Protein AF-0000000076556093 (afdb_homodimer)

Nearest PDB structures (foldseek):
  3fcx-assembly2_B  TM=9.874E-01  e=8.161E-41  Homo sapiens
  8ilj-assembly1_B  TM=9.728E-01  e=3.872E-40  Burkholderiaceae
  7yvt-assembly3_C  TM=9.718E-01  e=2.026E-36  Variovorax sp.
  3e4d-assembly3_F  TM=9.536E-01  e=3.587E-35  Agrobacterium fabrum str. C58
  4flm-assembly1_A  TM=9.214E-01  e=2.372E-33  Saccharomyces cerevisiae

pLDDT: mean 96.72, std 4.9, range [59.94, 99.0]

Secondary structure (DSSP, 8-state):
--EEEEEEEEETTEEEEEEEEEETTTTEEEEEEEEE-GGGTS-SS--EEEEEEE--TT--HHHHHHHT--HHHHHHHT-EEEEE-SS-SS---TTTTSBTTBBTTB-TT-B--STTGGGT-BHHHIIIIIHHHHHHHH-TTEEEEEEEEEEBTHHHHHHHHHHHHSTTT-S-EEEES----GGGSHHHHHHHHHHH-SS-HHHHHTT-HHHHHHH--S---EEEEEETT-HHHHTTSS-HHHHHHHHHHHT--STTEEEEEETT--SSHHHHHHTHHHHHHHHHHHH-/--EEEEEEEEETTEEEEEEEEEETTTTEEEEEEEEE-GGGTS-SS--EEEEEEE--TT--HHHHHHHT--HHHHHHHT-EEEEE-SS-SS---TTTTSBTTBBTTB-TT-B--STTGGGT-BHHHIIIIIHHHHHHHH-TTEEEEEEEEEEBTHHHHHHHHHHHHSTTT-S-EEEES----GGGSHHHHHHHHHHH-SS-HHHHHTT-HHHHHHH--S---EEEEEETT-HHHHTTSS-HHHHHHHHHHHT--STTEEEEEETT--SSHHHHHHHHHHHHHHHHHHH-

Foldseek 3Di:
DQKDFPDWDDDLLWTKTWIWGADQQQRGIWIKIKTFANCLVVCPPAAAAEEEEEEAFLD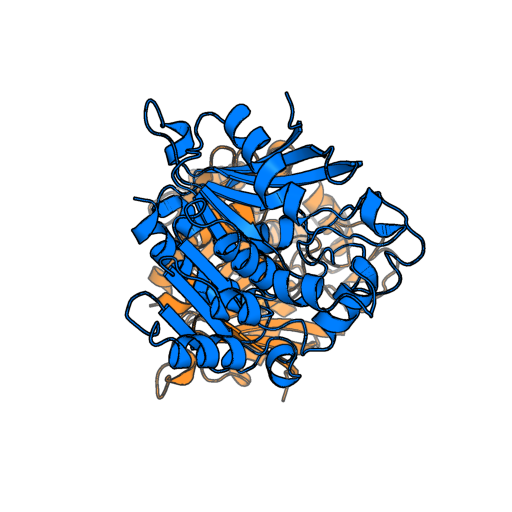ALVACVPQLQLRNLCNVLRYMYMRIGHFDDPPPPVPLVVDRLHHHSNLLQDQFDDPPCNRRSHNVCVVLPVVLVVCCVVRVSHDQQQYAYEYAASRNLNRLLSCLVDPNRHLAYEYELYQQALVPAPSSQVHCCVRYNDPCVVVSLSSHNLSSLLVRDHDHQYYYEYEPLEPCVVRVRRPVVSSVVSCVVVVNPDPRDHYYYHYNDYRGSVNSNVCSNVVSVSSSVRRD/DQKDFPDWDDDLLWTKTWIWGADQQQRGIWIKIKTFANCLVVCPPAAAAEEEEEEAFLDALVACVPQLPLRNLCNVLRYMYMRIGHFDDPPPPVPLVVDRLHHHSNLLQDQFDDPPCNRRSHNVCVRLPVVLVVCCVVRVSHDQQQYAYEYAASRNLNRLLSCLVDPNRHLAYEYELYQQALVPAPSSQVHCCVRYNDPCVVVSLSSHNLSSLLVRDHQHQYYYEYEPLEPCVVRVRRPVVSSVVSCVVVVNPDPRDHYYYHYNDYRGSVNSNVCSNVVSVSSSVRRD

Structure (mmCIF, N/CA/C/O backbone):
data_AF-0000000076556093-model_v1
#
loop_
_entity.id
_entity.type
_entity.pdbx_description
1 polymer 'S-formylglutathione hydrolase'
#
loop_
_atom_site.group_PDB
_atom_site.id
_atom_site.type_symbol
_atom_site.label_atom_id
_atom_site.label_alt_id
_atom_site.label_comp_id
_atom_site.label_asym_id
_atom_site.label_entity_id
_atom_site.label_seq_id
_atom_site.pdbx_PDB_ins_code
_atom_site.Cartn_x
_atom_site.Cartn_y
_atom_site.Cartn_z
_atom_site.occupancy
_atom_site.B_iso_or_equiv
_atom_site.auth_seq_id
_atom_site.auth_comp_id
_atom_site.auth_asym_id
_atom_site.auth_atom_id
_atom_site.pdbx_PDB_model_num
ATOM 1 N N . MET A 1 1 ? 27.781 -10.055 -11.312 1 60.34 1 MET A N 1
ATOM 2 C CA . MET A 1 1 ? 26.672 -10.391 -10.422 1 60.34 1 MET A CA 1
ATOM 3 C C . MET A 1 1 ? 25.359 -10.438 -11.195 1 60.34 1 MET A C 1
ATOM 5 O O . MET A 1 1 ? 25.047 -9.5 -11.938 1 60.34 1 MET A O 1
ATOM 9 N N . PRO A 1 2 ? 24.562 -11.656 -11.164 1 84.69 2 PRO A N 1
ATOM 10 C CA . PRO A 1 2 ? 23.469 -11.828 -12.125 1 84.69 2 PRO A CA 1
ATOM 11 C C . PRO A 1 2 ? 22.344 -10.805 -11.938 1 84.69 2 PRO A C 1
ATOM 13 O O . PRO A 1 2 ? 21.609 -10.508 -12.883 1 84.69 2 PRO A O 1
ATOM 16 N N . PHE A 1 3 ? 22.359 -10.102 -10.68 1 97.19 3 PHE A N 1
ATOM 17 C CA . PHE A 1 3 ? 21.297 -9.117 -10.477 1 97.19 3 PHE A CA 1
ATOM 18 C C . PHE A 1 3 ? 21.875 -7.723 -10.305 1 97.19 3 PHE A C 1
ATOM 20 O O . PHE A 1 3 ? 22.922 -7.547 -9.656 1 97.19 3 PHE A O 1
ATOM 27 N N . LYS A 1 4 ? 21.328 -6.766 -10.891 1 97.88 4 LYS A N 1
ATOM 28 C CA . LYS A 1 4 ? 21.609 -5.355 -10.641 1 97.88 4 LYS A CA 1
ATOM 29 C C . LYS A 1 4 ? 20.656 -4.777 -9.594 1 97.88 4 LYS A C 1
ATOM 31 O O . LYS A 1 4 ? 19.438 -4.902 -9.727 1 97.88 4 LYS A O 1
ATOM 36 N N . THR A 1 5 ? 21.188 -4.195 -8.492 1 98 5 THR A N 1
ATOM 37 C CA . THR A 1 5 ? 20.359 -3.518 -7.496 1 98 5 THR A CA 1
ATOM 38 C C . THR A 1 5 ? 20.016 -2.1 -7.949 1 98 5 THR A C 1
ATOM 40 O O . THR A 1 5 ? 20.891 -1.221 -7.949 1 98 5 THR A O 1
ATOM 43 N N . GLU A 1 6 ? 18.781 -1.919 -8.281 1 97.88 6 GLU A N 1
ATOM 44 C CA . GLU A 1 6 ? 18.328 -0.604 -8.734 1 97.88 6 GLU A CA 1
ATOM 45 C C . GLU A 1 6 ? 18.047 0.319 -7.555 1 97.88 6 GLU A C 1
ATOM 47 O O . GLU A 1 6 ? 18.297 1.525 -7.629 1 97.88 6 GLU A O 1
ATOM 52 N N . GLN A 1 7 ? 17.5 -0.225 -6.5 1 98.25 7 GLN A N 1
ATOM 53 C CA . GLN A 1 7 ? 17.203 0.483 -5.262 1 98.25 7 GLN A CA 1
ATOM 54 C C . GLN A 1 7 ? 17.312 -0.446 -4.059 1 98.25 7 GLN A C 1
ATOM 56 O O . GLN A 1 7 ? 17.031 -1.642 -4.16 1 98.25 7 GLN A O 1
ATOM 61 N N . LYS A 1 8 ? 17.844 0.061 -3.012 1 98.44 8 LYS A N 1
ATOM 62 C CA . LYS A 1 8 ? 17.812 -0.555 -1.688 1 98.44 8 LYS A CA 1
ATOM 63 C C . LYS A 1 8 ? 17.031 0.304 -0.702 1 98.44 8 LYS A C 1
ATOM 65 O O . LYS A 1 8 ? 17.453 1.409 -0.357 1 98.44 8 LYS A O 1
ATOM 70 N N . ILE A 1 9 ? 15.867 -0.214 -0.226 1 98.81 9 ILE A N 1
ATOM 71 C CA . ILE A 1 9 ? 14.922 0.581 0.557 1 98.81 9 ILE A CA 1
ATOM 72 C C . ILE A 1 9 ? 14.734 -0.055 1.933 1 98.81 9 ILE A C 1
ATOM 74 O O . ILE A 1 9 ? 14.352 -1.223 2.035 1 98.81 9 ILE A O 1
ATOM 78 N N . ARG A 1 10 ? 14.992 0.696 2.988 1 98.75 10 ARG A N 1
ATOM 79 C CA . ARG A 1 10 ? 14.68 0.217 4.332 1 98.75 10 ARG A CA 1
ATOM 80 C C . ARG A 1 10 ? 13.172 0.088 4.531 1 98.75 10 ARG A C 1
ATOM 82 O O . ARG A 1 10 ? 12.414 1.002 4.191 1 98.75 10 ARG A O 1
ATOM 89 N N . ASN A 1 11 ? 12.75 -1.021 4.988 1 98.81 11 ASN A N 1
ATOM 90 C CA . ASN A 1 11 ? 11.328 -1.336 5.117 1 98.81 11 ASN A CA 1
ATOM 91 C C . ASN A 1 11 ? 11.078 -2.369 6.211 1 98.81 11 ASN A C 1
ATOM 93 O O . ASN A 1 11 ? 11.602 -3.484 6.148 1 98.81 11 ASN A O 1
ATOM 97 N N . PHE A 1 12 ? 10.352 -2.01 7.254 1 98.69 12 PHE A N 1
ATOM 98 C CA . PHE A 1 12 ? 10 -2.855 8.383 1 98.69 12 PHE A CA 1
ATOM 99 C C . PHE A 1 12 ? 11.234 -3.531 8.969 1 98.69 12 PHE A C 1
ATOM 101 O O . PHE A 1 12 ? 11.234 -4.742 9.188 1 98.69 12 PHE A O 1
ATOM 108 N N . GLY A 1 13 ? 12.227 -2.811 9.172 1 98.31 13 GLY A N 1
ATOM 109 C CA . GLY A 1 13 ? 13.43 -3.289 9.82 1 98.31 13 GLY A CA 1
ATOM 110 C C . GLY A 1 13 ? 14.344 -4.066 8.891 1 98.31 13 GLY A C 1
ATOM 111 O O . GLY A 1 13 ? 15.5 -4.348 9.234 1 98.31 13 GLY A O 1
ATOM 112 N N . GLY A 1 14 ? 13.852 -4.441 7.707 1 98.44 14 GLY A N 1
ATOM 113 C CA . GLY A 1 14 ? 14.617 -5.109 6.668 1 98.44 14 GLY A CA 1
ATOM 114 C C . GLY A 1 14 ? 14.867 -4.234 5.453 1 98.44 14 GLY A C 1
ATOM 115 O O . GLY A 1 14 ? 14.984 -3.014 5.578 1 98.44 14 GLY A O 1
ATOM 116 N N . TYR A 1 15 ? 15.008 -4.902 4.305 1 98.69 15 TYR A N 1
ATOM 117 C CA . TYR A 1 15 ? 15.258 -4.164 3.072 1 98.69 15 TYR A CA 1
ATOM 118 C C . TYR A 1 15 ? 14.414 -4.707 1.926 1 98.69 15 TYR A C 1
ATOM 120 O O . TYR A 1 15 ? 14.242 -5.922 1.795 1 98.69 15 TYR A O 1
ATOM 128 N N . LEU A 1 16 ? 13.82 -3.789 1.207 1 98.88 16 LEU A N 1
ATOM 129 C CA . LEU A 1 16 ? 13.273 -4.102 -0.107 1 98.88 16 LEU A CA 1
ATOM 130 C C . LEU A 1 16 ? 14.266 -3.744 -1.21 1 98.88 16 LEU A C 1
ATOM 132 O O . LEU A 1 16 ? 14.594 -2.572 -1.398 1 98.88 16 LEU A O 1
ATOM 136 N N . LEU A 1 17 ? 14.727 -4.742 -1.922 1 98.81 17 LEU A N 1
ATOM 137 C CA . LEU A 1 17 ? 15.648 -4.551 -3.035 1 98.81 17 LEU A CA 1
ATOM 138 C C . LEU A 1 17 ? 14.906 -4.574 -4.367 1 98.81 17 LEU A C 1
ATOM 140 O O . LEU A 1 17 ? 14.219 -5.547 -4.684 1 98.81 17 LEU A O 1
ATOM 144 N N . LYS A 1 18 ? 15.008 -3.492 -5.066 1 98.75 18 LYS A N 1
ATOM 145 C CA . LYS A 1 18 ? 14.586 -3.492 -6.465 1 98.75 18 LYS A CA 1
ATOM 146 C C . LYS A 1 18 ? 15.719 -3.945 -7.383 1 98.75 18 LYS A C 1
ATOM 148 O O . LYS A 1 18 ? 16.734 -3.26 -7.508 1 98.75 18 LYS A O 1
ATOM 153 N N . LEU A 1 19 ? 15.445 -5.074 -8.016 1 98.75 19 LEU A N 1
ATOM 154 C CA . LEU A 1 19 ? 16.5 -5.727 -8.781 1 98.75 19 LEU A CA 1
ATOM 155 C C . LEU A 1 19 ? 16.109 -5.875 -10.25 1 98.75 19 LEU A C 1
ATOM 157 O O . LEU A 1 19 ? 14.922 -5.816 -10.578 1 98.75 19 LEU A O 1
ATOM 161 N N . SER A 1 20 ? 17.109 -6.016 -11.086 1 98.38 20 SER A N 1
ATOM 162 C CA . SER A 1 20 ? 16.922 -6.438 -12.469 1 98.38 20 SER A CA 1
ATOM 163 C C . SER A 1 20 ? 18 -7.445 -12.875 1 98.38 20 SER A C 1
ATOM 165 O O . SER A 1 20 ? 19.062 -7.52 -12.258 1 98.38 20 SER A O 1
ATOM 167 N N . HIS A 1 21 ? 17.703 -8.266 -13.789 1 98 21 HIS A N 1
ATOM 168 C CA . HIS A 1 21 ? 18.656 -9.219 -14.344 1 98 21 HIS A CA 1
ATOM 169 C C . HIS A 1 21 ? 18.25 -9.664 -15.742 1 98 21 HIS A C 1
ATOM 171 O O . HIS A 1 21 ? 17.125 -9.406 -16.172 1 98 21 HIS A O 1
ATOM 177 N N . ASP A 1 22 ? 19.141 -10.297 -16.438 1 96.81 22 ASP A N 1
ATOM 178 C CA . ASP A 1 22 ? 18.859 -10.859 -17.75 1 96.81 22 ASP A CA 1
ATOM 179 C C . ASP A 1 22 ? 18.359 -12.297 -17.641 1 96.81 22 ASP A C 1
ATOM 181 O O . ASP A 1 22 ? 18.938 -13.102 -16.906 1 96.81 22 ASP A O 1
ATOM 185 N N . SER A 1 23 ? 17.328 -12.555 -18.344 1 97.5 23 SER A N 1
ATOM 186 C CA . SER A 1 23 ? 16.734 -13.891 -18.328 1 97.5 23 SER A CA 1
ATOM 187 C C . SER A 1 23 ? 16.906 -14.586 -19.672 1 97.5 23 SER A C 1
ATOM 189 O O . SER A 1 23 ? 16.641 -14 -20.719 1 97.5 23 SER A O 1
ATOM 191 N N . ASP A 1 24 ? 17.297 -15.781 -19.656 1 97.38 24 ASP A N 1
ATOM 192 C CA . ASP A 1 24 ? 17.344 -16.625 -20.859 1 97.38 24 ASP A CA 1
ATOM 193 C C . ASP A 1 24 ? 15.961 -17.141 -21.219 1 97.38 24 ASP A C 1
ATOM 195 O O . ASP A 1 24 ? 15.633 -17.297 -22.391 1 97.38 24 ASP A O 1
ATOM 199 N N . ALA A 1 25 ? 15.172 -17.406 -20.219 1 97.44 25 ALA A N 1
ATOM 200 C CA . ALA A 1 25 ? 13.836 -17.969 -20.422 1 97.44 25 ALA A CA 1
ATOM 201 C C . ALA A 1 25 ? 12.953 -17.016 -21.219 1 97.44 25 ALA A C 1
ATOM 203 O O . ALA A 1 25 ? 12.203 -17.438 -22.109 1 97.44 25 ALA A O 1
ATOM 204 N N . VAL A 1 26 ? 13.047 -15.695 -20.859 1 97.25 26 VAL A N 1
ATOM 205 C CA . VAL A 1 26 ? 12.156 -14.75 -21.531 1 97.25 26 VAL A CA 1
ATOM 206 C C . VAL A 1 26 ? 12.953 -13.898 -22.516 1 97.25 26 VAL A C 1
ATOM 208 O O . VAL A 1 26 ? 12.414 -12.961 -23.109 1 97.25 26 VAL A O 1
ATOM 211 N N . LYS A 1 27 ? 14.266 -14.156 -22.625 1 96.31 27 LYS A N 1
ATOM 212 C CA . LYS A 1 27 ? 15.164 -13.523 -23.578 1 96.31 27 LYS A CA 1
ATOM 213 C C . LYS A 1 27 ? 15.156 -12 -23.406 1 96.31 27 LYS A C 1
ATOM 215 O O . LYS A 1 27 ? 15.008 -11.266 -24.391 1 96.31 27 LYS A O 1
ATOM 220 N N . GLY A 1 28 ? 15.32 -11.609 -22.188 1 96 28 GLY A N 1
ATOM 221 C CA . GLY A 1 28 ? 15.336 -10.18 -21.938 1 96 28 GLY A CA 1
ATOM 222 C C . GLY A 1 28 ? 15.5 -9.836 -20.469 1 96 28 GLY A C 1
ATOM 223 O O . GLY A 1 28 ? 15.695 -10.727 -19.641 1 96 28 GLY A O 1
ATOM 224 N N . ARG A 1 29 ? 15.445 -8.523 -20.234 1 96.44 29 ARG A N 1
ATOM 225 C CA . ARG A 1 29 ? 15.609 -8.008 -18.875 1 96.44 29 ARG A CA 1
ATOM 226 C C . ARG A 1 29 ? 14.336 -8.195 -18.062 1 96.44 29 ARG A C 1
ATOM 228 O O . ARG A 1 29 ? 13.234 -7.949 -18.562 1 96.44 29 ARG A O 1
ATOM 235 N N . MET A 1 30 ? 14.445 -8.656 -16.828 1 98.31 30 MET A N 1
ATOM 236 C CA . MET A 1 30 ? 13.328 -8.844 -15.906 1 98.31 30 MET A CA 1
ATOM 237 C C . MET A 1 30 ? 13.555 -8.07 -14.609 1 98.31 30 MET A C 1
ATOM 239 O O . MET A 1 30 ? 14.68 -8.031 -14.094 1 98.31 30 MET A O 1
ATOM 243 N N . ASN A 1 31 ? 12.5 -7.422 -14.141 1 98.5 31 ASN A N 1
ATOM 244 C CA . ASN A 1 31 ? 12.523 -6.766 -12.836 1 98.5 31 ASN A CA 1
ATOM 245 C C . ASN A 1 31 ? 12.016 -7.684 -11.727 1 98.5 31 ASN A C 1
ATOM 247 O O . ASN A 1 31 ? 11.125 -8.508 -11.961 1 98.5 31 ASN A O 1
ATOM 251 N N . ILE A 1 32 ? 12.594 -7.531 -10.586 1 98.5 32 ILE A N 1
ATOM 252 C CA . ILE A 1 32 ? 12.219 -8.305 -9.406 1 98.5 32 ILE A CA 1
ATOM 253 C C . ILE A 1 32 ? 12.344 -7.438 -8.156 1 98.5 32 ILE A C 1
ATOM 255 O O . ILE A 1 32 ? 13.266 -6.625 -8.047 1 98.5 32 ILE A O 1
ATOM 259 N N . ASN A 1 33 ? 11.391 -7.555 -7.258 1 98.88 33 ASN A N 1
ATOM 260 C CA . ASN A 1 33 ? 11.602 -7.062 -5.902 1 98.88 33 ASN A CA 1
ATOM 261 C C . ASN A 1 33 ? 11.906 -8.203 -4.934 1 98.88 33 ASN A C 1
ATOM 263 O O . ASN A 1 33 ? 11.305 -9.273 -5.02 1 98.88 33 ASN A O 1
ATOM 267 N N . LEU A 1 34 ? 12.852 -8.023 -4.082 1 98.94 34 LEU A N 1
ATOM 268 C CA . LEU A 1 34 ? 13.211 -8.953 -3.016 1 98.94 34 LEU A CA 1
ATOM 269 C C . LEU A 1 34 ? 13.164 -8.266 -1.655 1 98.94 34 LEU A C 1
ATOM 271 O O . LEU A 1 34 ? 13.93 -7.336 -1.402 1 98.94 34 LEU A O 1
ATOM 275 N N . TYR A 1 35 ? 12.234 -8.719 -0.835 1 98.94 35 TYR A N 1
ATOM 276 C CA . TYR A 1 35 ? 12.227 -8.242 0.544 1 98.94 35 TYR A CA 1
ATOM 277 C C . TYR A 1 35 ? 13.047 -9.164 1.439 1 98.94 35 TYR A C 1
ATOM 279 O O . TYR A 1 35 ? 12.797 -10.375 1.491 1 98.94 35 TYR A O 1
ATOM 287 N N . LEU A 1 36 ? 14.016 -8.602 2.074 1 98.69 36 LEU A N 1
ATOM 288 C CA . LEU A 1 36 ? 14.805 -9.281 3.094 1 98.69 36 LEU A CA 1
ATOM 289 C C . LEU A 1 36 ? 14.414 -8.805 4.488 1 98.69 36 LEU A C 1
ATOM 291 O O . LEU A 1 36 ? 14.578 -7.621 4.812 1 98.69 36 LEU A O 1
ATOM 295 N N . PRO A 1 37 ? 13.906 -9.758 5.332 1 98.31 37 PRO A N 1
ATOM 296 C CA . PRO A 1 37 ? 13.539 -9.375 6.699 1 98.31 37 PRO A CA 1
ATOM 297 C C . PRO A 1 37 ? 14.758 -9.031 7.559 1 98.31 37 PRO A C 1
ATOM 299 O O . PRO A 1 37 ? 15.891 -9.266 7.148 1 98.31 37 PRO A O 1
ATOM 302 N N . PRO A 1 38 ? 14.508 -8.414 8.742 1 97.38 38 PRO A N 1
ATOM 303 C CA . PRO A 1 38 ? 15.641 -7.992 9.578 1 97.38 38 PRO A CA 1
ATOM 304 C C . PRO A 1 38 ? 16.562 -9.148 9.945 1 97.38 38 PRO A C 1
ATOM 306 O O . PRO A 1 38 ? 17.766 -8.945 10.117 1 97.38 38 PRO A O 1
ATOM 309 N N . GLN A 1 39 ? 16.078 -10.359 9.969 1 96.44 39 GLN A N 1
ATOM 310 C CA . GLN A 1 39 ? 16.844 -11.547 10.32 1 96.44 39 GLN A CA 1
ATOM 311 C C . GLN A 1 39 ? 17.922 -11.828 9.281 1 96.44 39 GLN A C 1
ATOM 313 O O . GLN A 1 39 ? 18.906 -12.516 9.578 1 96.44 39 GLN A O 1
ATOM 318 N N . ALA A 1 40 ? 17.75 -11.281 8.117 1 95.56 40 ALA A N 1
ATOM 319 C CA . ALA A 1 40 ? 18.703 -11.516 7.047 1 95.56 40 ALA A CA 1
ATOM 320 C C . ALA A 1 40 ? 20.016 -10.789 7.32 1 95.56 40 ALA A C 1
ATOM 322 O O . ALA A 1 40 ? 21.078 -11.203 6.844 1 95.56 40 ALA A O 1
ATOM 323 N N . GLU A 1 41 ? 19.969 -9.695 8.039 1 91.25 41 GLU A N 1
ATOM 324 C CA . GLU A 1 41 ? 21.172 -8.938 8.359 1 91.25 41 GLU A CA 1
ATOM 325 C C . GLU A 1 41 ? 22 -9.641 9.438 1 91.25 41 GLU A C 1
ATOM 327 O O . GLU A 1 41 ? 23.219 -9.508 9.484 1 91.25 41 GLU A O 1
ATOM 332 N N . ASN A 1 42 ? 21.406 -10.328 10.305 1 80.88 42 ASN A N 1
ATOM 333 C CA . ASN A 1 42 ? 22.109 -10.945 11.422 1 80.88 42 ASN A CA 1
ATOM 334 C C . ASN A 1 42 ? 22.312 -12.445 11.203 1 80.88 42 ASN A C 1
ATOM 336 O O . ASN A 1 42 ? 22.719 -13.164 12.117 1 80.88 42 ASN A O 1
ATOM 340 N N . ALA A 1 43 ? 22.031 -12.93 10.016 1 69 43 ALA A N 1
ATOM 341 C CA . ALA A 1 43 ? 22 -14.375 9.797 1 69 43 ALA A CA 1
ATOM 342 C C . ALA A 1 43 ? 23.422 -14.945 9.742 1 69 43 ALA A C 1
ATOM 344 O O . ALA A 1 43 ? 24.141 -14.734 8.766 1 69 43 ALA A O 1
ATOM 345 N N . GLN A 1 44 ? 24.094 -14.906 10.828 1 62.53 44 GLN A N 1
ATOM 346 C CA . GLN A 1 44 ? 25.438 -15.492 10.82 1 62.53 44 GLN A CA 1
ATOM 347 C C . GLN A 1 44 ? 25.406 -16.922 10.266 1 62.53 44 GLN A C 1
ATOM 349 O O . GLN A 1 44 ? 26.234 -17.281 9.438 1 62.53 44 GLN A O 1
ATOM 354 N N . HIS A 1 45 ? 24.391 -17.656 10.68 1 67.62 45 HIS A N 1
ATOM 355 C CA . HIS A 1 45 ? 24.484 -19.047 10.297 1 67.62 45 HIS A CA 1
ATOM 356 C C . HIS A 1 45 ? 23.125 -19.609 9.867 1 67.62 45 HIS A C 1
ATOM 358 O O . HIS A 1 45 ? 23.031 -20.734 9.406 1 67.62 45 HIS A O 1
ATOM 364 N N . GLU A 1 46 ? 22.172 -18.781 9.852 1 85.88 46 GLU A N 1
ATOM 365 C CA . GLU A 1 46 ? 20.859 -19.312 9.523 1 85.88 46 GLU A CA 1
ATOM 366 C C . GLU A 1 46 ? 20.297 -18.672 8.25 1 85.88 46 GLU A C 1
ATOM 368 O O . GLU A 1 46 ? 20.422 -17.469 8.055 1 85.88 46 GLU A O 1
ATOM 373 N N . THR A 1 47 ? 19.891 -19.578 7.348 1 93.5 47 THR A N 1
ATOM 374 C CA . THR A 1 47 ? 19.297 -19.094 6.113 1 93.5 47 THR A CA 1
ATOM 375 C C . THR A 1 47 ? 17.812 -18.797 6.312 1 93.5 47 THR A C 1
ATOM 377 O O . THR A 1 47 ? 17.219 -19.234 7.297 1 93.5 47 THR A O 1
ATOM 380 N N . ILE A 1 48 ? 17.297 -17.969 5.496 1 96.69 48 ILE A N 1
ATOM 381 C CA . ILE A 1 48 ? 15.953 -17.391 5.625 1 96.69 48 ILE A CA 1
ATOM 382 C C . ILE A 1 48 ? 15.008 -18.062 4.625 1 96.69 48 ILE A C 1
ATOM 384 O O . ILE A 1 48 ? 15.336 -18.188 3.439 1 96.69 48 ILE A O 1
ATOM 388 N N . PRO A 1 49 ? 13.852 -18.578 5.102 1 98.44 49 PRO A N 1
ATOM 389 C CA . PRO A 1 49 ? 12.875 -19.109 4.156 1 98.44 49 PRO A CA 1
ATOM 390 C C . PRO A 1 49 ? 12.359 -18.062 3.18 1 98.44 49 PRO A C 1
ATOM 392 O O . PRO A 1 49 ? 12.477 -16.859 3.441 1 98.44 49 PRO A O 1
ATOM 395 N N . VAL A 1 50 ? 11.781 -18.547 2.113 1 98.88 50 VAL A N 1
ATOM 396 C CA . VAL A 1 50 ? 11.414 -17.641 1.027 1 98.88 50 VAL A CA 1
ATOM 397 C C . VAL A 1 50 ? 9.961 -17.891 0.613 1 98.88 50 VAL A C 1
ATOM 399 O O . VAL A 1 50 ? 9.531 -19.031 0.521 1 98.88 50 VAL A O 1
ATOM 402 N N . LEU A 1 51 ? 9.227 -16.844 0.489 1 98.94 51 LEU A N 1
ATOM 403 C CA . LEU A 1 51 ? 7.906 -16.875 -0.123 1 98.94 51 LEU A CA 1
ATOM 404 C C . LEU A 1 51 ? 7.914 -16.172 -1.476 1 98.94 51 LEU A C 1
ATOM 406 O O . LEU A 1 51 ? 8.258 -14.992 -1.562 1 98.94 51 LEU A O 1
ATOM 410 N N . PHE A 1 52 ? 7.594 -16.875 -2.559 1 98.94 52 PHE A N 1
ATOM 411 C CA . PHE A 1 52 ? 7.363 -16.25 -3.859 1 98.94 52 PHE A CA 1
ATOM 412 C C . PHE A 1 52 ? 5.934 -15.734 -3.969 1 98.94 52 PHE A C 1
ATOM 414 O O . PHE A 1 52 ? 4.98 -16.469 -3.701 1 98.94 52 PHE A O 1
ATOM 421 N N . TRP A 1 53 ? 5.789 -14.5 -4.32 1 99 53 TRP A N 1
ATOM 422 C CA . TRP A 1 53 ? 4.496 -13.883 -4.59 1 99 53 TRP A CA 1
ATOM 423 C C . TRP A 1 53 ? 4.324 -13.594 -6.078 1 99 53 TRP A C 1
ATOM 425 O O . TRP A 1 53 ? 5.055 -12.781 -6.648 1 99 53 TRP A O 1
ATOM 435 N N . LEU A 1 54 ? 3.312 -14.172 -6.625 1 98.94 54 LEU A N 1
ATOM 436 C CA . LEU A 1 54 ? 3.014 -13.938 -8.031 1 98.94 54 LEU A CA 1
ATOM 437 C C . LEU A 1 54 ? 1.851 -12.961 -8.188 1 98.94 54 LEU A C 1
ATOM 439 O O . LEU A 1 54 ? 0.758 -13.211 -7.668 1 98.94 54 LEU A O 1
ATOM 443 N N . SER A 1 55 ? 2.035 -11.891 -8.977 1 98.94 55 SER A N 1
ATOM 444 C CA . SER A 1 55 ? 1.048 -10.82 -9.125 1 98.94 55 SER A CA 1
ATOM 445 C C . SER A 1 55 ? 0.076 -11.117 -10.258 1 98.94 55 SER A C 1
ATOM 447 O O . SER A 1 55 ? 0.32 -12.008 -11.078 1 98.94 55 SER A O 1
ATOM 449 N N . GLY A 1 56 ? -0.963 -10.406 -10.289 1 98.81 56 GLY A N 1
ATOM 450 C CA . GLY A 1 56 ? -2.025 -10.625 -11.258 1 98.81 56 GLY A CA 1
ATOM 451 C C . GLY A 1 56 ? -1.842 -9.82 -12.531 1 98.81 56 GLY A C 1
ATOM 452 O O . GLY A 1 56 ? -0.807 -9.18 -12.727 1 98.81 56 GLY A O 1
ATOM 453 N N . LEU A 1 57 ? -2.887 -9.867 -13.375 1 98.75 57 LEU A N 1
ATOM 454 C CA . LEU A 1 57 ? -2.904 -9.156 -14.648 1 98.75 57 LEU A CA 1
ATOM 455 C C . LEU A 1 57 ? -2.523 -7.695 -14.469 1 98.75 57 LEU A C 1
ATOM 457 O O . LEU A 1 57 ? -2.928 -7.059 -13.492 1 98.75 57 LEU A O 1
ATOM 461 N N . THR A 1 58 ? -1.739 -7.145 -15.375 1 98 58 THR A N 1
ATOM 462 C CA . THR A 1 58 ? -1.371 -5.742 -15.531 1 98 58 THR A CA 1
ATOM 463 C C . THR A 1 58 ? -0.305 -5.348 -14.516 1 98 58 THR A C 1
ATOM 465 O O . THR A 1 58 ? 0.3 -4.277 -14.625 1 98 58 THR A O 1
ATOM 468 N N . CYS A 1 59 ? -0.041 -6.184 -13.516 1 98.69 59 CYS A N 1
ATOM 469 C CA . CYS A 1 59 ? 0.816 -5.805 -12.398 1 98.69 59 CYS A CA 1
ATOM 470 C C . CYS A 1 59 ? 2.287 -5.867 -12.789 1 98.69 59 CYS A C 1
ATOM 472 O O . CYS A 1 59 ? 2.635 -6.461 -13.812 1 98.69 59 CYS A O 1
ATOM 474 N N . THR A 1 60 ? 3.094 -5.234 -12.023 1 98.56 60 THR A N 1
ATOM 475 C CA . THR A 1 60 ? 4.547 -5.312 -11.953 1 98.56 60 THR A CA 1
ATOM 476 C C . THR A 1 60 ? 4.996 -5.812 -10.586 1 98.56 60 THR A C 1
ATOM 478 O O . THR A 1 60 ? 4.168 -6.047 -9.703 1 98.56 60 THR A O 1
ATOM 481 N N . PRO A 1 61 ? 6.328 -5.953 -10.383 1 98.75 61 PRO A N 1
ATOM 482 C CA . PRO A 1 61 ? 6.809 -6.363 -9.062 1 98.75 61 PRO A CA 1
ATOM 483 C C . PRO A 1 61 ? 6.395 -5.391 -7.957 1 98.75 61 PRO A C 1
ATOM 485 O O . PRO A 1 61 ? 6.391 -5.758 -6.777 1 98.75 61 PRO A O 1
ATOM 488 N N . ASP A 1 62 ? 5.961 -4.234 -8.312 1 98.69 62 ASP A N 1
ATOM 489 C CA . ASP A 1 62 ? 5.773 -3.162 -7.34 1 98.69 62 ASP A CA 1
ATOM 490 C C . ASP A 1 62 ? 4.391 -3.24 -6.699 1 98.69 62 ASP A C 1
ATOM 492 O O . ASP A 1 62 ? 4.195 -2.785 -5.57 1 98.69 62 ASP A O 1
ATOM 496 N N . ASN A 1 63 ? 3.434 -3.826 -7.438 1 98.62 63 ASN A N 1
ATOM 497 C CA . ASN A 1 63 ? 2.047 -3.729 -6.992 1 98.62 63 ASN A CA 1
ATOM 498 C C . ASN A 1 63 ? 1.867 -4.316 -5.594 1 98.62 63 ASN A C 1
ATOM 500 O O . ASN A 1 63 ? 1.42 -3.623 -4.68 1 98.62 63 ASN A O 1
ATOM 504 N N . CYS A 1 64 ? 2.303 -5.531 -5.406 1 98.88 64 CYS A N 1
ATOM 505 C CA . CYS A 1 64 ? 2.09 -6.133 -4.094 1 98.88 64 CYS A CA 1
ATOM 506 C C . CYS A 1 64 ? 3.078 -5.582 -3.074 1 98.88 64 CYS A C 1
ATOM 508 O O . CYS A 1 64 ? 2.74 -5.426 -1.899 1 98.88 64 CYS A O 1
ATOM 510 N N . ALA A 1 65 ? 4.285 -5.297 -3.492 1 98.81 65 ALA A N 1
ATOM 511 C CA . ALA A 1 65 ? 5.262 -4.723 -2.568 1 98.81 65 ALA A CA 1
ATOM 512 C C . ALA A 1 65 ? 4.75 -3.412 -1.978 1 98.81 65 ALA A C 1
ATOM 514 O O . ALA A 1 65 ? 4.992 -3.117 -0.806 1 98.81 65 ALA A O 1
ATOM 515 N N . ASP A 1 66 ? 4.012 -2.67 -2.771 1 98.44 66 ASP A N 1
ATOM 516 C CA . ASP A 1 66 ? 3.514 -1.359 -2.363 1 98.44 66 ASP A CA 1
ATOM 517 C C . ASP A 1 66 ? 2.209 -1.485 -1.582 1 98.44 66 ASP A C 1
ATOM 519 O O . ASP A 1 66 ? 1.983 -0.754 -0.616 1 98.44 66 ASP A O 1
ATOM 523 N N . LYS A 1 67 ? 1.372 -2.467 -2.02 1 98.62 67 LYS A N 1
ATOM 524 C CA . LYS A 1 67 ? -0.019 -2.373 -1.589 1 98.62 67 LYS A CA 1
ATOM 525 C C . LYS A 1 67 ? -0.448 -3.627 -0.834 1 98.62 67 LYS A C 1
ATOM 527 O O . LYS A 1 67 ? -1.486 -3.635 -0.17 1 98.62 67 LYS A O 1
ATOM 532 N N . GLY A 1 68 ? 0.329 -4.656 -0.902 1 98.62 68 GLY A N 1
ATOM 533 C CA . GLY A 1 68 ? -0.116 -5.953 -0.417 1 98.62 68 GLY A CA 1
ATOM 534 C C . GLY A 1 68 ? 0.063 -6.125 1.079 1 98.62 68 GLY A C 1
ATOM 535 O O . GLY A 1 68 ? -0.6 -6.961 1.697 1 98.62 68 GLY A O 1
ATOM 536 N N . PHE A 1 69 ? 1.007 -5.352 1.645 1 98.38 69 PHE A N 1
ATOM 537 C CA . PHE A 1 69 ? 1.233 -5.324 3.084 1 98.38 69 PHE A CA 1
ATOM 538 C C . PHE A 1 69 ? 1.621 -6.707 3.596 1 98.38 69 PHE A C 1
ATOM 540 O O . PHE A 1 69 ? 1.206 -7.109 4.684 1 98.38 69 PHE A O 1
ATOM 547 N N . LEU A 1 70 ? 2.396 -7.508 2.85 1 98.94 70 LEU A N 1
ATOM 548 C CA . LEU A 1 70 ? 2.941 -8.781 3.309 1 98.94 70 LEU A CA 1
ATOM 549 C C . LEU A 1 70 ? 4.16 -8.562 4.203 1 98.94 70 LEU A C 1
ATOM 551 O O . LEU A 1 70 ? 4.398 -9.336 5.133 1 98.94 70 LEU A O 1
ATOM 555 N N . GLN A 1 71 ? 4.898 -7.508 3.986 1 98.88 71 GLN A N 1
ATOM 556 C CA . GLN A 1 71 ? 6.25 -7.277 4.488 1 98.88 71 GLN A CA 1
ATOM 557 C C . GLN A 1 71 ? 6.258 -7.145 6.008 1 98.88 71 GLN A C 1
ATOM 559 O O . GLN A 1 71 ? 7.16 -7.652 6.676 1 98.88 71 GLN A O 1
ATOM 564 N N . PRO A 1 72 ? 5.227 -6.484 6.645 1 98.75 72 PRO A N 1
ATOM 565 C CA . PRO A 1 72 ? 5.312 -6.398 8.102 1 98.75 72 PRO A CA 1
ATOM 566 C C . PRO A 1 72 ? 5.199 -7.762 8.781 1 98.75 72 PRO A C 1
ATOM 568 O O . PRO A 1 72 ? 5.867 -8.008 9.789 1 98.75 72 PRO A O 1
ATOM 571 N N . TRP A 1 73 ? 4.379 -8.602 8.203 1 98.81 73 TRP A N 1
ATOM 572 C CA . TRP A 1 73 ? 4.195 -9.93 8.789 1 98.81 73 TRP A CA 1
ATOM 573 C C . TRP A 1 73 ? 5.391 -10.828 8.484 1 98.81 73 TRP A C 1
ATOM 575 O O . TRP A 1 73 ? 5.805 -11.625 9.328 1 98.81 73 TRP A O 1
ATOM 585 N N . ALA A 1 74 ? 5.93 -10.656 7.262 1 98.88 74 ALA A N 1
ATOM 586 C CA . ALA A 1 74 ? 7.148 -11.383 6.898 1 98.88 74 ALA A CA 1
ATOM 587 C C . ALA A 1 74 ? 8.32 -10.969 7.789 1 98.88 74 ALA A C 1
ATOM 589 O O . ALA A 1 74 ? 9.148 -11.805 8.164 1 98.88 74 ALA A O 1
ATOM 590 N N . ALA A 1 75 ? 8.406 -9.703 8.094 1 98.69 75 ALA A N 1
ATOM 591 C CA . ALA A 1 75 ? 9.445 -9.188 8.977 1 98.69 75 ALA A CA 1
ATOM 592 C C . ALA A 1 75 ? 9.375 -9.852 10.352 1 98.69 75 ALA A C 1
ATOM 594 O O . ALA A 1 75 ? 10.406 -10.234 10.922 1 98.69 75 ALA A O 1
ATOM 595 N N . LYS A 1 76 ? 8.133 -10.008 10.859 1 98.12 76 LYS A N 1
ATOM 596 C CA . LYS A 1 76 ? 7.926 -10.609 12.18 1 98.12 76 LYS A CA 1
ATOM 597 C C . LYS A 1 76 ? 8.32 -12.078 12.188 1 98.12 76 LYS A C 1
ATOM 599 O O . LYS A 1 76 ? 8.844 -12.586 13.18 1 98.12 76 LYS A O 1
ATOM 604 N N . LYS A 1 77 ? 8.125 -12.742 11.055 1 98.31 77 LYS A N 1
ATOM 605 C CA . LYS A 1 77 ? 8.312 -14.188 11.023 1 98.31 77 LYS A CA 1
ATOM 606 C C . LYS A 1 77 ? 9.688 -14.555 10.484 1 98.31 77 LYS A C 1
ATOM 608 O O . LYS A 1 77 ? 10.125 -15.703 10.602 1 98.31 77 LYS A O 1
ATOM 613 N N . GLY A 1 78 ? 10.398 -13.586 9.891 1 97.69 78 GLY A N 1
ATOM 614 C CA . GLY A 1 78 ? 11.688 -13.867 9.289 1 97.69 78 GLY A CA 1
ATOM 615 C C . GLY A 1 78 ? 11.586 -14.586 7.957 1 97.69 78 GLY A C 1
ATOM 616 O O . GLY A 1 78 ? 12.289 -15.57 7.719 1 97.69 78 GLY A O 1
ATOM 617 N N . ILE A 1 79 ? 10.719 -14.109 7.074 1 98.75 79 ILE A N 1
ATOM 618 C CA . ILE A 1 79 ? 10.508 -14.703 5.758 1 98.75 79 ILE A CA 1
ATOM 619 C C . ILE A 1 79 ? 10.883 -13.695 4.676 1 98.75 79 ILE A C 1
ATOM 621 O O . ILE A 1 79 ? 10.453 -12.539 4.719 1 98.75 79 ILE A O 1
ATOM 625 N N . ALA A 1 80 ? 11.703 -14.055 3.754 1 98.88 80 ALA A N 1
ATOM 626 C CA . ALA A 1 80 ? 11.961 -13.242 2.57 1 98.88 80 ALA A CA 1
ATOM 627 C C . ALA A 1 80 ? 10.828 -13.383 1.554 1 98.88 80 ALA A C 1
ATOM 629 O O . ALA A 1 80 ? 10.18 -14.422 1.484 1 98.88 80 ALA A O 1
ATOM 630 N N . ILE A 1 81 ? 10.578 -12.359 0.823 1 98.94 81 ILE A N 1
ATOM 631 C CA . ILE A 1 81 ? 9.539 -12.422 -0.202 1 98.94 81 ILE A CA 1
ATOM 632 C C . ILE A 1 81 ? 10.133 -12.023 -1.554 1 98.94 81 ILE A C 1
ATOM 634 O O . ILE A 1 81 ? 10.844 -11.023 -1.658 1 98.94 81 ILE A O 1
ATOM 638 N N . VAL A 1 82 ? 9.859 -12.742 -2.58 1 98.94 82 VAL A N 1
ATOM 639 C CA . VAL A 1 82 ? 10.266 -12.461 -3.953 1 98.94 82 VAL A CA 1
ATOM 640 C C . VAL A 1 82 ? 9.047 -12.055 -4.781 1 98.94 82 VAL A C 1
ATOM 642 O O . VAL A 1 82 ? 8.047 -12.773 -4.82 1 98.94 82 VAL A O 1
ATOM 645 N N . TYR A 1 83 ? 9.133 -10.883 -5.402 1 98.94 83 TYR A N 1
ATOM 646 C CA . TYR A 1 83 ? 8.094 -10.367 -6.285 1 98.94 83 TYR A CA 1
ATOM 647 C C . TYR A 1 83 ? 8.578 -10.305 -7.73 1 98.94 83 TYR A C 1
ATOM 649 O O . TYR A 1 83 ? 9.062 -9.266 -8.188 1 98.94 83 TYR A O 1
ATOM 657 N N . PRO A 1 84 ? 8.438 -11.352 -8.477 1 98.88 84 PRO A N 1
ATOM 658 C CA . PRO A 1 84 ? 8.852 -11.297 -9.883 1 98.88 84 PRO A CA 1
ATOM 659 C C . PRO A 1 84 ? 7.879 -10.5 -10.758 1 98.88 84 PRO A C 1
ATOM 661 O O . PRO A 1 84 ? 6.746 -10.242 -10.344 1 98.88 84 PRO A O 1
ATOM 664 N N . ASP A 1 85 ? 8.312 -10.094 -11.922 1 98.69 85 ASP A N 1
ATOM 665 C CA . ASP A 1 85 ? 7.422 -9.484 -12.906 1 98.69 85 ASP A CA 1
ATOM 666 C C . ASP A 1 85 ? 6.441 -10.508 -13.477 1 98.69 85 ASP A C 1
ATOM 668 O O . ASP A 1 85 ? 6.543 -11.695 -13.18 1 98.69 85 ASP A O 1
ATOM 672 N N . THR A 1 86 ? 5.477 -10.016 -14.258 1 98.69 86 THR A N 1
ATOM 673 C CA . THR A 1 86 ? 4.352 -10.859 -14.648 1 98.69 86 THR A CA 1
ATOM 674 C C . THR A 1 86 ? 4.461 -11.258 -16.109 1 98.69 86 THR A C 1
ATOM 676 O O . THR A 1 86 ? 3.627 -12.008 -16.625 1 98.69 86 THR A O 1
ATOM 679 N N . SER A 1 87 ? 5.438 -10.656 -16.859 1 98.44 87 SER A N 1
ATOM 680 C CA . SER A 1 87 ? 5.664 -10.922 -18.281 1 98.44 87 SER A CA 1
ATOM 681 C C . SER A 1 87 ? 6.961 -10.273 -18.766 1 98.44 87 SER A C 1
ATOM 683 O O . SER A 1 87 ? 7.543 -9.445 -18.062 1 98.44 87 SER A O 1
ATOM 685 N N . PRO A 1 88 ? 7.457 -10.75 -19.922 1 97.12 88 PRO A N 1
ATOM 686 C CA . PRO A 1 88 ? 8.438 -9.875 -20.578 1 97.12 88 PRO A CA 1
ATOM 687 C C . PRO A 1 88 ? 7.887 -8.484 -20.859 1 97.12 88 PRO A C 1
ATOM 689 O O . PRO A 1 88 ? 6.684 -8.328 -21.109 1 97.12 88 PRO A O 1
ATOM 692 N N . ARG A 1 89 ? 8.734 -7.527 -20.797 1 96.5 89 ARG A N 1
ATOM 693 C CA . ARG A 1 89 ? 8.312 -6.16 -21.094 1 96.5 89 ARG A CA 1
ATOM 694 C C . ARG A 1 89 ? 8.93 -5.664 -22.391 1 96.5 89 ARG A C 1
ATOM 696 O O . ARG A 1 89 ? 8.461 -4.684 -22.984 1 96.5 89 ARG A O 1
ATOM 703 N N . GLN A 1 90 ? 9.891 -6.355 -22.891 1 91.44 90 GLN A N 1
ATOM 704 C CA . GLN A 1 90 ? 10.664 -5.871 -24.031 1 91.44 90 GLN A CA 1
ATOM 705 C C . GLN A 1 90 ? 10.344 -6.668 -25.297 1 91.44 90 GLN A C 1
ATOM 707 O O . GLN A 1 90 ? 10.938 -6.434 -26.344 1 91.44 90 GLN A O 1
ATOM 712 N N . ALA A 1 91 ? 9.461 -7.609 -25.266 1 89.31 91 ALA A N 1
ATOM 713 C CA . ALA A 1 91 ? 9.242 -8.539 -26.375 1 89.31 91 ALA A CA 1
ATOM 714 C C . ALA A 1 91 ? 8.719 -7.809 -27.594 1 89.31 91 ALA A C 1
ATOM 716 O O . ALA A 1 91 ? 9.062 -8.164 -28.734 1 89.31 91 ALA A O 1
ATOM 717 N N . LYS A 1 92 ? 7.891 -6.797 -27.609 1 88.81 92 LYS A N 1
ATOM 718 C CA . LYS A 1 92 ? 7.332 -5.977 -28.672 1 88.81 92 LYS A CA 1
ATOM 719 C C . LYS A 1 92 ? 6.746 -6.848 -29.781 1 88.81 92 LYS A C 1
ATOM 721 O O . LYS A 1 92 ? 7.02 -6.629 -30.969 1 88.81 92 LYS A O 1
ATOM 726 N N . ILE A 1 93 ? 6.148 -7.965 -29.406 1 93.75 93 ILE A N 1
ATOM 727 C CA . ILE A 1 93 ? 5.398 -8.812 -30.328 1 93.75 93 ILE A CA 1
ATOM 728 C C . ILE A 1 93 ? 4.117 -8.102 -30.766 1 93.75 93 ILE A C 1
ATOM 730 O O . ILE A 1 93 ? 3.463 -7.441 -29.953 1 93.75 93 ILE A O 1
ATOM 734 N N . GLU A 1 94 ? 3.84 -8.273 -32.062 1 94.44 94 GLU A N 1
ATOM 735 C CA . GLU A 1 94 ? 2.607 -7.656 -32.531 1 94.44 94 GLU A CA 1
ATOM 736 C C . GLU A 1 94 ? 1.4 -8.133 -31.734 1 94.44 94 GLU A C 1
ATOM 738 O O . GLU A 1 94 ? 1.163 -9.336 -31.609 1 94.44 94 GLU A O 1
ATOM 743 N N . GLY A 1 95 ? 0.75 -7.254 -31.078 1 93.94 95 GLY A N 1
ATOM 744 C CA . GLY A 1 95 ? -0.46 -7.586 -30.344 1 93.94 95 GLY A CA 1
ATOM 745 C C . GLY A 1 95 ? -0.224 -7.758 -28.859 1 93.94 95 GLY A C 1
ATOM 746 O O . GLY A 1 95 ? -1.169 -7.973 -28.094 1 93.94 95 GLY A O 1
ATOM 747 N N . ASP A 1 96 ? 0.966 -7.609 -28.438 1 94.38 96 ASP A N 1
ATOM 748 C CA . ASP A 1 96 ? 1.27 -7.918 -27.047 1 94.38 96 ASP A CA 1
ATOM 749 C C . ASP A 1 96 ? 0.808 -6.797 -26.125 1 94.38 96 ASP A C 1
ATOM 751 O O . ASP A 1 96 ? 0.715 -6.98 -24.906 1 94.38 96 ASP A O 1
ATOM 755 N N . ASP A 1 97 ? 0.386 -5.59 -26.703 1 95.31 97 ASP A N 1
ATOM 756 C CA . ASP A 1 97 ? -0.115 -4.473 -25.906 1 95.31 97 ASP A CA 1
ATOM 757 C C . ASP A 1 97 ? -1.524 -4.078 -26.344 1 95.31 97 ASP A C 1
ATOM 759 O O . ASP A 1 97 ? -1.977 -2.967 -26.062 1 95.31 97 ASP A O 1
ATOM 763 N N . ASP A 1 98 ? -2.186 -4.957 -27.062 1 95.94 98 ASP A N 1
ATOM 764 C CA . ASP A 1 98 ? -3.49 -4.637 -27.625 1 95.94 98 ASP A CA 1
ATOM 765 C C . ASP A 1 98 ? -4.578 -4.652 -26.547 1 95.94 98 ASP A C 1
ATOM 767 O O . ASP A 1 98 ? -5.609 -3.994 -26.688 1 95.94 98 ASP A O 1
ATOM 771 N N . SER A 1 99 ? -4.379 -5.523 -25.609 1 96.5 99 SER A N 1
ATOM 772 C CA . SER A 1 99 ? -5.344 -5.656 -24.516 1 96.5 99 SER A CA 1
ATOM 773 C C . SER A 1 99 ? -4.645 -5.863 -23.172 1 96.5 99 SER A C 1
ATOM 775 O O . SER A 1 99 ? -3.51 -6.344 -23.125 1 96.5 99 SER A O 1
ATOM 777 N N . TRP A 1 100 ? -5.344 -5.504 -22.109 1 96.88 100 TRP A N 1
ATOM 778 C CA . TRP A 1 100 ? -4.742 -5.535 -20.781 1 96.88 100 TRP A CA 1
ATOM 779 C C . TRP A 1 100 ? -4.66 -6.961 -20.25 1 96.88 100 TRP A C 1
ATOM 781 O O . TRP A 1 100 ? -3.902 -7.242 -19.328 1 96.88 100 TRP A O 1
ATOM 791 N N . ASP A 1 101 ? -5.418 -7.898 -20.844 1 97.94 101 ASP A N 1
ATOM 792 C CA . ASP A 1 101 ? -5.531 -9.242 -20.281 1 97.94 101 ASP A CA 1
ATOM 793 C C . ASP A 1 101 ? -4.824 -10.266 -21.172 1 97.94 101 ASP A C 1
ATOM 795 O O . ASP A 1 101 ? -5.145 -11.453 -21.141 1 97.94 101 ASP A O 1
ATOM 799 N N . PHE A 1 102 ? -3.824 -9.797 -22.094 1 98.12 102 PHE A N 1
ATOM 800 C CA . PHE A 1 102 ? -3.004 -10.672 -22.922 1 98.12 102 PHE A CA 1
ATOM 801 C C . PHE A 1 102 ? -1.698 -9.984 -23.297 1 98.12 102 PHE A C 1
ATOM 803 O O . PHE A 1 102 ? -1.684 -8.789 -23.594 1 98.12 102 PHE A O 1
ATOM 810 N N . GLY A 1 103 ? -0.623 -10.758 -23.281 1 97.75 103 GLY A N 1
ATOM 811 C CA . GLY A 1 103 ? 0.669 -10.18 -23.609 1 97.75 103 GLY A CA 1
ATOM 812 C C . GLY A 1 103 ? 1.318 -9.477 -22.422 1 97.75 103 GLY A C 1
ATOM 813 O O . GLY A 1 103 ? 1.455 -10.055 -21.344 1 97.75 103 GLY A O 1
ATOM 814 N N . THR A 1 104 ? 1.69 -8.258 -22.609 1 98 104 THR A N 1
ATOM 815 C CA . THR A 1 104 ? 2.387 -7.488 -21.578 1 98 104 THR A CA 1
ATOM 816 C C . THR A 1 104 ? 1.545 -7.391 -20.312 1 98 104 THR A C 1
ATOM 818 O O . THR A 1 104 ? 0.401 -6.934 -20.359 1 98 104 THR A O 1
ATOM 821 N N . GLY A 1 105 ? 2.182 -7.836 -19.172 1 98.12 105 GLY A N 1
ATOM 822 C CA . GLY A 1 105 ? 1.472 -7.824 -17.906 1 98.12 105 GLY A CA 1
ATOM 823 C C . GLY A 1 105 ? 0.501 -8.977 -17.75 1 98.12 105 GLY A C 1
ATOM 824 O O . GLY A 1 105 ? -0.227 -9.062 -16.766 1 98.12 105 GLY A O 1
ATOM 825 N N . ALA A 1 106 ? 0.479 -9.859 -18.75 1 98.56 106 ALA A N 1
ATOM 826 C CA . ALA A 1 106 ? -0.48 -10.961 -18.781 1 98.56 106 ALA A CA 1
ATOM 827 C C . ALA A 1 106 ? 0.169 -12.242 -19.297 1 98.56 106 ALA A C 1
ATOM 829 O O . ALA A 1 106 ? -0.349 -12.891 -20.203 1 98.56 106 ALA A O 1
ATOM 830 N N . GLY A 1 107 ? 1.234 -12.664 -18.609 1 98.12 107 GLY A N 1
ATOM 831 C CA . GLY A 1 107 ? 1.993 -13.82 -19.047 1 98.12 107 GLY A CA 1
ATOM 832 C C . GLY A 1 107 ? 1.398 -15.141 -18.562 1 98.12 107 GLY A C 1
ATOM 833 O O . GLY A 1 107 ? 1.834 -16.203 -19 1 98.12 107 GLY A O 1
ATOM 834 N N . PHE A 1 108 ? 0.46 -15.109 -17.625 1 98.62 108 PHE A N 1
ATOM 835 C CA . PHE A 1 108 ? -0.347 -16.219 -17.125 1 98.62 108 PHE A CA 1
ATOM 836 C C . PHE A 1 108 ? 0.533 -17.281 -16.5 1 98.62 108 PHE A C 1
ATOM 838 O O . PHE A 1 108 ? 0.059 -18.375 -16.172 1 98.62 108 PHE A O 1
ATOM 845 N N . TYR A 1 109 ? 1.849 -17 -16.344 1 98.81 109 TYR A N 1
ATOM 846 C CA . TYR A 1 109 ? 2.83 -17.859 -15.703 1 98.81 109 TYR A CA 1
ATOM 847 C C . TYR A 1 109 ? 2.871 -19.234 -16.375 1 98.81 109 TYR A C 1
ATOM 849 O O . TYR A 1 109 ? 2.908 -20.266 -15.695 1 98.81 109 TYR A O 1
ATOM 857 N N . VAL A 1 110 ? 2.809 -19.25 -17.75 1 98.69 110 VAL A N 1
ATOM 858 C CA . VAL A 1 110 ? 2.938 -20.438 -18.578 1 98.69 110 VAL A CA 1
ATOM 859 C C . VAL A 1 110 ? 4.125 -20.281 -19.531 1 98.69 110 VAL A C 1
ATOM 861 O O . VAL A 1 110 ? 4.711 -19.203 -19.625 1 98.69 110 VAL A O 1
ATOM 864 N N . ASP A 1 111 ? 4.5 -21.422 -20.141 1 98.56 111 ASP A N 1
ATOM 865 C CA . ASP A 1 111 ? 5.402 -21.391 -21.297 1 98.56 111 ASP A CA 1
ATOM 866 C C . ASP A 1 111 ? 4.633 -21.5 -22.609 1 98.56 111 ASP A C 1
ATOM 868 O O . ASP A 1 111 ? 4.117 -22.562 -22.938 1 98.56 111 ASP A O 1
ATOM 872 N N . ALA A 1 112 ? 4.605 -20.391 -23.297 1 98.12 112 ALA A N 1
ATOM 873 C CA . ALA A 1 112 ? 3.91 -20.375 -24.594 1 98.12 112 ALA A CA 1
ATOM 874 C C . ALA A 1 112 ? 4.543 -21.375 -25.547 1 98.12 112 ALA A C 1
ATOM 876 O O . ALA A 1 112 ? 5.762 -21.562 -25.547 1 98.12 112 ALA A O 1
ATOM 877 N N . THR A 1 113 ? 3.723 -21.984 -26.422 1 97.31 113 THR A N 1
ATOM 878 C CA . THR A 1 113 ? 4.23 -22.953 -27.391 1 97.31 113 THR A CA 1
ATOM 879 C C . THR A 1 113 ? 4.004 -22.453 -28.812 1 97.31 113 THR A C 1
ATOM 881 O O . THR A 1 113 ? 4.566 -23 -29.766 1 97.31 113 THR A O 1
ATOM 884 N N . LYS A 1 114 ? 3.213 -21.391 -28.953 1 96.19 114 LYS A N 1
ATOM 885 C CA . LYS A 1 114 ? 2.871 -20.906 -30.297 1 96.19 114 LYS A CA 1
ATOM 886 C C . LYS A 1 114 ? 3.729 -19.703 -30.672 1 96.19 114 LYS A C 1
ATOM 888 O O . LYS A 1 114 ? 4.008 -18.844 -29.828 1 96.19 114 LYS A O 1
ATOM 893 N N . ASP A 1 115 ? 4.039 -19.703 -31.938 1 95.44 115 ASP A N 1
ATOM 894 C CA . ASP A 1 115 ? 4.691 -18.516 -32.469 1 95.44 115 ASP A CA 1
ATOM 895 C C . ASP A 1 115 ? 3.719 -17.344 -32.562 1 95.44 115 ASP A C 1
ATOM 897 O O . ASP A 1 115 ? 2.533 -17.531 -32.844 1 95.44 115 ASP A O 1
ATOM 901 N N . PRO A 1 116 ? 4.191 -16.203 -32.281 1 96.69 116 PRO A N 1
ATOM 902 C CA . PRO A 1 116 ? 5.562 -15.812 -31.953 1 96.69 116 PRO A CA 1
ATOM 903 C C . PRO A 1 116 ? 5.84 -15.812 -30.453 1 96.69 116 PRO A C 1
ATOM 905 O O . PRO A 1 116 ? 6.961 -15.531 -30.031 1 96.69 116 PRO A O 1
ATOM 908 N N . TRP A 1 117 ? 4.914 -16.234 -29.656 1 97.62 117 TRP A N 1
ATOM 909 C CA . TRP A 1 117 ? 4.949 -16.047 -28.219 1 97.62 117 TRP A CA 1
ATOM 910 C C . TRP A 1 117 ? 5.938 -17.016 -27.562 1 97.62 117 TRP A C 1
ATOM 912 O O . TRP A 1 117 ? 6.527 -16.719 -26.531 1 97.62 117 TRP A O 1
ATOM 922 N N . LYS A 1 118 ? 6.156 -18.109 -28.172 1 97.25 118 LYS A N 1
ATOM 923 C CA . LYS A 1 118 ? 6.953 -19.188 -27.594 1 97.25 118 LYS A CA 1
ATOM 924 C C . LYS A 1 118 ? 8.398 -18.75 -27.359 1 97.25 118 LYS A C 1
ATOM 926 O O . LYS A 1 118 ? 9.117 -19.344 -26.562 1 97.25 118 LYS A O 1
ATOM 931 N N . LYS A 1 119 ? 8.773 -17.734 -28.031 1 96.44 119 LYS A N 1
ATOM 932 C CA . LYS A 1 119 ? 10.164 -17.281 -27.938 1 96.44 119 LYS A CA 1
ATOM 933 C C . LYS A 1 119 ? 10.438 -16.594 -26.594 1 96.44 119 LYS A C 1
ATOM 935 O O . LYS A 1 119 ? 11.492 -16.797 -26 1 96.44 119 LYS A O 1
ATOM 940 N N . GLU A 1 120 ? 9.484 -15.805 -26.125 1 97.56 120 GLU A N 1
ATOM 941 C CA . GLU A 1 120 ? 9.812 -14.953 -24.969 1 97.56 120 GLU A CA 1
ATOM 942 C C . GLU A 1 120 ? 8.836 -15.188 -23.812 1 97.56 120 GLU A C 1
ATOM 944 O O . GLU A 1 120 ? 9.164 -14.922 -22.656 1 97.56 120 GLU A O 1
ATOM 949 N N . TYR A 1 121 ? 7.66 -15.594 -24.078 1 98.25 121 TYR A N 1
ATOM 950 C CA . TYR A 1 121 ? 6.652 -15.758 -23.031 1 98.25 121 TYR A CA 1
ATOM 951 C C . TYR A 1 121 ? 6.758 -17.125 -22.375 1 98.25 121 TYR A C 1
ATOM 953 O O . TYR A 1 121 ? 5.852 -17.953 -22.5 1 98.25 121 TYR A O 1
ATOM 961 N N . CYS A 1 122 ? 7.824 -17.281 -21.594 1 98.5 122 CYS A N 1
ATOM 962 C CA . CYS A 1 122 ? 8.133 -18.516 -20.875 1 98.5 122 CYS A CA 1
ATOM 963 C C . CYS A 1 122 ? 8.234 -18.25 -19.375 1 98.5 122 CYS A C 1
ATOM 965 O O . CYS A 1 122 ? 9.258 -18.547 -18.75 1 98.5 122 CYS A O 1
ATOM 967 N N . MET A 1 123 ? 7.094 -17.828 -18.828 1 98.75 123 MET A N 1
ATOM 968 C CA . MET A 1 123 ? 7.082 -17.359 -17.453 1 98.75 123 MET A CA 1
ATOM 969 C C . MET A 1 123 ? 7.102 -18.531 -16.469 1 98.75 123 MET A C 1
ATOM 971 O O . MET A 1 123 ? 7.586 -18.391 -15.352 1 98.75 123 MET A O 1
ATOM 975 N N . GLN A 1 124 ? 6.551 -19.672 -16.844 1 98.81 124 GLN A N 1
ATOM 976 C CA . GLN A 1 124 ? 6.629 -20.828 -15.961 1 98.81 124 GLN A CA 1
ATOM 977 C C . GLN A 1 124 ? 8.078 -21.219 -15.695 1 98.81 124 GLN A C 1
ATOM 979 O O . GLN A 1 124 ? 8.477 -21.391 -14.539 1 98.81 124 GLN A O 1
ATOM 984 N N . THR A 1 125 ? 8.875 -21.328 -16.781 1 98.75 125 THR A N 1
ATOM 985 C CA . THR A 1 125 ? 10.297 -21.641 -16.672 1 98.75 125 THR A CA 1
ATOM 986 C C . THR A 1 125 ? 11.031 -20.562 -15.891 1 98.75 125 THR A C 1
ATOM 988 O O . THR A 1 125 ? 11.844 -20.859 -15.016 1 98.75 125 THR A O 1
ATOM 991 N N . TYR A 1 126 ? 10.68 -19.359 -16.156 1 98.69 126 TYR A N 1
ATOM 992 C CA . TYR A 1 126 ? 11.352 -18.234 -15.5 1 98.69 126 TYR A CA 1
ATOM 993 C C . TYR A 1 126 ? 11.125 -18.281 -13.992 1 98.69 126 TYR A C 1
ATOM 995 O O . TYR A 1 126 ? 12.086 -18.266 -13.211 1 98.69 126 TYR A O 1
ATOM 1003 N N . VAL A 1 127 ? 9.883 -18.438 -13.547 1 98.81 127 VAL A N 1
ATOM 1004 C CA . VAL A 1 127 ? 9.531 -18.25 -12.148 1 98.81 127 VAL A CA 1
ATOM 1005 C C . VAL A 1 127 ? 9.836 -19.531 -11.367 1 98.81 127 VAL A C 1
ATOM 1007 O O . VAL A 1 127 ? 10.18 -19.469 -10.18 1 98.81 127 VAL A O 1
ATOM 1010 N N . SER A 1 128 ? 9.797 -20.672 -12.008 1 98.44 128 SER A N 1
ATOM 1011 C CA . SER A 1 128 ? 9.93 -21.922 -11.266 1 98.44 128 SER A CA 1
ATOM 1012 C C . SER A 1 128 ? 11.367 -22.438 -11.305 1 98.44 128 SER A C 1
ATOM 1014 O O . SER A 1 128 ? 11.781 -23.203 -10.43 1 98.44 128 SER A O 1
ATOM 1016 N N . LYS A 1 129 ? 12.172 -22.016 -12.281 1 98.31 129 LYS A N 1
ATOM 1017 C CA . LYS A 1 129 ? 13.492 -22.625 -12.438 1 98.31 129 LYS A CA 1
ATOM 1018 C C . LYS A 1 129 ? 14.586 -21.547 -12.469 1 98.31 129 LYS A C 1
ATOM 1020 O O . LYS A 1 129 ? 15.367 -21.422 -11.531 1 98.31 129 LYS A O 1
ATOM 1025 N N . GLU A 1 130 ? 14.531 -20.688 -13.445 1 98.44 130 GLU A N 1
ATOM 1026 C CA . GLU A 1 130 ? 15.648 -19.766 -13.688 1 98.44 130 GLU A CA 1
ATOM 1027 C C . GLU A 1 130 ? 15.805 -18.781 -12.531 1 98.44 130 GLU A C 1
ATOM 1029 O O . GLU A 1 130 ? 16.891 -18.656 -11.961 1 98.44 130 GLU A O 1
ATOM 1034 N N . LEU A 1 131 ? 14.734 -18.125 -12.211 1 98.56 131 LEU A N 1
ATOM 1035 C CA . LEU A 1 131 ? 14.805 -17.062 -11.211 1 98.56 131 LEU A CA 1
ATOM 1036 C C . LEU A 1 131 ? 15.219 -17.625 -9.852 1 98.56 131 LEU A C 1
ATOM 1038 O O . LEU A 1 131 ? 16.141 -17.125 -9.219 1 98.56 131 LEU A O 1
ATOM 1042 N N . PRO A 1 132 ? 14.602 -18.688 -9.359 1 98.5 132 PRO A N 1
ATOM 1043 C CA . PRO A 1 132 ? 15.031 -19.219 -8.062 1 98.5 132 PRO A CA 1
ATOM 1044 C C . PRO A 1 132 ? 16.5 -19.641 -8.055 1 98.5 132 PRO A C 1
ATOM 1046 O O . PRO A 1 132 ? 17.219 -19.359 -7.086 1 98.5 132 PRO A O 1
ATOM 1049 N N . GLN A 1 133 ? 16.922 -20.281 -9.125 1 97.62 133 GLN A N 1
ATOM 1050 C CA . GLN A 1 133 ? 18.312 -20.703 -9.195 1 97.62 133 GLN A CA 1
ATOM 1051 C C . GLN A 1 133 ? 19.281 -19.531 -9.078 1 97.62 133 GLN A C 1
ATOM 1053 O O . GLN A 1 133 ? 20.234 -19.562 -8.305 1 97.62 133 GLN A O 1
ATOM 1058 N N . GLN A 1 134 ? 18.969 -18.516 -9.828 1 97.88 134 GLN A N 1
ATOM 1059 C CA . GLN A 1 134 ? 19.844 -17.344 -9.828 1 97.88 134 GLN A CA 1
ATOM 1060 C C . GLN A 1 134 ? 19.781 -16.625 -8.484 1 97.88 134 GLN A C 1
ATOM 1062 O O . GLN A 1 134 ? 20.812 -16.141 -7.996 1 97.88 134 GLN A O 1
ATOM 1067 N N . LEU A 1 135 ? 18.609 -16.547 -7.863 1 97.94 135 LEU A N 1
ATOM 1068 C CA . LEU A 1 135 ? 18.438 -15.875 -6.578 1 97.94 135 LEU A CA 1
ATOM 1069 C C . LEU A 1 135 ? 19.25 -16.594 -5.492 1 97.94 135 LEU A C 1
ATOM 1071 O O . LEU A 1 135 ? 19.969 -15.945 -4.719 1 97.94 135 LEU A O 1
ATOM 1075 N N . PHE A 1 136 ? 19.188 -17.891 -5.445 1 97.62 136 PHE A N 1
ATOM 1076 C CA . PHE A 1 136 ? 19.812 -18.656 -4.383 1 97.62 136 PHE A CA 1
ATOM 1077 C C . PHE A 1 136 ? 21.328 -18.672 -4.562 1 97.62 136 PHE A C 1
ATOM 1079 O O . PHE A 1 136 ? 22.078 -18.766 -3.584 1 97.62 136 PHE A O 1
ATOM 1086 N N . GLU A 1 137 ? 21.766 -18.562 -5.816 1 96.75 137 GLU A N 1
ATOM 1087 C CA . GLU A 1 137 ? 23.188 -18.469 -6.086 1 96.75 137 GLU A CA 1
ATOM 1088 C C . GLU A 1 137 ? 23.75 -17.125 -5.637 1 96.75 137 GLU A C 1
ATOM 1090 O O . GLU A 1 137 ? 24.859 -17.062 -5.113 1 96.75 137 GLU A O 1
ATOM 1095 N N . GLU A 1 138 ? 22.969 -16.156 -5.828 1 96.62 138 GLU A N 1
ATOM 1096 C CA . GLU A 1 138 ? 23.453 -14.797 -5.547 1 96.62 138 GLU A CA 1
ATOM 1097 C C . GLU A 1 138 ? 23.266 -14.438 -4.074 1 96.62 138 GLU A C 1
ATOM 1099 O O . GLU A 1 138 ? 24.141 -13.812 -3.469 1 96.62 138 GLU A O 1
ATOM 1104 N N . PHE A 1 139 ? 22.141 -14.75 -3.535 1 96.69 139 PHE A N 1
ATOM 1105 C CA . PHE A 1 139 ? 21.797 -14.422 -2.154 1 96.69 139 PHE A CA 1
ATOM 1106 C C . PHE A 1 139 ? 21.875 -15.656 -1.269 1 96.69 139 PHE A C 1
ATOM 1108 O O . PHE A 1 139 ? 20.859 -16.297 -0.998 1 96.69 139 PHE A O 1
ATOM 1115 N N . LYS A 1 140 ? 23 -15.828 -0.675 1 94.75 140 LYS A N 1
ATOM 1116 C CA . LYS A 1 140 ? 23.281 -17.047 0.071 1 94.75 140 LYS A CA 1
ATOM 1117 C C . LYS A 1 140 ? 22.484 -17.109 1.368 1 94.75 140 LYS A C 1
ATOM 1119 O O . LYS A 1 140 ? 22.328 -18.172 1.965 1 94.75 140 LYS A O 1
ATOM 1124 N N . VAL A 1 141 ? 21.938 -16 1.729 1 97 141 VAL A N 1
ATOM 1125 C CA . VAL A 1 141 ? 21.156 -15.922 2.959 1 97 141 VAL A CA 1
ATOM 1126 C C . VAL A 1 141 ? 19.812 -16.609 2.756 1 97 141 VAL A C 1
ATOM 1128 O O . VAL A 1 141 ? 19.156 -17.016 3.725 1 97 141 VAL A O 1
ATOM 1131 N N . LEU A 1 142 ? 19.391 -16.781 1.545 1 98 142 LEU A N 1
ATOM 1132 C CA . LEU A 1 142 ? 18.109 -17.422 1.243 1 98 142 LEU A CA 1
ATOM 1133 C C . LEU A 1 142 ? 18.219 -18.938 1.305 1 98 142 LEU A C 1
ATOM 1135 O O . LEU A 1 142 ? 19.219 -19.516 0.864 1 98 142 LEU A O 1
ATOM 1139 N N . ASN A 1 143 ? 17.219 -19.547 1.83 1 97.88 143 ASN A N 1
ATOM 1140 C CA . ASN A 1 143 ? 17.188 -21 1.948 1 97.88 143 ASN A CA 1
ATOM 1141 C C . ASN A 1 143 ? 16.438 -21.641 0.787 1 97.88 143 ASN A C 1
ATOM 1143 O O . ASN A 1 143 ? 15.203 -21.578 0.726 1 97.88 143 ASN A O 1
ATOM 1147 N N . SER A 1 144 ? 17.125 -22.328 -0.048 1 97.69 144 SER A N 1
ATOM 1148 C CA . SER A 1 144 ? 16.531 -22.906 -1.25 1 97.69 144 SER A CA 1
ATOM 1149 C C . SER A 1 144 ? 15.688 -24.125 -0.914 1 97.69 144 SER A C 1
ATOM 1151 O O . SER A 1 144 ? 14.914 -24.609 -1.751 1 97.69 144 SER A O 1
ATOM 1153 N N . LYS A 1 145 ? 15.734 -24.609 0.323 1 97.25 145 LYS A N 1
ATOM 1154 C CA . LYS A 1 145 ? 14.992 -25.812 0.725 1 97.25 145 LYS A CA 1
ATOM 1155 C C . LYS A 1 145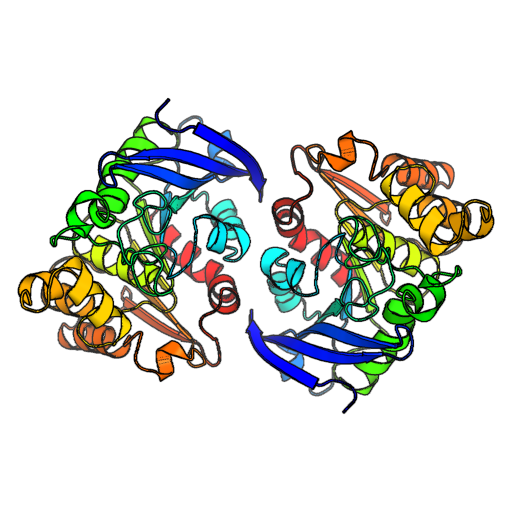 ? 13.719 -25.438 1.471 1 97.25 145 LYS A C 1
ATOM 1157 O O . LYS A 1 145 ? 12.875 -26.297 1.738 1 97.25 145 LYS A O 1
ATOM 1162 N N . ARG A 1 146 ? 13.562 -24.219 1.854 1 98.12 146 ARG A N 1
ATOM 1163 C CA . ARG A 1 146 ? 12.383 -23.719 2.547 1 98.12 146 ARG A CA 1
ATOM 1164 C C . ARG A 1 146 ? 11.688 -22.625 1.733 1 98.12 146 ARG A C 1
ATOM 1166 O O . ARG A 1 146 ? 11.766 -21.453 2.078 1 98.12 146 ARG A O 1
ATOM 1173 N N . VAL A 1 147 ? 10.93 -23.094 0.715 1 98.81 147 VAL A N 1
ATOM 1174 C CA . VAL A 1 147 ? 10.305 -22.203 -0.254 1 98.81 147 VAL A CA 1
ATOM 1175 C C . VAL A 1 147 ? 8.805 -22.484 -0.322 1 98.81 147 VAL A C 1
ATOM 1177 O O . VAL A 1 147 ? 8.383 -23.641 -0.376 1 98.81 147 VAL A O 1
ATOM 1180 N N . SER A 1 148 ? 8.023 -21.469 -0.197 1 98.88 148 SER A N 1
ATOM 1181 C CA . SER A 1 148 ? 6.59 -21.516 -0.451 1 98.88 148 SER A CA 1
ATOM 1182 C C . SER A 1 148 ? 6.184 -20.531 -1.544 1 98.88 148 SER A C 1
ATOM 1184 O O . SER A 1 148 ? 7.004 -19.734 -1.999 1 98.88 148 SER A O 1
ATOM 1186 N N . ILE A 1 149 ? 4.918 -20.609 -1.987 1 98.94 149 ILE A N 1
ATOM 1187 C CA . ILE A 1 149 ? 4.496 -19.797 -3.121 1 98.94 149 ILE A CA 1
ATOM 1188 C C . ILE A 1 149 ? 3.068 -19.312 -2.898 1 98.94 149 ILE A C 1
ATOM 1190 O O . ILE A 1 149 ? 2.248 -20.016 -2.303 1 98.94 149 ILE A O 1
ATOM 1194 N N . SER A 1 150 ? 2.816 -18.062 -3.221 1 98.94 150 SER A N 1
ATOM 1195 C CA . SER A 1 150 ? 1.518 -17.406 -3.133 1 98.94 150 SER A CA 1
ATOM 1196 C C . SER A 1 150 ? 1.282 -16.484 -4.328 1 98.94 150 SER A C 1
ATOM 1198 O O . SER A 1 150 ? 2.15 -16.344 -5.188 1 98.94 150 SER A O 1
ATOM 1200 N N . GLY A 1 151 ? 0.057 -15.961 -4.43 1 98.94 151 GLY A N 1
ATOM 1201 C CA . GLY A 1 151 ? -0.223 -15.039 -5.52 1 98.94 151 GLY A CA 1
ATOM 1202 C C . GLY A 1 151 ? -1.65 -14.523 -5.516 1 98.94 151 GLY A C 1
ATOM 1203 O O . GLY A 1 151 ? -2.436 -14.867 -4.629 1 98.94 151 GLY A O 1
ATOM 1204 N N . HIS A 1 152 ? -1.932 -13.633 -6.449 1 98.94 152 HIS A N 1
ATOM 1205 C CA . HIS A 1 152 ? -3.225 -12.969 -6.578 1 98.94 152 HIS A CA 1
ATOM 1206 C C . HIS A 1 152 ? -3.75 -13.062 -8.008 1 98.94 152 HIS A C 1
ATOM 1208 O O . HIS A 1 152 ? -3.02 -12.789 -8.961 1 98.94 152 HIS A O 1
ATOM 1214 N N . SER A 1 153 ? -5.055 -13.5 -8.195 1 98.88 153 SER A N 1
ATOM 1215 C CA . SER A 1 153 ? -5.695 -13.5 -9.5 1 98.88 153 SER A CA 1
ATOM 1216 C C . SER A 1 153 ? -4.934 -14.367 -10.492 1 98.88 153 SER A C 1
ATOM 1218 O O . SER A 1 153 ? -4.715 -15.555 -10.25 1 98.88 153 SER A O 1
ATOM 1220 N N . MET A 1 154 ? -4.383 -13.797 -11.531 1 98.94 154 MET A N 1
ATOM 1221 C CA . MET A 1 154 ? -3.512 -14.523 -12.453 1 98.94 154 MET A CA 1
ATOM 1222 C C . MET A 1 154 ? -2.312 -15.109 -11.711 1 98.94 154 MET A C 1
ATOM 1224 O O . MET A 1 154 ? -1.884 -16.219 -12 1 98.94 154 MET A O 1
ATOM 1228 N N . GLY A 1 155 ? -1.83 -14.312 -10.75 1 98.94 155 GLY A N 1
ATOM 1229 C CA . GLY A 1 155 ? -0.717 -14.797 -9.953 1 98.94 155 GLY A CA 1
ATOM 1230 C C . GLY A 1 155 ? -1.095 -15.953 -9.047 1 98.94 155 GLY A C 1
ATOM 1231 O O . GLY A 1 155 ? -0.274 -16.828 -8.781 1 98.94 155 GLY A O 1
ATOM 1232 N N . GLY A 1 156 ? -2.35 -15.914 -8.562 1 98.94 156 GLY A N 1
ATOM 1233 C CA . GLY A 1 156 ? -2.852 -17.078 -7.84 1 98.94 156 GLY A CA 1
ATOM 1234 C C . GLY A 1 156 ? -2.936 -18.312 -8.695 1 98.94 156 GLY A C 1
ATOM 1235 O O . GLY A 1 156 ? -2.609 -19.422 -8.242 1 98.94 156 GLY A O 1
ATOM 1236 N N . HIS A 1 157 ? -3.371 -18.172 -9.938 1 98.88 157 HIS A N 1
ATOM 1237 C CA . HIS A 1 157 ? -3.314 -19.25 -10.914 1 98.88 157 HIS A CA 1
ATOM 1238 C C . HIS A 1 157 ? -1.9 -19.812 -11.039 1 98.88 157 HIS A C 1
ATOM 1240 O O . HIS A 1 157 ? -1.699 -21.031 -10.945 1 98.88 157 HIS A O 1
ATOM 1246 N N . GLY A 1 158 ? -0.97 -18.906 -11.203 1 98.94 158 GLY A N 1
ATOM 1247 C CA . GLY A 1 158 ? 0.424 -19.312 -11.305 1 98.94 158 GLY A CA 1
ATOM 1248 C C . GLY A 1 158 ? 0.911 -20.078 -10.086 1 98.94 158 GLY A C 1
ATOM 1249 O O . GLY A 1 158 ? 1.571 -21.109 -10.219 1 98.94 158 GLY A O 1
ATOM 1250 N N . ALA A 1 159 ? 0.595 -19.609 -8.938 1 98.94 159 ALA A N 1
ATOM 1251 C CA . ALA A 1 159 ? 1.026 -20.25 -7.691 1 98.94 159 ALA A CA 1
ATOM 1252 C C . ALA A 1 159 ? 0.478 -21.656 -7.586 1 98.94 159 ALA A C 1
ATOM 1254 O O . ALA A 1 159 ? 1.214 -22.594 -7.258 1 98.94 159 ALA A O 1
ATOM 1255 N N . LEU A 1 160 ? -0.804 -21.812 -7.918 1 98.88 160 LEU A N 1
ATOM 1256 C CA . LEU A 1 160 ? -1.447 -23.125 -7.801 1 98.88 160 LEU A CA 1
ATOM 1257 C C . LEU A 1 160 ? -0.852 -24.109 -8.789 1 98.88 160 LEU A C 1
ATOM 1259 O O . LEU A 1 160 ? -0.505 -25.234 -8.422 1 98.88 160 LEU A O 1
ATOM 1263 N N . ILE A 1 161 ? -0.661 -23.703 -10.031 1 98.81 161 ILE A N 1
ATOM 1264 C CA . ILE A 1 161 ? -0.203 -24.672 -11.016 1 98.81 161 ILE A CA 1
ATOM 1265 C C . ILE A 1 161 ? 1.265 -25 -10.766 1 98.81 161 ILE A C 1
ATOM 1267 O O . ILE A 1 161 ? 1.688 -26.156 -10.953 1 98.81 161 ILE A O 1
ATOM 1271 N N . LEU A 1 162 ? 2.064 -24.047 -10.352 1 98.81 162 LEU A N 1
ATOM 1272 C CA . LEU A 1 162 ? 3.469 -24.328 -10.078 1 98.81 162 LEU A CA 1
ATOM 1273 C C . LEU A 1 162 ? 3.607 -25.266 -8.883 1 98.81 162 LEU A C 1
ATOM 1275 O O . LEU A 1 162 ? 4.457 -26.172 -8.891 1 98.81 162 LEU A O 1
ATOM 1279 N N . PHE A 1 163 ? 2.812 -25.094 -7.879 1 98.69 163 PHE A N 1
ATOM 1280 C CA . PHE A 1 163 ? 2.822 -26.016 -6.746 1 98.69 163 PHE A CA 1
ATOM 1281 C C . PHE A 1 163 ? 2.453 -27.422 -7.191 1 98.69 163 PHE A C 1
ATOM 1283 O O . PHE A 1 163 ? 3.17 -28.375 -6.895 1 98.69 163 PHE A O 1
ATOM 1290 N N . LEU A 1 164 ? 1.399 -27.562 -7.957 1 98.19 164 LEU A N 1
ATOM 1291 C CA . LEU A 1 164 ? 0.849 -28.859 -8.328 1 98.19 164 LEU A CA 1
ATOM 1292 C C . LEU A 1 164 ? 1.757 -29.578 -9.328 1 98.19 164 LEU A C 1
ATOM 1294 O O . LEU A 1 164 ? 1.832 -30.797 -9.344 1 98.19 164 LEU A O 1
ATOM 1298 N N . LYS A 1 165 ? 2.514 -28.797 -10.102 1 97.62 165 LYS A N 1
ATOM 1299 C CA . LYS A 1 165 ? 3.375 -29.359 -11.125 1 97.62 165 LYS A CA 1
ATOM 1300 C C . LYS A 1 165 ? 4.742 -29.734 -10.555 1 97.62 165 LYS A C 1
ATOM 1302 O O . LYS A 1 165 ? 5.527 -30.422 -11.211 1 97.62 165 LYS A O 1
ATOM 1307 N N . ASN A 1 166 ? 5.016 -29.219 -9.383 1 96.56 166 ASN A N 1
ATOM 1308 C CA . ASN A 1 166 ? 6.336 -29.438 -8.797 1 96.56 166 ASN A CA 1
ATOM 1309 C C . ASN A 1 166 ? 6.23 -29.984 -7.371 1 96.56 166 ASN A C 1
ATOM 1311 O O . ASN A 1 166 ? 6.68 -29.344 -6.422 1 96.56 166 ASN A O 1
ATOM 1315 N N . PRO A 1 167 ? 5.746 -31.234 -7.258 1 95.62 167 PRO A N 1
ATOM 1316 C CA . PRO A 1 167 ? 5.598 -31.797 -5.91 1 95.62 167 PRO A CA 1
ATOM 1317 C C . PRO A 1 167 ? 6.91 -31.797 -5.129 1 95.62 167 PRO A C 1
ATOM 1319 O O . PRO A 1 167 ? 7.934 -32.25 -5.641 1 95.62 167 PRO A O 1
ATOM 1322 N N . GLY A 1 168 ? 6.875 -31.188 -3.961 1 94.75 168 GLY A N 1
ATOM 1323 C CA . GLY A 1 168 ? 8.031 -31.188 -3.078 1 94.75 168 GLY A CA 1
ATOM 1324 C C . GLY A 1 168 ? 8.859 -29.922 -3.174 1 94.75 168 GLY A C 1
ATOM 1325 O O . GLY A 1 168 ? 9.688 -29.656 -2.299 1 94.75 168 GLY A O 1
ATOM 1326 N N . LYS A 1 169 ? 8.648 -29.156 -4.195 1 96.62 169 LYS A N 1
ATOM 1327 C CA . LYS A 1 169 ? 9.445 -27.953 -4.395 1 96.62 169 LYS A CA 1
ATOM 1328 C C . LYS A 1 169 ? 9.047 -26.859 -3.406 1 96.62 169 LYS A C 1
ATOM 1330 O O . LYS A 1 169 ? 9.906 -26.156 -2.867 1 96.62 169 LYS A O 1
ATOM 1335 N N . TYR A 1 170 ? 7.75 -26.719 -3.258 1 98.31 170 TYR A N 1
ATOM 1336 C CA . TYR A 1 170 ? 7.215 -25.719 -2.35 1 98.31 170 TYR A CA 1
ATOM 1337 C C . TYR A 1 170 ? 6.629 -26.375 -1.101 1 98.31 170 TYR A C 1
ATOM 1339 O O . TYR A 1 170 ? 5.992 -27.422 -1.181 1 98.31 170 TYR A O 1
ATOM 1347 N N . LYS A 1 171 ? 6.824 -25.719 0.03 1 98 171 LYS A N 1
ATOM 1348 C CA . LYS A 1 171 ? 6.352 -26.281 1.295 1 98 171 LYS A CA 1
ATOM 1349 C C . LYS A 1 171 ? 4.848 -26.078 1.461 1 98 171 LYS A C 1
ATOM 1351 O O . LYS A 1 171 ? 4.18 -26.875 2.129 1 98 171 LYS A O 1
ATOM 1356 N N . SER A 1 172 ? 4.344 -25.031 0.908 1 98.19 172 SER A N 1
ATOM 1357 C CA . SER A 1 172 ? 2.922 -24.703 0.944 1 98.19 172 SER A CA 1
ATOM 1358 C C . SER A 1 172 ? 2.555 -23.719 -0.163 1 98.19 172 SER A C 1
ATOM 1360 O O . SER A 1 172 ? 3.434 -23.125 -0.787 1 98.19 172 SER A O 1
ATOM 1362 N N . VAL A 1 173 ? 1.218 -23.656 -0.447 1 98.81 173 VAL A N 1
ATOM 1363 C CA . VAL A 1 173 ? 0.722 -22.703 -1.439 1 98.81 173 VAL A CA 1
ATOM 1364 C C . VAL A 1 173 ? -0.506 -21.984 -0.893 1 98.81 173 VAL A C 1
ATOM 1366 O O . VAL A 1 173 ? -1.302 -22.562 -0.154 1 98.81 173 VAL A O 1
ATOM 1369 N N . SER A 1 174 ? -0.573 -20.688 -1.156 1 98.94 174 SER A N 1
ATOM 1370 C CA . SER A 1 174 ? -1.791 -19.922 -0.913 1 98.94 174 SER A CA 1
ATOM 1371 C C . SER A 1 174 ? -2.1 -19 -2.08 1 98.94 174 SER A C 1
ATOM 1373 O O . SER A 1 174 ? -1.255 -18.781 -2.951 1 98.94 174 SER A O 1
ATOM 1375 N N . ALA A 1 175 ? -3.332 -18.516 -2.115 1 98.94 175 ALA A N 1
ATOM 1376 C CA . ALA A 1 175 ? -3.711 -17.625 -3.213 1 98.94 175 ALA A CA 1
ATOM 1377 C C . ALA A 1 175 ? -4.887 -16.734 -2.82 1 98.94 175 ALA A C 1
ATOM 1379 O O . ALA A 1 175 ? -5.781 -17.172 -2.086 1 98.94 175 ALA A O 1
ATOM 1380 N N . PHE A 1 176 ? -4.82 -15.531 -3.336 1 98.94 176 PHE A N 1
ATOM 1381 C CA . PHE A 1 176 ? -5.93 -14.594 -3.24 1 98.94 176 PHE A CA 1
ATOM 1382 C C . PHE A 1 176 ? -6.676 -14.492 -4.566 1 98.94 176 PHE A C 1
ATOM 1384 O O . PHE A 1 176 ? -6.082 -14.164 -5.594 1 98.94 176 PHE A O 1
ATOM 1391 N N . ALA A 1 177 ? -7.945 -14.797 -4.574 1 98.94 177 ALA A N 1
ATOM 1392 C CA . ALA 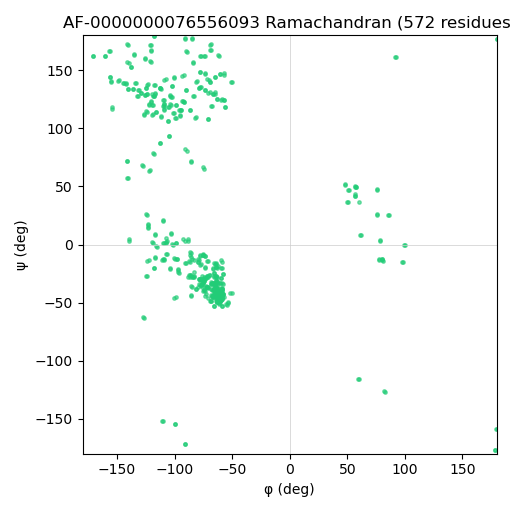A 1 177 ? -8.82 -14.664 -5.734 1 98.94 177 ALA A CA 1
ATOM 1393 C C . ALA A 1 177 ? -8.18 -15.273 -6.98 1 98.94 177 ALA A C 1
ATOM 1395 O O . ALA A 1 177 ? -8.102 -14.625 -8.023 1 98.94 177 ALA A O 1
ATOM 1396 N N . PRO A 1 178 ? -7.75 -16.469 -6.859 1 98.94 178 PRO A N 1
ATOM 1397 C CA . PRO A 1 178 ? -7.047 -17.078 -7.988 1 98.94 178 PRO A CA 1
ATOM 1398 C C . PRO A 1 178 ? -7.988 -17.469 -9.133 1 98.94 178 PRO A C 1
ATOM 1400 O O . PRO A 1 178 ? -9.141 -17.828 -8.891 1 98.94 178 PRO A O 1
ATOM 1403 N N . ILE A 1 179 ? -7.441 -17.359 -10.32 1 98.94 179 ILE A N 1
ATOM 1404 C CA . ILE A 1 179 ? -8.062 -18.078 -11.43 1 98.94 179 ILE A CA 1
ATOM 1405 C C . ILE A 1 179 ? -7.832 -19.578 -11.266 1 98.94 179 ILE A C 1
ATOM 1407 O O . ILE A 1 179 ? -6.738 -20.094 -11.531 1 98.94 179 ILE A O 1
ATOM 1411 N N . CYS A 1 180 ? -8.883 -20.312 -10.914 1 98.94 180 CYS A N 1
ATOM 1412 C CA . CYS A 1 180 ? -8.703 -21.703 -10.5 1 98.94 180 CYS A CA 1
ATOM 1413 C C . CYS A 1 180 ? -8.938 -22.656 -11.672 1 98.94 180 CYS A C 1
ATOM 1415 O O . CYS A 1 180 ? -8.445 -23.781 -11.672 1 98.94 180 CYS A O 1
ATOM 1417 N N . ASN A 1 181 ? -9.703 -22.219 -12.641 1 98.88 181 ASN A N 1
ATOM 1418 C CA . ASN A 1 181 ? -10.117 -23.078 -13.75 1 98.88 181 ASN A CA 1
ATOM 1419 C C . ASN A 1 181 ? -10.117 -22.328 -15.07 1 98.88 181 ASN A C 1
ATOM 1421 O O . ASN A 1 181 ? -11.156 -22.188 -15.719 1 98.88 181 ASN A O 1
ATOM 1425 N N . PRO A 1 182 ? -8.945 -22.031 -15.57 1 98.69 182 PRO A N 1
ATOM 1426 C CA . PRO A 1 182 ? -8.828 -21.141 -16.734 1 98.69 182 PRO A CA 1
ATOM 1427 C C . PRO A 1 182 ? -9.438 -21.75 -17.984 1 98.69 182 PRO A C 1
ATOM 1429 O O . PRO A 1 182 ? -9.922 -21.016 -18.859 1 98.69 182 PRO A O 1
ATOM 1432 N N . ILE A 1 183 ? -9.508 -23.031 -18.156 1 98.25 183 ILE A N 1
ATOM 1433 C CA . ILE A 1 183 ? -10.055 -23.625 -19.375 1 98.25 183 ILE A CA 1
ATOM 1434 C C . ILE A 1 183 ? -11.547 -23.297 -19.484 1 98.25 183 ILE A C 1
ATOM 1436 O O . ILE A 1 183 ? -12.102 -23.281 -20.578 1 98.25 183 ILE A O 1
ATOM 1440 N N . ASN A 1 184 ? -12.141 -22.859 -18.375 1 98.31 184 ASN A N 1
ATOM 1441 C CA . ASN A 1 184 ? -13.586 -22.672 -18.359 1 98.31 184 ASN A CA 1
ATOM 1442 C C . ASN A 1 184 ? -13.961 -21.219 -18.125 1 98.31 184 ASN A C 1
ATOM 1444 O O . ASN A 1 184 ? -15.125 -20.891 -17.875 1 98.31 184 ASN A O 1
ATOM 1448 N N . CYS A 1 185 ? -13.055 -20.328 -18.141 1 98.38 185 CYS A N 1
ATOM 1449 C CA . CYS A 1 185 ? -13.391 -18.922 -18 1 98.38 185 CYS A CA 1
ATOM 1450 C C . CYS A 1 185 ? -12.82 -18.109 -19.156 1 98.38 185 CYS A C 1
ATOM 1452 O O . CYS A 1 185 ? -11.828 -18.516 -19.781 1 98.38 185 CYS A O 1
ATOM 1454 N N . PRO A 1 186 ? -13.312 -16.906 -19.438 1 98.12 186 PRO A N 1
ATOM 1455 C CA . PRO A 1 186 ? -12.891 -16.109 -20.594 1 98.12 186 PRO A CA 1
ATOM 1456 C C . PRO A 1 186 ? -11.422 -15.727 -20.531 1 98.12 186 PRO A C 1
ATOM 1458 O O . PRO A 1 186 ? -10.703 -15.844 -21.531 1 98.12 186 PRO A O 1
ATOM 1461 N N . TRP A 1 187 ? -10.891 -15.312 -19.359 1 98.12 187 TRP A N 1
ATOM 1462 C CA . TRP A 1 187 ? -9.492 -14.914 -19.234 1 98.12 187 TRP A CA 1
ATOM 1463 C C . TRP A 1 187 ? -8.562 -16.062 -19.641 1 98.12 187 TRP A C 1
ATOM 1465 O O . TRP A 1 187 ? -7.613 -15.867 -20.391 1 98.12 187 TRP A O 1
ATOM 1475 N N . GLY A 1 188 ? -8.891 -17.203 -19.109 1 98.19 188 GLY A N 1
ATOM 1476 C CA . GLY A 1 188 ? -8.07 -18.375 -19.391 1 98.19 188 GLY A CA 1
ATOM 1477 C C . GLY A 1 188 ? -8.141 -18.812 -20.844 1 98.19 188 GLY A C 1
ATOM 1478 O O . GLY A 1 188 ? -7.117 -19.125 -21.453 1 98.19 188 GLY A O 1
ATOM 1479 N N . GLN A 1 189 ? -9.312 -18.844 -21.359 1 97.81 189 GLN A N 1
ATOM 1480 C CA . GLN A 1 189 ? -9.492 -19.25 -22.75 1 97.81 189 GLN A CA 1
ATOM 1481 C C . GLN A 1 189 ? -8.75 -18.312 -23.703 1 97.81 189 GLN A C 1
ATOM 1483 O O . GLN A 1 189 ? -8.07 -18.766 -24.625 1 97.81 189 GLN A O 1
ATOM 1488 N N . LYS A 1 190 ? -8.828 -17 -23.469 1 97.69 190 LYS A N 1
ATOM 1489 C CA . LYS A 1 190 ? -8.102 -16.047 -24.281 1 97.69 190 LYS A CA 1
ATOM 1490 C C . LYS A 1 190 ? -6.598 -16.281 -24.203 1 97.69 190 LYS A C 1
ATOM 1492 O O . LYS A 1 190 ? -5.922 -16.359 -25.234 1 97.69 190 LYS A O 1
ATOM 1497 N N . ALA A 1 191 ? -6.098 -16.438 -23 1 98.06 191 ALA A N 1
ATOM 1498 C CA . ALA A 1 191 ? -4.668 -16.641 -22.797 1 98.06 191 ALA A CA 1
ATOM 1499 C C . ALA A 1 191 ? -4.203 -17.953 -23.453 1 98.06 191 ALA A C 1
ATOM 1501 O O . ALA A 1 191 ? -3.209 -17.969 -24.172 1 98.06 191 ALA A O 1
ATOM 1502 N N . PHE A 1 192 ? -4.934 -19.047 -23.25 1 98.38 192 PHE A N 1
ATOM 1503 C CA . PHE A 1 192 ? -4.516 -20.359 -23.703 1 98.38 192 PHE A CA 1
ATOM 1504 C C . PHE A 1 192 ? -4.625 -20.469 -25.219 1 98.38 192 PHE A C 1
ATOM 1506 O O . PHE A 1 192 ? -3.783 -21.094 -25.859 1 98.38 192 PHE A O 1
ATOM 1513 N N . VAL A 1 193 ? -5.656 -19.844 -25.812 1 97.5 193 VAL A N 1
ATOM 1514 C CA . VAL A 1 193 ? -5.738 -19.797 -27.266 1 97.5 193 VAL A CA 1
ATOM 1515 C C . VAL A 1 193 ? -4.516 -19.078 -27.844 1 97.5 193 VAL A C 1
ATOM 1517 O O . VAL A 1 193 ? -3.93 -19.531 -28.828 1 97.5 193 VAL A O 1
ATOM 1520 N N . GLY A 1 194 ? -4.156 -18.016 -27.203 1 97 194 GLY A N 1
ATOM 1521 C CA . GLY A 1 194 ? -3.027 -17.234 -27.672 1 97 194 GLY A CA 1
ATOM 1522 C C . GLY A 1 194 ? -1.696 -17.938 -27.5 1 97 194 GLY A C 1
ATOM 1523 O O . GLY A 1 194 ? -0.919 -18.062 -28.438 1 97 194 GLY A O 1
ATOM 1524 N N . TYR A 1 195 ? -1.45 -18.484 -26.297 1 97.88 195 TYR A N 1
ATOM 1525 C CA . TYR A 1 195 ? -0.127 -18.984 -25.938 1 97.88 195 TYR A CA 1
ATOM 1526 C C . TYR A 1 195 ? 0.053 -20.422 -26.391 1 97.88 195 TYR A C 1
ATOM 1528 O O . TYR A 1 195 ? 1.174 -20.859 -26.656 1 97.88 195 TYR A O 1
ATOM 1536 N N . PHE A 1 196 ? -1.069 -21.203 -26.484 1 97.69 196 PHE A N 1
ATOM 1537 C CA . PHE A 1 196 ? -0.95 -22.641 -26.766 1 97.69 196 PHE A CA 1
ATOM 1538 C C . PHE A 1 196 ? -1.635 -22.984 -28.078 1 97.69 196 PHE A C 1
ATOM 1540 O O . PHE A 1 196 ? -1.374 -24.031 -28.672 1 97.69 196 PHE A O 1
ATOM 1547 N N . GLY A 1 197 ? -2.518 -22.156 -28.531 1 95.06 197 GLY A N 1
ATOM 1548 C CA . GLY A 1 197 ? -3.371 -22.516 -29.656 1 95.06 197 GLY A CA 1
ATOM 1549 C C . GLY A 1 197 ? -4.688 -23.141 -29.234 1 95.06 197 GLY A C 1
ATOM 1550 O O . GLY A 1 197 ? -4.82 -23.609 -28.109 1 95.06 197 GLY A O 1
ATOM 1551 N N . SER A 1 198 ? -5.641 -23.141 -30.109 1 88.5 198 SER A N 1
ATOM 1552 C CA . SER A 1 198 ? -7.016 -23.516 -29.797 1 88.5 198 SER A CA 1
ATOM 1553 C C . SER A 1 198 ? -7.18 -25.031 -29.734 1 88.5 198 SER A C 1
ATOM 1555 O O . SER A 1 198 ? -8.125 -25.531 -29.125 1 88.5 198 SER A O 1
ATOM 1557 N N . VAL A 1 199 ? -6.309 -25.781 -30.156 1 83.69 199 VAL A N 1
ATOM 1558 C CA . VAL A 1 199 ? -6.609 -27.188 -30.375 1 83.69 199 VAL A CA 1
ATOM 1559 C C . VAL A 1 199 ? -5.895 -28.047 -29.328 1 83.69 199 VAL A C 1
ATOM 1561 O O . VAL A 1 199 ? -6.258 -29.203 -29.109 1 83.69 199 VAL A O 1
ATOM 1564 N N . ASP A 1 200 ? -5.016 -27.5 -28.625 1 85.12 200 ASP A N 1
ATOM 1565 C CA . ASP A 1 200 ? -4.188 -28.312 -27.734 1 85.12 200 ASP A CA 1
ATOM 1566 C C . ASP A 1 200 ? -4.812 -28.406 -26.344 1 85.12 200 ASP A C 1
ATOM 1568 O O . ASP A 1 200 ? -4.285 -27.859 -25.375 1 85.12 200 ASP A O 1
ATOM 1572 N N . GLN A 1 201 ? -5.734 -29.281 -26.156 1 89.56 201 GLN A N 1
ATOM 1573 C CA . GLN A 1 201 ? -6.496 -29.391 -24.906 1 89.56 201 GLN A CA 1
ATOM 1574 C C . GLN A 1 201 ? -5.664 -30.047 -23.812 1 89.56 201 GLN A C 1
ATOM 1576 O O . GLN A 1 201 ? -5.844 -29.734 -22.625 1 89.56 201 GLN A O 1
ATOM 1581 N N . ASP A 1 202 ? -4.789 -30.875 -24.219 1 93.88 202 ASP A N 1
ATOM 1582 C CA . ASP A 1 202 ? -3.93 -31.516 -23.219 1 93.88 202 ASP A CA 1
ATOM 1583 C C . ASP A 1 202 ? -3.012 -30.484 -22.562 1 93.88 202 ASP A C 1
ATOM 1585 O O . ASP A 1 202 ? -2.848 -30.5 -21.328 1 93.88 202 ASP A O 1
ATOM 1589 N N . THR A 1 203 ? -2.479 -29.641 -23.391 1 96.25 203 THR A N 1
ATOM 1590 C CA . THR A 1 203 ? -1.638 -28.578 -22.844 1 96.25 203 THR A CA 1
ATOM 1591 C C . THR A 1 203 ? -2.449 -27.656 -21.938 1 96.25 203 THR A C 1
ATOM 1593 O O . THR A 1 203 ? -1.954 -27.188 -20.906 1 96.25 203 THR A O 1
ATOM 1596 N N . TRP A 1 204 ? -3.697 -27.422 -22.359 1 98.06 204 TRP A N 1
ATOM 1597 C CA . TRP A 1 204 ? -4.566 -26.594 -21.516 1 98.06 204 TRP A CA 1
ATOM 1598 C C . TRP A 1 204 ? -4.746 -27.203 -20.141 1 98.06 204 TRP A C 1
ATOM 1600 O O . TRP A 1 204 ? -4.578 -26.531 -19.125 1 98.06 204 TRP A O 1
ATOM 1610 N N . LYS A 1 205 ? -5.039 -28.5 -20.109 1 98.06 205 LYS A N 1
ATOM 1611 C CA . LYS A 1 205 ? -5.293 -29.188 -18.859 1 98.06 205 LYS A CA 1
ATOM 1612 C C . LYS A 1 205 ? -4.047 -29.203 -17.969 1 98.06 205 LYS A C 1
ATOM 1614 O O . LYS A 1 205 ? -4.148 -29.156 -16.75 1 98.06 205 LYS A O 1
ATOM 1619 N N . GLU A 1 206 ? -2.887 -29.219 -18.578 1 97.56 206 GLU A N 1
ATOM 1620 C CA . GLU A 1 206 ? -1.621 -29.25 -17.859 1 97.56 206 GLU A CA 1
ATOM 1621 C C . GLU A 1 206 ? -1.313 -27.891 -17.234 1 97.56 206 GLU A C 1
ATOM 1623 O O . GLU A 1 206 ? -0.385 -27.766 -16.438 1 97.56 206 GLU A O 1
ATOM 1628 N N . ASN A 1 207 ? -2.121 -26.891 -17.609 1 98.56 207 ASN A N 1
ATOM 1629 C CA . ASN A 1 207 ? -1.906 -25.547 -17.094 1 98.56 207 ASN A CA 1
ATOM 1630 C C . ASN A 1 207 ? -3.164 -25 -16.422 1 98.56 207 ASN A C 1
ATOM 1632 O O . ASN A 1 207 ? -3.373 -23.797 -16.391 1 98.56 207 ASN A O 1
ATOM 1636 N N . ASP A 1 208 ? -3.975 -25.891 -15.945 1 98.81 208 ASP A N 1
ATOM 1637 C CA . ASP A 1 208 ? -5.199 -25.594 -15.219 1 98.81 208 ASP A CA 1
ATOM 1638 C C . ASP A 1 208 ? -5.191 -26.234 -13.836 1 98.81 208 ASP A C 1
ATOM 1640 O O . ASP A 1 208 ? -5.195 -27.469 -13.719 1 98.81 208 ASP A O 1
ATOM 1644 N N . ALA A 1 209 ? -5.289 -25.406 -12.812 1 98.75 209 ALA A N 1
ATOM 1645 C CA . ALA A 1 209 ? -5.141 -25.891 -11.445 1 98.75 209 ALA A CA 1
ATOM 1646 C C . ALA A 1 209 ? -6.219 -26.922 -11.109 1 98.75 209 ALA A C 1
ATOM 1648 O O . ALA A 1 209 ? -5.949 -27.906 -10.414 1 98.75 209 ALA A O 1
ATOM 1649 N N . THR A 1 210 ? -7.434 -26.688 -11.555 1 98.69 210 THR A N 1
ATOM 1650 C CA . THR A 1 210 ? -8.531 -27.609 -11.266 1 98.69 210 THR A CA 1
ATOM 1651 C C . THR A 1 210 ? -8.281 -28.969 -11.93 1 98.69 210 THR A C 1
ATOM 1653 O O . THR A 1 210 ? -8.461 -30.016 -11.305 1 98.69 210 THR A O 1
ATOM 1656 N N . GLU A 1 211 ? -7.809 -28.922 -13.164 1 98.38 211 GLU A N 1
ATOM 1657 C CA . GLU A 1 211 ? -7.484 -30.156 -13.883 1 98.38 211 GLU A CA 1
ATOM 1658 C C . GLU A 1 211 ? -6.289 -30.859 -13.258 1 98.38 211 GLU A C 1
ATOM 1660 O O . GLU A 1 211 ? -6.289 -32.094 -13.117 1 98.38 211 GLU A O 1
ATOM 1665 N N . LEU A 1 212 ? -5.289 -30.125 -12.93 1 98.44 212 LEU A N 1
ATOM 1666 C CA . LEU A 1 212 ? -4.098 -30.672 -12.305 1 98.44 212 LEU A CA 1
ATOM 1667 C C . LEU A 1 212 ? -4.438 -31.344 -10.977 1 98.44 212 LEU A C 1
ATOM 1669 O O . LEU A 1 212 ? -3.912 -32.406 -10.656 1 98.44 212 LEU A O 1
ATOM 1673 N N . LEU A 1 213 ? -5.293 -30.703 -10.203 1 97.56 213 LEU A N 1
ATOM 1674 C CA . LEU A 1 213 ? -5.68 -31.25 -8.906 1 97.56 213 LEU A CA 1
ATOM 1675 C C . LEU A 1 213 ? -6.305 -32.625 -9.062 1 97.56 213 LEU A C 1
ATOM 1677 O O . LEU A 1 213 ? -6.07 -33.531 -8.25 1 97.56 213 LEU A O 1
ATOM 1681 N N . GLY A 1 214 ? -7.07 -32.812 -10.094 1 96.19 214 GLY A N 1
ATOM 1682 C CA . GLY A 1 214 ? -7.754 -34.062 -10.344 1 96.19 214 GLY A CA 1
ATOM 1683 C C . GLY A 1 214 ? -6.801 -35.25 -10.492 1 96.19 214 GLY A C 1
ATOM 1684 O O . GLY A 1 214 ? -7.184 -36.406 -10.25 1 96.19 214 GLY A O 1
ATOM 1685 N N . ARG A 1 215 ? -5.559 -34.969 -10.781 1 93.38 215 ARG A N 1
ATOM 1686 C CA . ARG A 1 215 ? -4.602 -36.031 -11.008 1 93.38 215 ARG A CA 1
ATOM 1687 C C . ARG A 1 215 ? -3.455 -35.969 -10 1 93.38 215 ARG A C 1
ATOM 1689 O O . ARG A 1 215 ? -2.506 -36.75 -10.086 1 93.38 215 ARG A O 1
ATOM 1696 N N . TYR A 1 216 ? -3.576 -35.031 -9.141 1 92.94 216 TYR A N 1
ATOM 1697 C CA . TYR A 1 216 ? -2.502 -34.781 -8.18 1 92.94 216 TYR A CA 1
ATOM 1698 C C . TYR A 1 216 ? -2.48 -35.875 -7.109 1 92.94 216 TYR A C 1
ATOM 1700 O O . TYR A 1 216 ? -3.521 -36.219 -6.547 1 92.94 216 TYR A O 1
ATOM 1708 N N . LYS A 1 217 ? -1.333 -36.5 -6.719 1 88.5 217 LYS A N 1
ATOM 1709 C CA . LYS A 1 217 ? -1.212 -37.594 -5.766 1 88.5 217 LYS A CA 1
ATOM 1710 C C . LYS A 1 217 ? -0.402 -37.188 -4.539 1 88.5 217 LYS A C 1
ATOM 1712 O O . LYS A 1 217 ? -0.289 -37.938 -3.574 1 88.5 217 LYS A O 1
ATOM 1717 N N . GLY A 1 218 ? 0.071 -35.969 -4.547 1 85.62 218 GLY A N 1
ATOM 1718 C CA . GLY A 1 218 ? 0.902 -35.531 -3.438 1 85.62 218 GLY A CA 1
ATOM 1719 C C . GLY A 1 218 ? 0.11 -34.875 -2.318 1 85.62 218 GLY A C 1
ATOM 1720 O O . GLY A 1 218 ? -1.122 -34.844 -2.357 1 85.62 218 GLY A O 1
ATOM 1721 N N . LYS A 1 219 ? 0.837 -34.5 -1.271 1 88.44 219 LYS A N 1
ATOM 1722 C CA . LYS A 1 219 ? 0.245 -33.75 -0.173 1 88.44 219 LYS A CA 1
ATOM 1723 C C . LYS A 1 219 ? -0.095 -32.312 -0.606 1 88.44 219 LYS A C 1
ATOM 1725 O O . LYS A 1 219 ? 0.715 -31.656 -1.254 1 88.44 219 LYS A O 1
ATOM 1730 N N . LEU A 1 220 ? -1.299 -31.953 -0.303 1 91.69 220 LEU A N 1
ATOM 1731 C CA . LEU A 1 220 ? -1.729 -30.609 -0.662 1 91.69 220 LEU A CA 1
ATOM 1732 C C . LEU A 1 220 ? -1.938 -29.75 0.584 1 91.69 220 LEU A C 1
ATOM 1734 O O . LEU A 1 220 ? -2.836 -30.031 1.385 1 91.69 220 LEU A O 1
ATOM 1738 N N . ASP A 1 221 ? -1.128 -28.781 0.854 1 94.44 221 ASP A N 1
ATOM 1739 C CA . ASP A 1 221 ? -1.321 -27.719 1.819 1 94.44 221 ASP A CA 1
ATOM 1740 C C . ASP A 1 221 ? -1.646 -26.391 1.116 1 94.44 221 ASP A C 1
ATOM 1742 O O . ASP A 1 221 ? -0.76 -25.75 0.55 1 94.44 221 ASP A O 1
ATOM 1746 N N . VAL A 1 222 ? -2.99 -26.031 1.248 1 97.69 222 VAL A N 1
ATOM 1747 C CA . VAL A 1 222 ? -3.412 -24.906 0.431 1 97.69 222 VAL A CA 1
ATOM 1748 C C . VAL A 1 222 ? -4.371 -24.016 1.228 1 97.69 222 VAL A C 1
ATOM 1750 O O . VAL A 1 222 ? -5.203 -24.531 1.987 1 97.69 222 VAL A O 1
ATOM 1753 N N . LEU A 1 223 ? -4.164 -22.719 1.199 1 98.62 223 LEU A N 1
ATOM 1754 C CA . LEU A 1 223 ? -5.07 -21.688 1.693 1 98.62 223 LEU A CA 1
ATOM 1755 C C . LEU A 1 223 ? -5.488 -20.75 0.569 1 98.62 223 LEU A C 1
ATOM 1757 O O . LEU A 1 223 ? -4.641 -20.156 -0.1 1 98.62 223 LEU A O 1
ATOM 1761 N N . ILE A 1 224 ? -6.797 -20.656 0.287 1 98.88 224 ILE A N 1
ATOM 1762 C CA . ILE A 1 224 ? -7.309 -19.766 -0.745 1 98.88 224 ILE A CA 1
ATOM 1763 C C . ILE A 1 224 ? -8.359 -18.828 -0.143 1 98.88 224 ILE A C 1
ATOM 1765 O O . ILE A 1 224 ? -9.266 -19.281 0.563 1 98.88 224 ILE A O 1
ATOM 1769 N N . ASP A 1 225 ? -8.227 -17.562 -0.37 1 98.94 225 ASP A N 1
ATOM 1770 C CA . ASP A 1 225 ? -9.242 -16.562 -0.033 1 98.94 225 ASP A CA 1
ATOM 1771 C C . ASP A 1 225 ? -9.852 -15.953 -1.292 1 98.94 225 ASP A C 1
ATOM 1773 O O . ASP A 1 225 ? -9.133 -15.609 -2.23 1 98.94 225 ASP A O 1
ATOM 1777 N N . VAL A 1 226 ? -11.172 -15.844 -1.295 1 98.94 226 VAL A N 1
ATOM 1778 C CA . VAL A 1 226 ? -11.898 -15.188 -2.371 1 98.94 226 VAL A CA 1
ATOM 1779 C C . VAL A 1 226 ? -12.914 -14.211 -1.781 1 98.94 226 VAL A C 1
ATOM 1781 O O . VAL A 1 226 ? -13.672 -14.555 -0.871 1 98.94 226 VAL A O 1
ATOM 1784 N N . GLY A 1 227 ? -12.867 -12.961 -2.262 1 98.88 227 GLY A N 1
ATOM 1785 C CA . GLY A 1 227 ? -13.898 -12.023 -1.85 1 98.88 227 GLY A CA 1
ATOM 1786 C C . GLY A 1 227 ? -15.203 -12.211 -2.596 1 98.88 227 GLY A C 1
ATOM 1787 O O . GLY A 1 227 ? -15.219 -12.266 -3.828 1 98.88 227 GLY A O 1
ATOM 1788 N N . THR A 1 228 ? -16.328 -12.195 -1.888 1 98.81 228 THR A N 1
ATOM 1789 C CA . THR A 1 228 ? -17.625 -12.43 -2.535 1 98.81 228 THR A CA 1
ATOM 1790 C C . THR A 1 228 ? -18.109 -11.164 -3.238 1 98.81 228 THR A C 1
ATOM 1792 O O . THR A 1 228 ? -19.031 -11.219 -4.051 1 98.81 228 THR A O 1
ATOM 1795 N N . GLY A 1 229 ? -17.5 -10.016 -2.91 1 98.75 229 GLY A N 1
ATOM 1796 C CA . GLY A 1 229 ? -17.812 -8.773 -3.605 1 98.75 229 GLY A CA 1
ATOM 1797 C C . GLY A 1 229 ? -16.969 -8.555 -4.84 1 98.75 229 GLY A C 1
ATOM 1798 O O . GLY A 1 229 ? -17.078 -7.516 -5.5 1 98.75 229 GLY A O 1
ATOM 1799 N N . ASP A 1 230 ? -16.141 -9.477 -5.184 1 98.81 230 ASP A N 1
ATOM 1800 C CA . ASP A 1 230 ? -15.242 -9.422 -6.336 1 98.81 230 ASP A CA 1
ATOM 1801 C C . ASP A 1 230 ? -16.031 -9.484 -7.645 1 98.81 230 ASP A C 1
ATOM 1803 O O . ASP A 1 230 ? -16.672 -10.492 -7.941 1 98.81 230 ASP A O 1
ATOM 1807 N N . LYS A 1 231 ? -15.93 -8.477 -8.453 1 98.56 231 LYS A N 1
ATOM 1808 C CA . LYS A 1 231 ? -16.672 -8.414 -9.703 1 98.56 231 LYS A CA 1
ATOM 1809 C C . LYS A 1 231 ? -16.234 -9.523 -10.656 1 98.56 231 LYS A C 1
ATOM 1811 O O . LYS A 1 231 ? -17.047 -10.055 -11.414 1 98.56 231 LYS A O 1
ATOM 1816 N N . PHE A 1 232 ? -14.992 -9.906 -10.633 1 98.81 232 PHE A N 1
ATOM 1817 C CA . PHE A 1 232 ? -14.484 -10.938 -11.523 1 98.81 232 PHE A CA 1
ATOM 1818 C C . PHE A 1 232 ? -14.938 -12.32 -11.07 1 98.81 232 PHE A C 1
ATOM 1820 O O . PHE A 1 232 ? -15.148 -13.211 -11.891 1 98.81 232 PHE A O 1
ATOM 1827 N N . TYR A 1 233 ? -15.055 -12.469 -9.719 1 98.81 233 TYR A N 1
ATOM 1828 C CA . TYR A 1 233 ? -15.664 -13.68 -9.188 1 98.81 233 TYR A CA 1
ATOM 1829 C C . TYR A 1 233 ? -17.094 -13.836 -9.68 1 98.81 233 TYR A C 1
ATOM 1831 O O . TYR A 1 233 ? -17.469 -14.891 -10.195 1 98.81 233 TYR A O 1
ATOM 1839 N N . LYS A 1 234 ? -17.844 -12.773 -9.648 1 98.62 234 LYS A N 1
ATOM 1840 C CA . LYS A 1 234 ? -19.25 -12.781 -10.047 1 98.62 234 LYS A CA 1
ATOM 1841 C C . LYS A 1 234 ? -19.391 -12.992 -11.555 1 98.62 234 LYS A C 1
ATOM 1843 O O . LYS A 1 234 ? -20.375 -13.57 -12.008 1 98.62 234 LYS A O 1
ATOM 1848 N N . GLN A 1 235 ? -18.406 -12.625 -12.281 1 98.56 235 GLN A N 1
ATOM 1849 C CA . GLN A 1 235 ? -18.422 -12.734 -13.734 1 98.56 235 GLN A CA 1
ATOM 1850 C C . GLN A 1 235 ? -17.953 -14.117 -14.188 1 98.56 235 GLN A C 1
ATOM 1852 O O . GLN A 1 235 ? -17.891 -14.398 -15.383 1 98.56 235 GLN A O 1
ATOM 1857 N N . GLY A 1 236 ? -17.5 -14.922 -13.258 1 98.69 236 GLY A N 1
ATOM 1858 C CA . GLY A 1 236 ? -17.125 -16.281 -13.586 1 98.69 236 GLY A CA 1
ATOM 1859 C C . GLY A 1 236 ? -15.703 -16.406 -14.094 1 98.69 236 GLY A C 1
ATOM 1860 O O . GLY A 1 236 ? -15.375 -17.344 -14.82 1 98.69 236 GLY A O 1
ATOM 1861 N N . GLN A 1 237 ? -14.844 -15.453 -13.688 1 98.81 237 GLN A N 1
ATOM 1862 C CA . GLN A 1 237 ? -13.461 -15.469 -14.156 1 98.81 237 GLN A CA 1
ATOM 1863 C C . GLN A 1 237 ? -12.594 -16.359 -13.273 1 98.81 237 GLN A C 1
ATOM 1865 O O . GLN A 1 237 ? -11.586 -16.891 -13.727 1 98.81 237 GLN A O 1
ATOM 1870 N N . LEU A 1 238 ? -12.953 -16.562 -12 1 98.94 238 LEU A N 1
ATOM 1871 C CA . LEU A 1 238 ? -12.055 -17.188 -11.031 1 98.94 238 LEU A CA 1
ATOM 1872 C C . LEU A 1 238 ? -12.414 -18.656 -10.844 1 98.94 238 LEU A C 1
ATOM 1874 O O . LEU A 1 238 ? -11.523 -19.5 -10.742 1 98.94 238 LEU A O 1
ATOM 1878 N N . LEU A 1 239 ? -13.648 -18.984 -10.688 1 98.88 239 LEU A N 1
ATOM 1879 C CA . LEU A 1 239 ? -14.242 -20.312 -10.602 1 98.88 239 LEU A CA 1
ATOM 1880 C C . LEU A 1 239 ? -13.609 -21.125 -9.484 1 98.88 239 LEU A C 1
ATOM 1882 O O . LEU A 1 239 ? -13.188 -22.266 -9.695 1 98.88 239 LEU A O 1
ATOM 1886 N N . PRO A 1 240 ? -13.523 -20.547 -8.242 1 98.88 240 PRO A N 1
ATOM 1887 C CA . PRO A 1 240 ? -12.938 -21.266 -7.113 1 98.88 240 PRO A CA 1
ATOM 1888 C C . PRO A 1 240 ? -13.734 -22.516 -6.727 1 98.88 240 PRO A C 1
ATOM 1890 O O . PRO A 1 240 ? -13.156 -23.5 -6.238 1 98.88 240 PRO A O 1
ATOM 1893 N N . GLU A 1 241 ? -15.047 -22.516 -6.996 1 98.62 241 GLU A N 1
ATOM 1894 C CA . GLU A 1 241 ? -15.906 -23.641 -6.633 1 98.62 241 GLU A CA 1
ATOM 1895 C C . GLU A 1 241 ? -15.516 -24.906 -7.406 1 98.62 241 GLU A C 1
ATOM 1897 O O . GLU A 1 241 ? -15.625 -26.016 -6.887 1 98.62 241 GLU A O 1
ATOM 1902 N N . ASN A 1 242 ? -15.047 -24.719 -8.641 1 98.75 242 ASN A N 1
ATOM 1903 C CA . ASN A 1 242 ? -14.617 -25.875 -9.414 1 98.75 242 ASN A CA 1
ATOM 1904 C C . ASN A 1 242 ? -13.43 -26.578 -8.766 1 98.75 242 ASN A C 1
ATOM 1906 O O . ASN A 1 242 ? -13.383 -27.812 -8.711 1 98.75 242 ASN A O 1
ATOM 1910 N N . PHE A 1 243 ? -12.469 -25.797 -8.273 1 98.62 243 PHE A N 1
ATOM 1911 C CA . PHE A 1 243 ? -11.312 -26.328 -7.559 1 98.62 243 PHE A CA 1
ATOM 1912 C C . PHE A 1 243 ? -11.742 -27.016 -6.27 1 98.62 243 PHE A C 1
ATOM 1914 O O . PHE A 1 243 ? -11.289 -28.125 -5.973 1 98.62 243 PHE A O 1
ATOM 1921 N N . ASP A 1 244 ? -12.656 -26.375 -5.566 1 97.94 244 ASP A N 1
ATOM 1922 C CA . ASP A 1 244 ? -13.164 -26.891 -4.305 1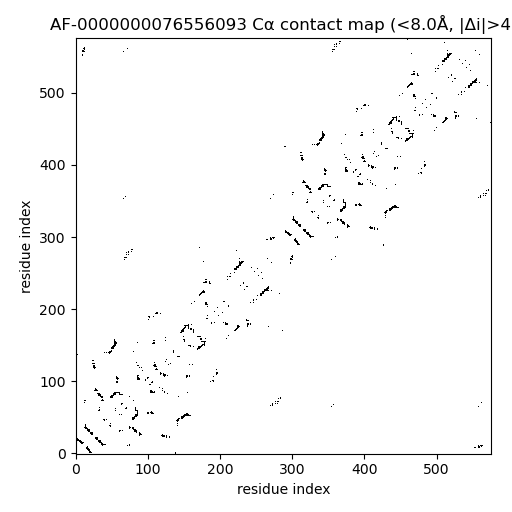 97.94 244 ASP A CA 1
ATOM 1923 C C . ASP A 1 244 ? -13.93 -28.203 -4.516 1 97.94 244 ASP A C 1
ATOM 1925 O O . ASP A 1 244 ? -13.789 -29.141 -3.732 1 97.94 244 ASP A O 1
ATOM 1929 N N . GLU A 1 245 ? -14.727 -28.25 -5.52 1 97.38 245 GLU A N 1
ATOM 1930 C CA . GLU A 1 245 ? -15.5 -29.453 -5.828 1 97.38 245 GLU A CA 1
ATOM 1931 C C . GLU A 1 245 ? -14.586 -30.625 -6.18 1 97.38 245 GLU A C 1
ATOM 1933 O O . GLU A 1 245 ? -14.852 -31.766 -5.793 1 97.38 245 GLU A O 1
ATOM 1938 N N . THR A 1 246 ? -13.578 -30.312 -6.945 1 96.94 246 THR A N 1
ATOM 1939 C CA . THR A 1 246 ? -12.602 -31.344 -7.273 1 96.94 246 THR A CA 1
ATOM 1940 C C . THR A 1 246 ? -11.938 -31.875 -6.012 1 96.94 246 THR A C 1
ATOM 1942 O O . THR A 1 246 ? -11.781 -33.094 -5.855 1 96.94 246 THR A O 1
ATOM 1945 N N . ALA A 1 247 ? -11.555 -31.016 -5.105 1 95.5 247 ALA A N 1
ATOM 1946 C CA . ALA A 1 247 ? -10.961 -31.422 -3.834 1 95.5 247 ALA A CA 1
ATOM 1947 C C . ALA A 1 247 ? -11.922 -32.281 -3.037 1 95.5 247 ALA A C 1
ATOM 1949 O O . ALA A 1 247 ? -11.508 -33.281 -2.439 1 95.5 247 ALA A O 1
ATOM 1950 N N . ALA A 1 248 ? -13.188 -31.922 -3.043 1 94.19 248 ALA A N 1
ATOM 1951 C CA . ALA A 1 248 ? -14.211 -32.688 -2.342 1 94.19 248 ALA A CA 1
ATOM 1952 C C . ALA A 1 248 ? -14.344 -34.094 -2.928 1 94.19 248 ALA A C 1
ATOM 1954 O O . ALA A 1 248 ? -14.414 -35.062 -2.188 1 94.19 248 ALA A O 1
ATOM 1955 N N . HIS A 1 249 ? -14.406 -34.156 -4.215 1 94.31 249 HIS A N 1
ATOM 1956 C CA . HIS A 1 249 ? -14.555 -35.406 -4.91 1 94.31 249 HIS A CA 1
ATOM 1957 C C . HIS A 1 249 ? -13.383 -36.344 -4.609 1 94.31 249 HIS A C 1
ATOM 1959 O O . HIS A 1 249 ? -13.562 -37.562 -4.531 1 94.31 249 HIS A O 1
ATOM 1965 N N . LEU A 1 250 ? -12.25 -35.75 -4.426 1 92.81 250 LEU A N 1
ATOM 1966 C CA . LEU A 1 250 ? -11.047 -36.531 -4.176 1 92.81 250 LEU A CA 1
ATOM 1967 C C . LEU A 1 250 ? -10.906 -36.844 -2.691 1 92.81 250 LEU A C 1
ATOM 1969 O O . LEU A 1 250 ? -10.023 -37.625 -2.299 1 92.81 250 LEU A O 1
ATOM 1973 N N . GLY A 1 251 ? -11.727 -36.25 -1.806 1 90.5 251 GLY A N 1
ATOM 1974 C CA . GLY A 1 251 ? -11.672 -36.5 -0.372 1 90.5 251 GLY A CA 1
ATOM 1975 C C . GLY A 1 251 ? -10.492 -35.812 0.303 1 90.5 251 GLY A C 1
ATOM 1976 O O . GLY A 1 251 ? -9.992 -36.312 1.32 1 90.5 251 GLY A O 1
ATOM 1977 N N . ILE A 1 252 ? -10.023 -34.719 -0.306 1 88.25 252 ILE A N 1
ATOM 1978 C CA . ILE A 1 252 ? -8.805 -34.156 0.236 1 88.25 252 ILE A CA 1
ATOM 1979 C C . ILE A 1 252 ? -9.141 -32.844 0.983 1 88.25 252 ILE A C 1
ATOM 1981 O O . ILE A 1 252 ? -8.242 -32.156 1.487 1 88.25 252 ILE A O 1
ATOM 1985 N N . ARG A 1 253 ? -10.469 -32.656 1.025 1 87.56 253 ARG A N 1
ATOM 1986 C CA . ARG A 1 253 ? -10.836 -31.578 1.922 1 87.56 253 ARG A CA 1
ATOM 1987 C C . ARG A 1 253 ? -10.492 -31.922 3.369 1 87.56 253 ARG A C 1
ATOM 1989 O O . ARG A 1 253 ? -10.672 -33.062 3.801 1 87.56 253 ARG A O 1
ATOM 1996 N N . GLY A 1 254 ? -9.852 -31.094 4.023 1 83.62 254 GLY A N 1
ATOM 1997 C CA . GLY A 1 254 ? -9.453 -31.344 5.402 1 83.62 254 GLY A CA 1
ATOM 1998 C C . GLY A 1 254 ? -8.672 -30.188 6.008 1 83.62 254 GLY A C 1
ATOM 1999 O O . GLY A 1 254 ? -8.797 -29.047 5.562 1 83.62 254 GLY A O 1
ATOM 2000 N N . PRO A 1 255 ? -7.945 -30.531 7.035 1 84.75 255 PRO A N 1
ATOM 2001 C CA . PRO A 1 255 ? -7.242 -29.484 7.793 1 84.75 255 PRO A CA 1
ATOM 2002 C C . PRO A 1 255 ? -6.184 -28.766 6.961 1 84.75 255 PRO A C 1
ATOM 2004 O O . PRO A 1 255 ? -5.832 -27.625 7.262 1 84.75 255 PRO A O 1
ATOM 2007 N N . HIS A 1 256 ? -5.777 -29.422 5.875 1 88.38 256 HIS A N 1
ATOM 2008 C CA . HIS A 1 256 ? -4.699 -28.844 5.078 1 88.38 256 HIS A CA 1
ATOM 2009 C C . HIS A 1 256 ? -5.246 -28.156 3.832 1 88.38 256 HIS A C 1
ATOM 2011 O O . HIS A 1 256 ? -4.477 -27.734 2.961 1 88.38 256 HIS A O 1
ATOM 2017 N N . TYR A 1 257 ? -6.531 -28.188 3.664 1 94.81 257 TYR A N 1
ATOM 2018 C CA . TYR A 1 257 ? -7.242 -27.516 2.582 1 94.81 257 TYR A CA 1
ATOM 2019 C C . TYR A 1 257 ? -8.219 -26.484 3.127 1 94.81 257 TYR A C 1
ATOM 2021 O O . TYR A 1 257 ? -9.234 -26.844 3.729 1 94.81 257 TYR A O 1
ATOM 2029 N N . LYS A 1 258 ? -7.895 -25.203 2.857 1 95.5 258 LYS A N 1
ATOM 2030 C CA . LYS A 1 258 ? -8.758 -24.141 3.346 1 95.5 258 LYS A CA 1
ATOM 2031 C C . LYS A 1 258 ? -9.18 -23.203 2.211 1 95.5 258 LYS A C 1
ATOM 2033 O O . LYS A 1 258 ? -8.328 -22.578 1.582 1 95.5 258 LYS A O 1
ATOM 2038 N N . MET A 1 259 ? -10.375 -23.234 1.879 1 97.19 259 MET A N 1
ATOM 2039 C CA . MET A 1 259 ? -10.992 -22.266 0.979 1 97.19 259 MET A CA 1
ATOM 2040 C C . MET A 1 259 ? -11.938 -21.344 1.739 1 97.19 259 MET A C 1
ATOM 2042 O O . MET A 1 259 ? -12.93 -21.797 2.311 1 97.19 259 MET A O 1
ATOM 2046 N N . ARG A 1 260 ? -11.664 -20.109 1.794 1 97.94 260 ARG A N 1
ATOM 2047 C CA . ARG A 1 260 ? -12.469 -19.141 2.541 1 97.94 260 ARG A CA 1
ATOM 2048 C C . ARG A 1 260 ? -13.086 -18.109 1.608 1 97.94 260 ARG A C 1
ATOM 2050 O O . ARG A 1 260 ? -12.406 -17.547 0.751 1 97.94 260 ARG A O 1
ATOM 2057 N N . PHE A 1 261 ? -14.32 -17.906 1.724 1 98.75 261 PHE A N 1
ATOM 2058 C CA . PHE A 1 261 ? -15.039 -16.844 1.027 1 98.75 261 PHE A CA 1
ATOM 2059 C C . PHE A 1 261 ? -15.289 -15.664 1.954 1 98.75 261 PHE A C 1
ATOM 2061 O O . PHE A 1 261 ? -16.031 -15.781 2.934 1 98.75 261 PHE A O 1
ATOM 2068 N N . GLN A 1 262 ? -14.633 -14.547 1.629 1 98.81 262 GLN A N 1
ATOM 2069 C CA . GLN A 1 262 ? -14.664 -13.359 2.475 1 98.81 262 GLN A CA 1
ATOM 2070 C C . GLN A 1 262 ? -15.758 -12.391 2.02 1 98.81 262 GLN A C 1
ATOM 2072 O O . GLN A 1 262 ? -15.656 -11.789 0.947 1 98.81 262 GLN A O 1
ATOM 2077 N N . GLU A 1 263 ? -16.719 -12.18 2.857 1 98.56 263 GLU A N 1
ATOM 2078 C CA . GLU A 1 263 ? -17.938 -11.453 2.506 1 98.56 263 GLU A CA 1
ATOM 2079 C C . GLU A 1 263 ? -17.625 -10 2.141 1 98.56 263 GLU A C 1
ATOM 2081 O O . GLU A 1 263 ? -16.922 -9.305 2.877 1 98.56 263 GLU A O 1
ATOM 2086 N N . GLU A 1 264 ? -18.031 -9.578 1.009 1 98.44 264 GLU A N 1
ATOM 2087 C CA . GLU A 1 264 ? -18.094 -8.211 0.508 1 98.44 264 GLU A CA 1
ATOM 2088 C C . GLU A 1 264 ? -16.719 -7.746 0.008 1 98.44 264 GLU A C 1
ATOM 2090 O O . GLU A 1 264 ? -16.625 -6.715 -0.656 1 98.44 264 GLU A O 1
ATOM 2095 N N . TYR A 1 265 ? -15.664 -8.477 0.334 1 98.88 265 TYR A N 1
ATOM 2096 C CA . TYR A 1 265 ? -14.352 -8.07 -0.145 1 98.88 265 TYR A CA 1
ATOM 2097 C C . TYR A 1 265 ? -14.273 -8.156 -1.665 1 98.88 265 TYR A C 1
ATOM 2099 O O . TYR A 1 265 ? -14.867 -9.047 -2.271 1 98.88 265 TYR A O 1
ATOM 2107 N N . ASP A 1 266 ? -13.555 -7.234 -2.277 1 98.81 266 ASP A N 1
ATOM 2108 C CA . ASP A 1 266 ? -13.484 -7.168 -3.734 1 98.81 266 ASP A CA 1
ATOM 2109 C C . ASP A 1 266 ? -12.203 -7.816 -4.246 1 98.81 266 ASP A C 1
ATOM 2111 O O . ASP A 1 266 ? -11.727 -8.805 -3.684 1 98.81 266 ASP A O 1
ATOM 2115 N N . HIS A 1 267 ? -11.711 -7.418 -5.445 1 98.81 267 HIS A N 1
ATOM 2116 C CA . HIS A 1 267 ? -10.57 -8.039 -6.105 1 98.81 267 HIS A CA 1
ATOM 2117 C C . HIS A 1 267 ? -9.289 -7.238 -5.867 1 98.81 267 HIS A C 1
ATOM 2119 O O . HIS A 1 267 ? -8.227 -7.586 -6.391 1 98.81 267 HIS A O 1
ATOM 2125 N N . SER A 1 268 ? -9.352 -6.117 -5.086 1 98.56 268 SER A N 1
ATOM 2126 C CA . SER A 1 268 ? -8.273 -5.141 -4.984 1 98.56 268 SER A CA 1
ATOM 2127 C C . SER A 1 268 ? -7.238 -5.562 -3.945 1 98.56 268 SER A C 1
ATOM 2129 O O . SER A 1 268 ? -7.395 -6.594 -3.291 1 98.56 268 SER A O 1
ATOM 2131 N N . TYR A 1 269 ? -6.223 -4.801 -3.816 1 98.75 269 TYR A N 1
ATOM 2132 C CA . TYR A 1 269 ? -5.195 -5.059 -2.814 1 98.75 269 TYR A CA 1
ATOM 2133 C C . TYR A 1 269 ? -5.684 -4.684 -1.421 1 98.75 269 TYR A C 1
ATOM 2135 O O . TYR A 1 269 ? -5.047 -5.023 -0.42 1 98.75 269 TYR A O 1
ATOM 2143 N N . TYR A 1 270 ? -6.922 -3.99 -1.346 1 98.88 270 TYR A N 1
ATOM 2144 C CA . TYR A 1 270 ? -7.535 -3.83 -0.031 1 98.88 270 TYR A CA 1
ATOM 2145 C C . TYR A 1 270 ? -7.992 -5.172 0.524 1 98.88 270 TYR A C 1
ATOM 2147 O O . TYR A 1 270 ? -7.953 -5.398 1.736 1 98.88 270 TYR A O 1
ATOM 2155 N N . PHE A 1 271 ? -8.406 -6.023 -0.416 1 98.88 271 PHE A N 1
ATOM 2156 C CA . PHE A 1 271 ? -8.719 -7.398 -0.048 1 98.88 271 PHE A CA 1
ATOM 2157 C C . PHE A 1 271 ? -7.453 -8.148 0.356 1 98.88 271 PHE A C 1
ATOM 2159 O O . PHE A 1 271 ? -7.387 -8.719 1.445 1 98.88 271 PHE A O 1
ATOM 2166 N N . VAL A 1 272 ? -6.371 -8.125 -0.376 1 98.94 272 VAL A N 1
ATOM 2167 C CA . VAL A 1 272 ? -5.129 -8.852 -0.142 1 98.94 272 VAL A CA 1
ATOM 2168 C C . VAL A 1 272 ? -4.52 -8.422 1.188 1 98.94 272 VAL A C 1
ATOM 2170 O O . VAL A 1 272 ? -4.223 -9.258 2.045 1 98.94 272 VAL A O 1
ATOM 2173 N N . SER A 1 273 ? -4.402 -7.113 1.335 1 98.88 273 SER A N 1
ATOM 2174 C CA . SER A 1 273 ? -3.758 -6.598 2.537 1 98.88 273 SER A CA 1
ATOM 2175 C C . SER A 1 273 ? -4.547 -6.965 3.789 1 98.88 273 SER A C 1
ATOM 2177 O O . SER A 1 273 ? -3.965 -7.191 4.852 1 98.88 273 SER A O 1
ATOM 2179 N N . SER A 1 274 ? -5.891 -7.066 3.691 1 98.88 274 SER A N 1
ATOM 2180 C CA . SER A 1 274 ? -6.746 -7.367 4.836 1 98.88 274 SER A CA 1
ATOM 2181 C C . SER A 1 274 ? -6.449 -8.75 5.402 1 98.88 274 SER A C 1
ATOM 2183 O O . SER A 1 274 ? -6.586 -8.977 6.605 1 98.88 274 SER A O 1
ATOM 2185 N N . PHE A 1 275 ? -5.961 -9.664 4.527 1 98.88 275 PHE A N 1
ATOM 2186 C CA . PHE A 1 275 ? -5.77 -11.039 4.984 1 98.88 275 PHE A CA 1
ATOM 2187 C C . PHE A 1 275 ? -4.32 -11.477 4.797 1 98.88 275 PHE A C 1
ATOM 2189 O O . PHE A 1 275 ? -4.012 -12.664 4.852 1 98.88 275 PHE A O 1
ATOM 2196 N N . ALA A 1 276 ? -3.395 -10.523 4.559 1 98.88 276 ALA A N 1
ATOM 2197 C CA . ALA A 1 276 ? -1.976 -10.812 4.363 1 98.88 276 ALA A CA 1
ATOM 2198 C C . ALA A 1 276 ? -1.388 -11.523 5.578 1 98.88 276 ALA A C 1
ATOM 2200 O O . ALA A 1 276 ? -0.601 -12.461 5.438 1 98.88 276 ALA A O 1
ATOM 2201 N N . GLU A 1 277 ? -1.784 -11.094 6.758 1 98.75 277 GLU A N 1
ATOM 2202 C CA . GLU A 1 277 ? -1.28 -11.711 7.984 1 98.75 277 GLU A CA 1
ATOM 2203 C C . GLU A 1 277 ? -1.611 -13.203 8.031 1 98.75 277 GLU A C 1
ATOM 2205 O O . GLU A 1 277 ? -0.754 -14.023 8.359 1 98.75 277 GLU A O 1
ATOM 2210 N N . ASP A 1 278 ? -2.861 -13.547 7.68 1 98.81 278 ASP A N 1
ATOM 2211 C CA . ASP A 1 278 ? -3.301 -14.945 7.684 1 98.81 278 ASP A CA 1
ATOM 2212 C C . ASP A 1 278 ? -2.43 -15.797 6.762 1 98.81 278 ASP A C 1
ATOM 2214 O O . ASP A 1 278 ? -2.039 -16.906 7.121 1 98.81 278 ASP A O 1
ATOM 2218 N N . HIS A 1 279 ? -2.125 -15.25 5.609 1 98.94 279 HIS A N 1
ATOM 2219 C CA . HIS A 1 279 ? -1.392 -16.031 4.617 1 98.94 279 HIS A CA 1
ATOM 2220 C C . HIS A 1 279 ? 0.074 -16.172 5.012 1 98.94 279 HIS A C 1
ATOM 2222 O O . HIS A 1 279 ? 0.663 -17.25 4.828 1 98.94 279 HIS A O 1
ATOM 2228 N N . ILE A 1 280 ? 0.673 -15.125 5.551 1 98.94 280 ILE A N 1
ATOM 2229 C CA . ILE A 1 280 ? 2.057 -15.234 6 1 98.94 280 ILE A CA 1
ATOM 2230 C C . ILE A 1 280 ? 2.141 -16.219 7.168 1 98.94 280 ILE A C 1
ATOM 2232 O O . ILE A 1 280 ? 3.041 -17.062 7.211 1 98.94 280 ILE A O 1
ATOM 2236 N N . GLU A 1 281 ? 1.189 -16.109 8.133 1 98.69 281 GLU A N 1
ATOM 2237 C CA . GLU A 1 281 ? 1.152 -17.047 9.25 1 98.69 281 GLU A CA 1
ATOM 2238 C C . GLU A 1 281 ? 0.985 -18.484 8.758 1 98.69 281 GLU A C 1
ATOM 2240 O O . GLU A 1 281 ? 1.634 -19.406 9.266 1 98.69 281 GLU A O 1
ATOM 2245 N N . TYR A 1 282 ? 0.095 -18.625 7.801 1 98.5 282 TYR A N 1
ATOM 2246 C CA . TYR A 1 282 ? -0.113 -19.953 7.211 1 98.5 282 TYR A CA 1
ATOM 2247 C C . TYR A 1 282 ? 1.196 -20.516 6.684 1 98.5 282 TYR A C 1
ATOM 2249 O O . TYR A 1 282 ? 1.578 -21.641 7.043 1 98.5 282 TYR A O 1
ATOM 2257 N N . HIS A 1 283 ? 1.932 -19.75 5.859 1 98.69 283 HIS A N 1
ATOM 2258 C CA . HIS A 1 283 ? 3.178 -20.234 5.27 1 98.69 283 HIS A CA 1
ATOM 2259 C C . HIS A 1 283 ? 4.234 -20.484 6.344 1 98.69 283 HIS A C 1
ATOM 2261 O O . HIS A 1 283 ? 5.039 -21.406 6.223 1 98.69 283 HIS A O 1
ATOM 2267 N N . SER A 1 284 ? 4.242 -19.656 7.371 1 98.5 284 SER A N 1
ATOM 2268 C CA . SER A 1 284 ? 5.242 -19.781 8.422 1 98.5 284 SER A CA 1
ATOM 2269 C C . SER A 1 284 ? 5.172 -21.156 9.094 1 98.5 284 SER A C 1
ATOM 2271 O O . SER A 1 284 ? 6.191 -21.688 9.531 1 98.5 284 SER A O 1
ATOM 2273 N N . GLN A 1 285 ? 4 -21.797 9.141 1 97.38 285 GLN A N 1
ATOM 2274 C CA . GLN A 1 285 ? 3.809 -23.094 9.766 1 97.38 285 GLN A CA 1
ATOM 2275 C C . GLN A 1 285 ? 4.574 -24.188 9.016 1 97.38 285 GLN A C 1
ATOM 2277 O O . GLN A 1 285 ? 4.953 -25.203 9.602 1 97.38 285 GLN A O 1
ATOM 2282 N N . PHE A 1 286 ? 4.824 -23.938 7.734 1 97.56 286 PHE A N 1
ATOM 2283 C CA . PHE A 1 286 ? 5.453 -24.953 6.898 1 97.56 286 PHE A CA 1
ATOM 2284 C C . PHE A 1 286 ? 6.922 -24.625 6.664 1 97.56 286 PHE A C 1
ATOM 2286 O O . PHE A 1 286 ? 7.715 -25.5 6.324 1 97.56 286 PHE A O 1
ATOM 2293 N N . LEU A 1 287 ? 7.238 -23.375 6.848 1 97.69 287 LEU A N 1
ATOM 2294 C CA . LEU A 1 287 ? 8.578 -22.891 6.516 1 97.69 287 LEU A CA 1
ATOM 2295 C C . LEU A 1 287 ? 9.508 -23.016 7.715 1 97.69 287 LEU A C 1
ATOM 2297 O O . LEU A 1 287 ? 10.727 -22.922 7.566 1 97.69 287 LEU A O 1
ATOM 2301 N N . PHE A 1 288 ? 8.992 -23.203 8.938 1 93.69 288 PHE A N 1
ATOM 2302 C CA . PHE A 1 288 ? 9.805 -23.328 10.141 1 93.69 288 PHE A CA 1
ATOM 2303 C C . PHE A 1 288 ? 9.453 -24.609 10.891 1 93.69 288 PHE A C 1
ATOM 2305 O O . PHE A 1 288 ? 8.328 -25.109 10.797 1 93.69 288 PHE A O 1
ATOM 2312 N N . MET B 1 1 ? -27.453 14.93 0.104 1 59.94 1 MET B N 1
ATOM 2313 C CA . MET B 1 1 ? -26.359 14.453 0.942 1 59.94 1 MET B CA 1
ATOM 2314 C C . MET B 1 1 ? -25.031 15.047 0.489 1 59.94 1 MET B C 1
ATOM 2316 O O . MET B 1 1 ? -24.688 15 -0.696 1 59.94 1 MET B O 1
ATOM 2320 N N . PRO B 1 2 ? -24.234 15.812 1.452 1 83.94 2 PRO B N 1
ATOM 2321 C CA . PRO B 1 2 ? -23.141 16.641 0.962 1 83.94 2 PRO B CA 1
ATOM 2322 C C . PRO B 1 2 ? -22.031 15.82 0.308 1 83.94 2 PRO B C 1
ATOM 2324 O O . PRO B 1 2 ? -21.312 16.312 -0.57 1 83.94 2 PRO B O 1
ATOM 2327 N N . PHE B 1 3 ? -22.031 14.414 0.604 1 97.06 3 PHE B N 1
ATOM 2328 C CA . PHE B 1 3 ? -20.969 13.617 -0.004 1 97.06 3 PHE B CA 1
ATOM 2329 C C . PHE B 1 3 ? -21.562 12.578 -0.952 1 97.06 3 PHE B C 1
ATOM 2331 O O . PHE B 1 3 ? -22.594 11.977 -0.66 1 97.06 3 PHE B O 1
ATOM 2338 N N . LYS B 1 4 ? -21 12.398 -2.057 1 97.81 4 LYS B N 1
ATOM 2339 C CA . LYS B 1 4 ? -21.281 11.297 -2.967 1 97.81 4 LYS B CA 1
ATOM 2340 C C . LYS B 1 4 ? -20.328 10.125 -2.725 1 97.81 4 LYS B C 1
ATOM 2342 O O . LYS B 1 4 ? -19.109 10.297 -2.717 1 97.81 4 LYS B O 1
ATOM 2347 N N . THR B 1 5 ? -20.875 8.898 -2.447 1 98 5 THR B N 1
ATOM 2348 C CA . THR B 1 5 ? -20.047 7.699 -2.314 1 98 5 THR B CA 1
ATOM 2349 C C . THR B 1 5 ? -19.719 7.117 -3.686 1 98 5 THR B C 1
ATOM 2351 O O . THR B 1 5 ? -20.578 6.539 -4.348 1 98 5 THR B O 1
ATOM 2354 N N . GLU B 1 6 ? -18.484 7.258 -4.047 1 97.88 6 GLU B N 1
ATOM 2355 C CA . GLU B 1 6 ? -18.031 6.746 -5.34 1 97.88 6 GLU B CA 1
ATOM 2356 C C . GLU B 1 6 ? -17.75 5.25 -5.273 1 97.88 6 GLU B C 1
ATOM 2358 O O . GLU B 1 6 ? -17.984 4.523 -6.242 1 97.88 6 GLU B O 1
ATOM 2363 N N . GLN B 1 7 ? -17.203 4.805 -4.176 1 98.25 7 GLN B N 1
ATOM 2364 C CA . GLN B 1 7 ? -16.906 3.402 -3.908 1 98.25 7 GLN B CA 1
ATOM 2365 C C . GLN B 1 7 ? -17.016 3.09 -2.418 1 98.25 7 GLN B C 1
ATOM 2367 O O . GLN B 1 7 ? -16.734 3.945 -1.578 1 98.25 7 GLN B O 1
ATOM 2372 N N . LYS B 1 8 ? -17.531 1.961 -2.125 1 98.44 8 LYS B N 1
ATOM 2373 C CA . LYS B 1 8 ? -17.5 1.356 -0.797 1 98.44 8 LYS B CA 1
ATOM 2374 C C . LYS B 1 8 ? -16.703 0.049 -0.81 1 98.44 8 LYS B C 1
ATOM 2376 O O . LYS B 1 8 ? -17.141 -0.933 -1.42 1 98.44 8 LYS B O 1
ATOM 2381 N N . ILE B 1 9 ? -15.547 0.028 -0.105 1 98.81 9 ILE B N 1
ATOM 2382 C CA . ILE B 1 9 ? -14.602 -1.081 -0.203 1 98.81 9 ILE B CA 1
ATOM 2383 C C . ILE B 1 9 ? -14.398 -1.711 1.174 1 98.81 9 ILE B C 1
ATOM 2385 O O . ILE B 1 9 ? -14.016 -1.027 2.127 1 98.81 9 ILE B O 1
ATOM 2389 N N . ARG B 1 10 ? -14.656 -3.002 1.293 1 98.75 10 ARG B N 1
ATOM 2390 C CA . ARG B 1 10 ? -14.336 -3.707 2.529 1 98.75 10 ARG B CA 1
ATOM 2391 C C . ARG B 1 10 ? -12.828 -3.773 2.75 1 98.75 10 ARG B C 1
ATOM 2393 O O . ARG B 1 10 ? -12.078 -4.113 1.834 1 98.75 10 ARG B O 1
ATOM 2400 N N . ASN B 1 11 ? -12.406 -3.4 3.889 1 98.81 11 ASN B N 1
ATOM 2401 C CA . ASN B 1 11 ? -10.984 -3.295 4.203 1 98.81 11 ASN B CA 1
ATOM 2402 C C . ASN B 1 11 ? -10.727 -3.455 5.699 1 98.81 11 ASN B C 1
ATOM 2404 O O . ASN B 1 11 ? -11.25 -2.689 6.508 1 98.81 11 ASN B O 1
ATOM 2408 N N . PHE B 1 12 ? -9.984 -4.469 6.102 1 98.69 12 PHE B N 1
ATOM 2409 C CA . PHE B 1 12 ? -9.609 -4.773 7.477 1 98.69 12 PHE B CA 1
ATOM 2410 C C . PHE B 1 12 ? -10.844 -4.785 8.375 1 98.69 12 PHE B C 1
ATOM 2412 O O . PHE B 1 12 ? -10.844 -4.168 9.445 1 98.69 12 PHE B O 1
ATOM 2419 N N . GLY B 1 13 ? -11.836 -5.418 7.965 1 98.31 13 GLY B N 1
ATOM 2420 C CA . GLY B 1 13 ? -13.039 -5.609 8.758 1 98.31 13 GLY B CA 1
ATOM 2421 C C . GLY B 1 13 ? -13.961 -4.406 8.742 1 98.31 13 GLY B C 1
ATOM 2422 O O . GLY B 1 13 ? -15.109 -4.492 9.188 1 98.31 13 GLY B O 1
ATOM 2423 N N . GLY B 1 14 ? -13.477 -3.254 8.25 1 98.44 14 GLY B N 1
ATOM 2424 C CA . GLY B 1 14 ? -14.258 -2.037 8.094 1 98.44 14 GLY B CA 1
ATOM 2425 C C . GLY B 1 14 ? -14.516 -1.681 6.637 1 98.44 14 GLY B C 1
ATOM 2426 O O . GLY B 1 14 ? -14.625 -2.566 5.785 1 98.44 14 GLY B O 1
ATOM 2427 N N . TYR B 1 15 ? -14.672 -0.369 6.398 1 98.75 15 TYR B N 1
ATOM 2428 C CA . TYR B 1 15 ? -14.938 0.09 5.039 1 98.75 15 TYR B CA 1
ATOM 2429 C C . TYR B 1 15 ? -14.094 1.315 4.703 1 98.75 15 TYR B C 1
ATOM 2431 O O . TYR B 1 15 ? -13.914 2.203 5.543 1 98.75 15 TYR B O 1
ATOM 2439 N N . LEU B 1 16 ? -13.5 1.271 3.541 1 98.88 16 LEU B N 1
ATOM 2440 C CA . LEU B 1 16 ? -12.953 2.473 2.922 1 98.88 16 LEU B CA 1
ATOM 2441 C C . LEU B 1 16 ? -13.945 3.078 1.937 1 98.88 16 LEU B C 1
ATOM 2443 O O . LEU B 1 16 ? -14.273 2.461 0.922 1 98.88 16 LEU B O 1
ATOM 2447 N N . LEU B 1 17 ? -14.406 4.266 2.234 1 98.81 17 LEU B N 1
ATOM 2448 C CA . LEU B 1 17 ? -15.336 4.988 1.365 1 98.81 17 LEU B CA 1
ATOM 2449 C C . LEU B 1 17 ? -14.594 6.012 0.512 1 98.81 17 LEU B C 1
ATOM 2451 O O . LEU B 1 17 ? -13.906 6.887 1.042 1 98.81 17 LEU B O 1
ATOM 2455 N N . LYS B 1 18 ? -14.695 5.836 -0.771 1 98.75 18 LYS B N 1
ATOM 2456 C CA . LYS B 1 18 ? -14.273 6.895 -1.682 1 98.75 18 LYS B CA 1
ATOM 2457 C C . LYS B 1 18 ? -15.406 7.891 -1.933 1 98.75 18 LYS B C 1
ATOM 2459 O O . LYS B 1 18 ? -16.422 7.539 -2.527 1 98.75 18 LYS B O 1
ATOM 2464 N N . LEU B 1 19 ? -15.133 9.109 -1.485 1 98.75 19 LEU B N 1
ATOM 2465 C CA . LEU B 1 19 ? -16.188 10.117 -1.484 1 98.75 19 LEU B CA 1
ATOM 2466 C C . LEU B 1 19 ? -15.797 11.32 -2.324 1 98.75 19 LEU B C 1
ATOM 2468 O O . LEU B 1 19 ? -14.609 11.539 -2.594 1 98.75 19 LEU B O 1
ATOM 2472 N N . SER B 1 20 ? -16.797 12.047 -2.77 1 98.38 20 SER B N 1
ATOM 2473 C CA . SER B 1 20 ? -16.609 13.375 -3.35 1 98.38 20 SER B CA 1
ATOM 2474 C C . SER B 1 20 ? -17.688 14.344 -2.85 1 98.38 20 SER B C 1
ATOM 2476 O O . SER B 1 20 ? -18.75 13.922 -2.393 1 98.38 20 SER B O 1
ATOM 2478 N N . HIS B 1 21 ? -17.391 15.57 -2.816 1 97.94 21 HIS B N 1
ATOM 2479 C CA . HIS B 1 21 ? -18.344 16.609 -2.445 1 97.94 21 HIS B CA 1
ATOM 2480 C C . HIS B 1 21 ? -17.938 17.953 -3.023 1 97.94 21 HIS B C 1
ATOM 2482 O O . HIS B 1 21 ? -16.812 18.125 -3.498 1 97.94 21 HIS B O 1
ATOM 2488 N N . ASP B 1 22 ? -18.828 18.891 -2.994 1 96.75 22 ASP B N 1
ATOM 2489 C CA . ASP B 1 22 ? -18.547 20.266 -3.43 1 96.75 22 ASP B CA 1
ATOM 2490 C C . ASP B 1 22 ? -18.047 21.125 -2.264 1 96.75 22 ASP B C 1
ATOM 2492 O O . ASP B 1 22 ? -18.625 21.094 -1.178 1 96.75 22 ASP B O 1
ATOM 2496 N N . SER B 1 23 ? -17.016 21.812 -2.539 1 97.5 23 SER B N 1
ATOM 2497 C CA . SER B 1 23 ? -16.438 22.656 -1.515 1 97.5 23 SER B CA 1
ATOM 2498 C C . SER B 1 23 ? -16.594 24.141 -1.862 1 97.5 23 SER B C 1
ATOM 2500 O O . SER B 1 23 ? -16.328 24.547 -2.99 1 97.5 23 SER B O 1
ATOM 2502 N N . ASP B 1 24 ? -16.984 24.922 -0.938 1 97.38 24 ASP B N 1
ATOM 2503 C CA . ASP B 1 24 ? -17.031 26.375 -1.081 1 97.38 24 ASP B CA 1
ATOM 2504 C C . ASP B 1 24 ? -15.641 26.984 -0.92 1 97.38 24 ASP B C 1
ATOM 2506 O O . ASP B 1 24 ? -15.312 27.969 -1.584 1 97.38 24 ASP B O 1
ATOM 2510 N N . ALA B 1 25 ? -14.859 26.391 -0.077 1 97.44 25 ALA B N 1
ATOM 2511 C CA . ALA B 1 25 ? -13.523 26.922 0.218 1 97.44 25 ALA B CA 1
ATOM 2512 C C . ALA B 1 25 ? -12.641 26.891 -1.023 1 97.44 25 ALA B C 1
ATOM 2514 O O . ALA B 1 25 ? -11.883 27.828 -1.278 1 97.44 25 ALA B O 1
ATOM 2515 N N . VAL B 1 26 ? -12.734 25.766 -1.782 1 97.31 26 VAL B N 1
ATOM 2516 C CA . VAL B 1 26 ? -11.844 25.656 -2.934 1 97.31 26 VAL B CA 1
ATOM 2517 C C . VAL B 1 26 ? -12.641 25.844 -4.223 1 97.31 26 VAL B C 1
ATOM 2519 O O . VAL B 1 26 ? -12.102 25.672 -5.32 1 97.31 26 VAL B O 1
ATOM 2522 N N . LYS B 1 27 ? -13.945 26.109 -4.098 1 96.31 27 LYS B N 1
ATOM 2523 C CA . LYS B 1 27 ? -14.844 26.422 -5.203 1 96.31 27 LYS B CA 1
ATOM 2524 C C . LYS B 1 27 ? -14.844 25.297 -6.246 1 96.31 27 LYS B C 1
ATOM 2526 O O . LYS B 1 27 ? -14.695 25.562 -7.441 1 96.31 27 LYS B O 1
ATOM 2531 N N . GLY B 1 28 ? -15.016 24.109 -5.746 1 96 28 GLY B N 1
ATOM 2532 C CA . GLY B 1 28 ? -15.031 22.984 -6.668 1 96 28 GLY B CA 1
ATOM 2533 C C . GLY B 1 28 ? -15.195 21.656 -5.973 1 96 28 GLY B C 1
ATOM 2534 O O . GLY B 1 28 ? -15.398 21.594 -4.758 1 96 28 GLY B O 1
ATOM 2535 N N . ARG B 1 29 ? -15.133 20.625 -6.824 1 96.44 29 ARG B N 1
ATOM 2536 C CA . ARG B 1 29 ? -15.297 19.266 -6.328 1 96.44 29 ARG B CA 1
ATOM 2537 C C . ARG B 1 29 ? -14.016 18.766 -5.66 1 96.44 29 ARG B C 1
ATOM 2539 O O . ARG B 1 29 ? -12.914 18.984 -6.168 1 96.44 29 ARG B O 1
ATOM 2546 N N . MET B 1 30 ? -14.133 18.125 -4.496 1 98.31 30 MET B N 1
ATOM 2547 C CA . MET B 1 30 ? -13.016 17.547 -3.758 1 98.31 30 MET B CA 1
ATOM 2548 C C . MET B 1 30 ? -13.242 16.062 -3.504 1 98.31 30 MET B C 1
ATOM 2550 O O . MET B 1 30 ? -14.367 15.641 -3.199 1 98.31 30 MET B O 1
ATOM 2554 N N . ASN B 1 31 ? -12.188 15.281 -3.676 1 98.5 31 ASN B N 1
ATOM 2555 C CA . ASN B 1 31 ? -12.219 13.859 -3.332 1 98.5 31 ASN B CA 1
ATOM 2556 C C . ASN B 1 31 ? -11.703 13.617 -1.914 1 98.5 31 ASN B C 1
ATOM 2558 O O . ASN B 1 31 ? -10.812 14.328 -1.44 1 98.5 31 ASN B O 1
ATOM 2562 N N . ILE B 1 32 ? -12.289 12.664 -1.291 1 98.5 32 ILE B N 1
ATOM 2563 C CA . ILE B 1 32 ? -11.914 12.273 0.066 1 98.5 32 ILE B CA 1
ATOM 2564 C C . ILE B 1 32 ? -12.039 10.758 0.217 1 98.5 32 ILE B C 1
ATOM 2566 O O . ILE B 1 32 ? -12.961 10.141 -0.326 1 98.5 32 ILE B O 1
ATOM 2570 N N . ASN B 1 33 ? -11.086 10.156 0.89 1 98.88 33 ASN B N 1
ATOM 2571 C CA . ASN B 1 33 ? -11.289 8.805 1.403 1 98.88 33 ASN B CA 1
ATOM 2572 C C . ASN B 1 33 ? -11.594 8.82 2.898 1 98.88 33 ASN B C 1
ATOM 2574 O O . ASN B 1 33 ? -10.992 9.586 3.654 1 98.88 33 ASN B O 1
ATOM 2578 N N . LEU B 1 34 ? -12.539 8.047 3.316 1 98.94 34 LEU B N 1
ATOM 2579 C CA . LEU B 1 34 ? -12.891 7.848 4.715 1 98.94 34 LEU B CA 1
ATOM 2580 C C . LEU B 1 34 ? -12.852 6.367 5.082 1 98.94 34 LEU B C 1
ATOM 2582 O O . LEU B 1 34 ? -13.617 5.566 4.535 1 98.94 34 LEU B O 1
ATOM 2586 N N . TYR B 1 35 ? -11.922 6.047 5.965 1 98.94 35 TYR B N 1
ATOM 2587 C CA . TYR B 1 35 ? -11.914 4.688 6.5 1 98.94 35 TYR B CA 1
ATOM 2588 C C . TYR B 1 35 ? -12.734 4.609 7.785 1 98.94 35 TYR B C 1
ATOM 2590 O O . TYR B 1 35 ? -12.484 5.352 8.734 1 98.94 35 TYR B O 1
ATOM 2598 N N . LEU B 1 36 ? -13.695 3.75 7.762 1 98.69 36 LEU B N 1
ATOM 2599 C CA . LEU B 1 36 ? -14.477 3.414 8.945 1 98.69 36 LEU B CA 1
ATOM 2600 C C . LEU B 1 36 ? -14.086 2.04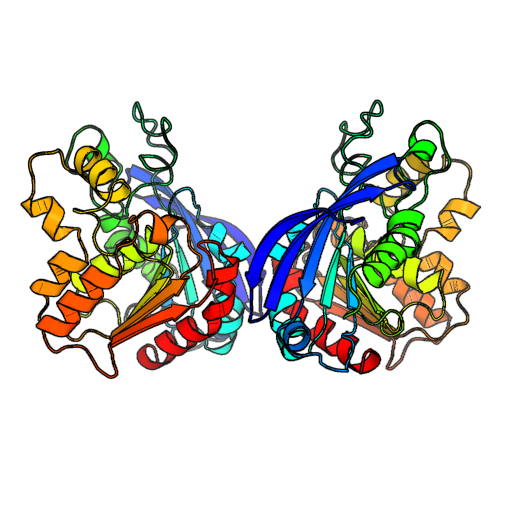3 9.484 1 98.69 36 LEU B C 1
ATOM 2602 O O . LEU B 1 36 ? -14.25 1.03 8.797 1 98.69 36 LEU B O 1
ATOM 2606 N N . PRO B 1 37 ? -13.57 2.021 10.75 1 98.38 37 PRO B N 1
ATOM 2607 C CA . PRO B 1 37 ? -13.203 0.735 11.344 1 98.38 37 PRO B CA 1
ATOM 2608 C C . PRO B 1 37 ? -14.414 -0.147 11.641 1 98.38 37 PRO B C 1
ATOM 2610 O O . PRO B 1 37 ? -15.555 0.315 11.555 1 98.38 37 PRO B O 1
ATOM 2613 N N . PRO B 1 38 ? -14.164 -1.445 11.945 1 97.38 38 PRO B N 1
ATOM 2614 C CA . PRO B 1 38 ? -15.281 -2.359 12.172 1 97.38 38 PRO B CA 1
ATOM 2615 C C . PRO B 1 38 ? -16.203 -1.893 13.297 1 97.38 38 PRO B C 1
ATOM 2617 O O . PRO B 1 38 ? -17.406 -2.156 13.258 1 97.38 38 PRO B O 1
ATOM 2620 N N . GLN B 1 39 ? -15.727 -1.118 14.227 1 96.38 39 GLN B N 1
ATOM 2621 C CA . GLN B 1 39 ? -16.484 -0.614 15.367 1 96.38 39 GLN B CA 1
ATOM 2622 C C . GLN B 1 39 ? -17.578 0.355 14.906 1 96.38 39 GLN B C 1
ATOM 2624 O O . GLN B 1 39 ? -18.562 0.579 15.625 1 96.38 39 GLN B O 1
ATOM 2629 N N . ALA B 1 40 ? -17.406 0.892 13.734 1 95.62 40 ALA B N 1
ATOM 2630 C CA . ALA B 1 40 ? -18.375 1.856 13.219 1 95.62 40 ALA B CA 1
ATOM 2631 C C . ALA B 1 40 ? -19.688 1.173 12.844 1 95.62 40 ALA B C 1
ATOM 2633 O O . ALA B 1 40 ? -20.734 1.805 12.844 1 95.62 40 ALA B O 1
ATOM 2634 N N . GLU B 1 41 ? -19.625 -0.076 12.477 1 91.31 41 GLU B N 1
ATOM 2635 C CA . GLU B 1 41 ? -20.828 -0.82 12.117 1 91.31 41 GLU B CA 1
ATOM 2636 C C . GLU B 1 41 ? -21.641 -1.183 13.352 1 91.31 41 GLU B C 1
ATOM 2638 O O . GLU B 1 41 ? -22.875 -1.298 13.281 1 91.31 41 GLU B O 1
ATOM 2643 N N . ASN B 1 42 ? -21.062 -1.392 14.43 1 81.19 42 ASN B N 1
ATOM 2644 C CA . ASN B 1 42 ? -21.75 -1.843 15.633 1 81.19 42 ASN B CA 1
ATOM 2645 C C . ASN B 1 42 ? -21.953 -0.702 16.625 1 81.19 42 ASN B C 1
ATOM 2647 O O . ASN B 1 42 ? -22.359 -0.932 17.766 1 81.19 42 ASN B O 1
ATOM 2651 N N . ALA B 1 43 ? -21.672 0.51 16.219 1 69.12 43 ALA B N 1
ATOM 2652 C CA . ALA B 1 43 ? -21.641 1.616 17.172 1 69.12 43 ALA B CA 1
ATOM 2653 C C . ALA B 1 43 ? -23.047 2.029 17.594 1 69.12 43 ALA B C 1
ATOM 2655 O O . ALA B 1 43 ? -23.766 2.66 16.812 1 69.12 43 ALA B O 1
ATOM 2656 N N . GLN B 1 44 ? -23.734 1.167 18.25 1 62.69 44 GLN B N 1
ATOM 2657 C CA . GLN B 1 44 ? -25.078 1.546 18.688 1 62.69 44 GLN B CA 1
ATOM 2658 C C . GLN B 1 44 ? -25.062 2.891 19.406 1 62.69 44 GLN B C 1
ATOM 2660 O O . GLN B 1 44 ? -25.891 3.76 19.125 1 62.69 44 GLN B O 1
ATOM 2665 N N . HIS B 1 45 ? -24.062 3.059 20.234 1 68.06 45 HIS B N 1
ATOM 2666 C CA . HIS B 1 45 ? -24.172 4.266 21.047 1 68.06 45 HIS B CA 1
ATOM 2667 C C . HIS B 1 45 ? -22.828 4.953 21.203 1 68.06 45 HIS B C 1
ATOM 2669 O O . HIS B 1 45 ? -22.734 6.031 21.797 1 68.06 45 HIS B O 1
ATOM 2675 N N . GLU B 1 46 ? -21.875 4.445 20.547 1 86.19 46 GLU B N 1
ATOM 2676 C CA . GLU B 1 46 ? -20.562 5.047 20.75 1 86.19 46 GLU B CA 1
ATOM 2677 C C . GLU B 1 46 ? -20.016 5.598 19.438 1 86.19 46 GLU B C 1
ATOM 2679 O O . GLU B 1 46 ? -20.141 4.965 18.375 1 86.19 46 GLU B O 1
ATOM 2684 N N . THR B 1 47 ? -19.594 6.871 19.531 1 93.75 47 THR B N 1
ATOM 2685 C CA . THR B 1 47 ? -18.984 7.492 18.359 1 93.75 47 THR B CA 1
ATOM 2686 C C . THR B 1 47 ? -17.5 7.152 18.266 1 93.75 47 THR B C 1
ATOM 2688 O O . THR B 1 47 ? -16.906 6.691 19.25 1 93.75 47 THR B O 1
ATOM 2691 N N . ILE B 1 48 ? -16.969 7.223 17.109 1 96.69 48 ILE B N 1
ATOM 2692 C CA . ILE B 1 48 ? -15.633 6.762 16.766 1 96.69 48 ILE B CA 1
ATOM 2693 C C . ILE B 1 48 ? -14.695 7.957 16.625 1 96.69 48 ILE B C 1
ATOM 2695 O O . ILE B 1 48 ? -15.031 8.93 15.945 1 96.69 48 ILE B O 1
ATOM 2699 N N . PRO B 1 49 ? -13.531 7.934 17.312 1 98.44 49 PRO B N 1
ATOM 2700 C CA . PRO B 1 49 ? -12.555 9.008 17.109 1 98.44 49 PRO B CA 1
ATOM 2701 C C . PRO B 1 49 ? -12.039 9.062 15.664 1 98.44 49 PRO B C 1
ATOM 2703 O O . PRO B 1 49 ? -12.164 8.086 14.922 1 98.44 49 PRO B O 1
ATOM 2706 N N . VAL B 1 50 ? -11.453 10.18 15.344 1 98.88 50 VAL B N 1
ATOM 2707 C CA . VAL B 1 50 ? -11.094 10.414 13.945 1 98.88 50 VAL B CA 1
ATOM 2708 C C . VAL B 1 50 ? -9.641 10.898 13.867 1 98.88 50 VAL B C 1
ATOM 2710 O O . VAL B 1 50 ? -9.203 11.711 14.68 1 98.88 50 VAL B O 1
ATOM 2713 N N . LEU B 1 51 ? -8.906 10.312 12.992 1 98.94 51 LEU B N 1
ATOM 2714 C CA . LEU B 1 51 ? -7.582 10.797 12.617 1 98.94 51 LEU B CA 1
ATOM 2715 C C . LEU B 1 51 ? -7.594 11.367 11.203 1 98.94 51 LEU B C 1
ATOM 2717 O O . LEU B 1 51 ? -7.93 10.664 10.25 1 98.94 51 LEU B O 1
ATOM 2721 N N . PHE B 1 52 ? -7.273 12.648 11.031 1 98.94 52 PHE B N 1
ATOM 2722 C CA . PHE B 1 52 ? -7.047 13.234 9.711 1 98.94 52 PHE B CA 1
ATOM 2723 C C . PHE B 1 52 ? -5.621 12.977 9.242 1 98.94 52 PHE B C 1
ATOM 2725 O O . PHE B 1 52 ? -4.664 13.242 9.977 1 98.94 52 PHE B O 1
ATOM 2732 N N . TRP B 1 53 ? -5.477 12.445 8.078 1 99 53 TRP B N 1
ATOM 2733 C CA . TRP B 1 53 ? -4.184 12.242 7.426 1 99 53 TRP B CA 1
ATOM 2734 C C . TRP B 1 53 ? -4.016 13.188 6.242 1 99 53 TRP B C 1
ATOM 2736 O O . TRP B 1 53 ? -4.75 13.094 5.258 1 99 53 TRP B O 1
ATOM 2746 N N . LEU B 1 54 ? -2.996 13.977 6.324 1 98.94 54 LEU B N 1
ATOM 2747 C CA . LEU B 1 54 ? -2.697 14.891 5.23 1 98.94 54 LEU B CA 1
ATOM 2748 C C . LEU B 1 54 ? -1.534 14.375 4.391 1 98.94 54 LEU B C 1
ATOM 2750 O O . LEU B 1 54 ? -0.444 14.133 4.914 1 98.94 54 LEU B O 1
ATOM 2754 N N . SER B 1 55 ? -1.716 14.273 3.055 1 98.94 55 SER B N 1
ATOM 2755 C CA . SER B 1 55 ? -0.729 13.688 2.154 1 98.94 55 SER B CA 1
ATOM 2756 C C . SER B 1 55 ? 0.243 14.742 1.639 1 98.94 55 SER B C 1
ATOM 2758 O O . SER B 1 55 ? -0.002 15.945 1.783 1 98.94 55 SER B O 1
ATOM 2760 N N . GLY B 1 56 ? 1.278 14.305 1.081 1 98.81 56 GLY B N 1
ATOM 2761 C CA . GLY B 1 56 ? 2.342 15.188 0.616 1 98.81 56 GLY B CA 1
ATOM 2762 C C . GLY B 1 56 ? 2.16 15.633 -0.823 1 98.81 56 GLY B C 1
ATOM 2763 O O . GLY B 1 56 ? 1.127 15.359 -1.438 1 98.81 56 GLY B O 1
ATOM 2764 N N . LEU B 1 57 ? 3.203 16.297 -1.334 1 98.75 57 LEU B N 1
ATOM 2765 C CA . LEU B 1 57 ? 3.221 16.812 -2.699 1 98.75 57 LEU B CA 1
ATOM 2766 C C . LEU B 1 57 ? 2.84 15.719 -3.695 1 98.75 57 LEU B C 1
ATOM 2768 O O . LEU B 1 57 ? 3.246 14.562 -3.543 1 98.75 57 LEU B O 1
ATOM 2772 N N . THR B 1 58 ? 2.055 16.062 -4.699 1 98 58 THR B N 1
ATOM 2773 C CA . THR B 1 58 ? 1.687 15.266 -5.867 1 98 58 THR B CA 1
ATOM 2774 C C . THR B 1 58 ? 0.619 14.242 -5.508 1 98 58 THR B C 1
ATOM 2776 O O . THR B 1 58 ? 0.008 13.633 -6.395 1 98 58 THR B O 1
ATOM 2779 N N . CYS B 1 59 ? 0.36 14.008 -4.219 1 98.62 59 CYS B N 1
ATOM 2780 C CA . CYS B 1 59 ? -0.497 12.914 -3.781 1 98.62 59 CYS B CA 1
ATOM 2781 C C . CYS B 1 59 ? -1.968 13.258 -3.992 1 98.62 59 CYS B C 1
ATOM 2783 O O . CYS B 1 59 ? -2.316 14.422 -4.203 1 98.62 59 CYS B O 1
ATOM 2785 N N . THR B 1 60 ? -2.777 12.266 -3.975 1 98.62 60 THR B N 1
ATOM 2786 C CA . THR B 1 60 ? -4.234 12.266 -3.871 1 98.62 60 THR B CA 1
ATOM 2787 C C . THR B 1 60 ? -4.684 11.555 -2.598 1 98.62 60 THR B C 1
ATOM 2789 O O . THR B 1 60 ? -3.855 11.047 -1.84 1 98.62 60 THR B O 1
ATOM 2792 N N . PRO B 1 61 ? -6.016 11.484 -2.365 1 98.75 61 PRO B N 1
ATOM 2793 C CA . PRO B 1 61 ? -6.492 10.75 -1.193 1 98.75 61 PRO B CA 1
ATOM 2794 C C . PRO B 1 61 ? -6.082 9.281 -1.21 1 98.75 61 PRO B C 1
ATOM 2796 O O . PRO B 1 61 ? -6.09 8.617 -0.167 1 98.75 61 PRO B O 1
ATOM 2799 N N . ASP B 1 62 ? -5.633 8.797 -2.316 1 98.69 62 ASP B N 1
ATOM 2800 C CA . ASP B 1 62 ? -5.449 7.359 -2.498 1 98.69 62 ASP B CA 1
ATOM 2801 C C . ASP B 1 62 ? -4.066 6.918 -2.018 1 98.69 62 ASP B C 1
ATOM 2803 O O . ASP B 1 62 ? -3.875 5.762 -1.64 1 98.69 62 ASP B O 1
ATOM 2807 N N . ASN B 1 63 ? -3.104 7.852 -2.039 1 98.62 63 ASN B N 1
ATOM 2808 C CA . ASN B 1 63 ? -1.72 7.445 -1.824 1 98.62 63 ASN B CA 1
ATOM 2809 C C . ASN B 1 63 ? -1.539 6.758 -0.473 1 98.62 63 ASN B C 1
ATOM 2811 O O . ASN B 1 63 ? -1.096 5.609 -0.409 1 98.62 63 ASN B O 1
ATOM 2815 N N . CYS B 1 64 ? -1.966 7.406 0.566 1 98.88 64 CYS B N 1
ATOM 2816 C CA . CYS B 1 64 ? -1.761 6.797 1.875 1 98.88 64 CYS B CA 1
ATOM 2817 C C . CYS B 1 64 ? -2.754 5.668 2.111 1 98.88 64 CYS B C 1
ATOM 2819 O O . CYS B 1 64 ? -2.42 4.668 2.752 1 98.88 64 CYS B O 1
ATOM 2821 N N . ALA B 1 65 ? -3.949 5.801 1.621 1 98.81 65 ALA B N 1
ATOM 2822 C CA . ALA B 1 65 ? -4.938 4.734 1.783 1 98.81 65 ALA B CA 1
ATOM 2823 C C . ALA B 1 65 ? -4.441 3.43 1.168 1 98.81 65 ALA B C 1
ATOM 2825 O O . ALA B 1 65 ? -4.711 2.348 1.693 1 98.81 65 ALA B O 1
ATOM 2826 N N . ASP B 1 66 ? -3.68 3.543 0.097 1 98.31 66 ASP B N 1
ATOM 2827 C CA . ASP B 1 66 ? -3.203 2.377 -0.639 1 98.31 66 ASP B CA 1
ATOM 2828 C C . ASP B 1 66 ? -1.912 1.834 -0.031 1 98.31 66 ASP B C 1
ATOM 2830 O O . ASP B 1 66 ? -1.702 0.62 0.013 1 98.31 66 ASP B O 1
ATOM 2834 N N . LYS B 1 67 ? -1.071 2.789 0.458 1 98.44 67 LYS B N 1
ATOM 2835 C CA . LYS B 1 67 ? 0.316 2.381 0.662 1 98.44 67 LYS B CA 1
ATOM 2836 C C . LYS B 1 67 ? 0.757 2.633 2.102 1 98.44 67 LYS B C 1
ATOM 2838 O O . LYS B 1 67 ? 1.781 2.107 2.543 1 98.44 67 LYS B O 1
ATOM 2843 N N . GLY B 1 68 ? -0.027 3.416 2.818 1 98.56 68 GLY B N 1
ATOM 2844 C CA . GLY B 1 68 ? 0.437 3.885 4.113 1 98.56 68 GLY B CA 1
ATOM 2845 C C . GLY B 1 68 ? 0.188 2.891 5.23 1 98.56 68 GLY B C 1
ATOM 2846 O O . GLY B 1 68 ? 0.858 2.932 6.266 1 98.56 68 GLY B O 1
ATOM 2847 N N . PHE B 1 69 ? -0.84 2.078 5.059 1 98.38 69 PHE B N 1
ATOM 2848 C CA . PHE B 1 69 ? -1.211 0.994 5.961 1 98.38 69 PHE B CA 1
ATOM 2849 C C . PHE B 1 69 ? -1.44 1.518 7.375 1 98.38 69 PHE B C 1
ATOM 2851 O O . PHE B 1 69 ? -0.975 0.921 8.344 1 98.38 69 PHE B O 1
ATOM 2858 N N . LEU B 1 70 ? -2.133 2.633 7.477 1 98.94 70 LEU B N 1
ATOM 2859 C CA . LEU B 1 70 ? -2.686 3.084 8.75 1 98.94 70 LEU B CA 1
ATOM 2860 C C . LEU B 1 70 ? -3.889 2.236 9.148 1 98.94 70 LEU B C 1
ATOM 2862 O O . LEU B 1 70 ? -4.125 2.004 10.336 1 98.94 70 LEU B O 1
ATOM 2866 N N . GLN B 1 71 ? -4.613 1.709 8.195 1 98.88 71 GLN B N 1
ATOM 2867 C CA . GLN B 1 71 ? -5.941 1.114 8.328 1 98.88 71 GLN B CA 1
ATOM 2868 C C . GLN B 1 71 ? -5.898 -0.144 9.188 1 98.88 71 GLN B C 1
ATOM 2870 O O . GLN B 1 71 ? -6.789 -0.368 10.008 1 98.88 71 GLN B O 1
ATOM 2875 N N . PRO B 1 72 ? -4.844 -1.034 9.047 1 98.75 72 PRO B N 1
ATOM 2876 C CA . PRO B 1 72 ? -4.867 -2.227 9.898 1 98.75 72 PRO B CA 1
ATOM 2877 C C . PRO B 1 72 ? -4.781 -1.89 11.383 1 98.75 72 PRO B C 1
ATOM 2879 O O . PRO B 1 72 ? -5.422 -2.547 12.203 1 98.75 72 PRO B O 1
ATOM 2882 N N . TRP B 1 73 ? -4.023 -0.876 11.695 1 98.88 73 TRP B N 1
ATOM 2883 C CA . TRP B 1 73 ? -3.852 -0.493 13.094 1 98.88 73 TRP B CA 1
ATOM 2884 C C . TRP B 1 73 ? -5.051 0.308 13.594 1 98.88 73 TRP B C 1
ATOM 2886 O O . TRP B 1 73 ? -5.469 0.163 14.742 1 98.88 73 TRP B O 1
ATOM 2896 N N . ALA B 1 74 ? -5.598 1.152 12.68 1 98.88 74 ALA B N 1
ATOM 2897 C CA . ALA B 1 74 ? -6.816 1.893 13.008 1 98.88 74 ALA B CA 1
ATOM 2898 C C . ALA B 1 74 ? -7.98 0.944 13.258 1 98.88 74 ALA B C 1
ATOM 2900 O O . ALA B 1 74 ? -8.82 1.199 14.133 1 98.88 74 ALA B O 1
ATOM 2901 N N . ALA B 1 75 ? -8.062 -0.115 12.5 1 98.69 75 ALA B N 1
ATOM 2902 C CA . ALA B 1 75 ? -9.102 -1.122 12.68 1 98.69 75 ALA B CA 1
ATOM 2903 C C . ALA B 1 75 ? -9.039 -1.74 14.078 1 98.69 75 ALA B C 1
ATOM 2905 O O . ALA B 1 75 ? -10.07 -1.949 14.719 1 98.69 75 ALA B O 1
ATOM 2906 N N . LYS B 1 76 ? -7.797 -2.008 14.547 1 98.12 76 LYS B N 1
ATOM 2907 C CA . LYS B 1 76 ? -7.598 -2.623 15.852 1 98.12 76 LYS B CA 1
ATOM 2908 C C . LYS B 1 76 ? -7.992 -1.669 16.969 1 98.12 76 LYS B C 1
ATOM 2910 O O . LYS B 1 76 ? -8.516 -2.098 18 1 98.12 76 LYS B O 1
ATOM 2915 N N . LYS B 1 77 ? -7.797 -0.387 16.734 1 98.31 77 LYS B N 1
ATOM 2916 C CA . LYS B 1 77 ? -7.98 0.583 17.812 1 98.31 77 LYS B CA 1
ATOM 2917 C C . LYS B 1 77 ? -9.359 1.231 17.734 1 98.31 77 LYS B C 1
ATOM 2919 O O . LYS B 1 77 ? -9.797 1.891 18.688 1 98.31 77 LYS B O 1
ATOM 2924 N N . GLY B 1 78 ? -10.07 1.055 16.625 1 97.69 78 GLY B N 1
ATOM 2925 C CA . GLY B 1 78 ? -11.367 1.694 16.453 1 97.69 78 GLY B CA 1
ATOM 2926 C C . GLY B 1 78 ? -11.266 3.174 16.141 1 97.69 78 GLY B C 1
ATOM 2927 O O . GLY B 1 78 ? -11.969 3.992 16.734 1 97.69 78 GLY B O 1
ATOM 2928 N N . ILE B 1 79 ? -10.398 3.535 15.188 1 98.75 79 ILE B N 1
ATOM 2929 C CA . ILE B 1 79 ? -10.188 4.918 14.789 1 98.75 79 ILE B CA 1
ATOM 2930 C C . ILE B 1 79 ? -10.562 5.09 13.312 1 98.75 79 ILE B C 1
ATOM 2932 O O . ILE B 1 79 ? -10.141 4.305 12.461 1 98.75 79 ILE B O 1
ATOM 2936 N N . ALA B 1 80 ? -11.391 6.023 13 1 98.88 80 ALA B N 1
ATOM 2937 C CA . ALA B 1 80 ? -11.648 6.391 11.609 1 98.88 80 ALA B CA 1
ATOM 2938 C C . ALA B 1 80 ? -10.523 7.258 11.055 1 98.88 80 ALA B C 1
ATOM 2940 O O . ALA B 1 80 ? -9.875 7.996 11.797 1 98.88 80 ALA B O 1
ATOM 2941 N N . ILE B 1 81 ? -10.266 7.141 9.805 1 98.94 81 ILE B N 1
ATOM 2942 C CA . ILE B 1 81 ? -9.227 7.961 9.18 1 98.94 81 ILE B CA 1
ATOM 2943 C C . ILE B 1 81 ? -9.82 8.727 8 1 98.94 81 ILE B C 1
ATOM 2945 O O . ILE B 1 81 ? -10.523 8.156 7.168 1 98.94 81 ILE B O 1
ATOM 2949 N N . VAL B 1 82 ? -9.539 9.977 7.875 1 98.94 82 VAL B N 1
ATOM 2950 C CA . VAL B 1 82 ? -9.953 10.836 6.77 1 98.94 82 VAL B CA 1
ATOM 2951 C C . VAL B 1 82 ? -8.734 11.203 5.918 1 98.94 82 VAL B C 1
ATOM 2953 O O . VAL B 1 82 ? -7.738 11.703 6.438 1 98.94 82 VAL B O 1
ATOM 2956 N N . TYR B 1 83 ? -8.828 10.906 4.621 1 98.94 83 TYR B N 1
ATOM 2957 C CA . TYR B 1 83 ? -7.785 11.242 3.65 1 98.94 83 TYR B CA 1
ATOM 2958 C C . TYR B 1 83 ? -8.273 12.297 2.67 1 98.94 83 TYR B C 1
ATOM 2960 O O . TYR B 1 83 ? -8.758 11.977 1.584 1 98.94 83 TYR B O 1
ATOM 2968 N N . PRO B 1 84 ? -8.133 13.555 2.979 1 98.88 84 PRO B N 1
ATOM 2969 C CA . PRO B 1 84 ? -8.539 14.586 2.021 1 98.88 84 PRO B CA 1
ATOM 2970 C C . PRO B 1 84 ? -7.57 14.719 0.847 1 98.88 84 PRO B C 1
ATOM 2972 O O . PRO B 1 84 ? -6.441 14.234 0.917 1 98.88 84 PRO B O 1
ATOM 2975 N N . ASP B 1 85 ? -8.008 15.328 -0.225 1 98.69 85 ASP B N 1
ATOM 2976 C CA . ASP B 1 85 ? -7.113 15.68 -1.327 1 98.69 85 ASP B CA 1
ATOM 2977 C C . ASP B 1 85 ? -6.133 16.766 -0.915 1 98.69 85 ASP B C 1
ATOM 2979 O O . ASP B 1 85 ? -6.234 17.328 0.182 1 98.69 85 ASP B O 1
ATOM 2983 N N . THR B 1 86 ? -5.168 17.047 -1.789 1 98.69 86 THR B N 1
ATOM 2984 C CA . THR B 1 86 ? -4.047 17.906 -1.402 1 98.69 86 THR B CA 1
ATOM 2985 C C . THR B 1 86 ? -4.156 19.281 -2.055 1 98.69 86 THR B C 1
ATOM 2987 O O . THR B 1 86 ? -3.33 20.156 -1.807 1 98.69 86 THR B O 1
ATOM 2990 N N . SER B 1 87 ? -5.125 19.453 -2.998 1 98.44 87 SER B N 1
ATOM 2991 C CA . SER B 1 87 ? -5.352 20.703 -3.721 1 98.44 87 SER B CA 1
ATOM 2992 C C . SER B 1 87 ? -6.645 20.641 -4.527 1 98.44 87 SER B C 1
ATOM 2994 O O . SER B 1 87 ? -7.227 19.578 -4.707 1 98.44 87 SER B O 1
ATOM 2996 N N . PRO B 1 88 ? -7.145 21.828 -4.934 1 97.12 88 PRO B N 1
ATOM 2997 C CA . PRO B 1 88 ? -8.125 21.766 -6.02 1 97.12 88 PRO B CA 1
ATOM 2998 C C . PRO B 1 88 ? -7.574 21.078 -7.27 1 97.12 88 PRO B C 1
ATOM 3000 O O . PRO B 1 88 ? -6.375 21.156 -7.547 1 97.12 88 PRO B O 1
ATOM 3003 N N . ARG B 1 89 ? -8.43 20.391 -7.953 1 96.5 89 ARG B N 1
ATOM 3004 C CA . ARG B 1 89 ? -8.008 19.719 -9.18 1 96.5 89 ARG B CA 1
ATOM 3005 C C . ARG B 1 89 ? -8.617 20.391 -10.406 1 96.5 89 ARG B C 1
ATOM 3007 O O . ARG B 1 89 ? -8.156 20.188 -11.531 1 96.5 89 ARG B O 1
ATOM 3014 N N . GLN B 1 90 ? -9.562 21.234 -10.203 1 91.5 90 GLN B N 1
ATOM 3015 C CA . GLN B 1 90 ? -10.336 21.781 -11.312 1 91.5 90 GLN B CA 1
ATOM 3016 C C . GLN B 1 90 ? -10.016 23.25 -11.531 1 91.5 90 GLN B C 1
ATOM 3018 O O . GLN B 1 90 ? -10.617 23.906 -12.391 1 91.5 90 GLN B O 1
ATOM 3023 N N . ALA B 1 91 ? -9.141 23.844 -10.789 1 89.5 91 ALA B N 1
ATOM 3024 C CA . ALA B 1 91 ? -8.922 25.297 -10.805 1 89.5 91 ALA B CA 1
ATOM 3025 C C . ALA B 1 91 ? -8.406 25.75 -12.164 1 89.5 91 ALA B C 1
ATOM 3027 O O . ALA B 1 91 ? -8.758 26.844 -12.641 1 89.5 91 ALA B O 1
ATOM 3028 N N . LYS B 1 92 ? -7.555 25.078 -12.914 1 88.81 92 LYS B N 1
ATOM 3029 C CA . LYS B 1 92 ? -6.996 25.359 -14.234 1 88.81 92 LYS B CA 1
ATOM 3030 C C . LYS B 1 92 ? -6.422 26.781 -14.297 1 88.81 92 LYS B C 1
ATOM 3032 O O . LYS B 1 92 ? -6.703 27.531 -15.234 1 88.81 92 LYS B O 1
ATOM 3037 N N . ILE B 1 93 ? -5.836 27.219 -13.219 1 93.81 93 ILE B N 1
ATOM 3038 C CA . ILE B 1 93 ? -5.094 28.469 -13.172 1 93.81 93 ILE B CA 1
ATOM 3039 C C . ILE B 1 93 ? -3.812 28.344 -13.992 1 93.81 93 ILE B C 1
ATOM 3041 O O . ILE B 1 93 ? -3.154 27.297 -13.969 1 93.81 93 ILE B O 1
ATOM 3045 N N . GLU B 1 94 ? -3.537 29.422 -14.695 1 94.5 94 GLU B N 1
ATOM 3046 C CA . GLU B 1 94 ? -2.303 29.391 -15.469 1 94.5 94 GLU B CA 1
ATOM 3047 C C . GLU B 1 94 ? -1.099 29.094 -14.578 1 94.5 94 GLU B C 1
ATOM 3049 O O . GLU B 1 94 ? -0.869 29.781 -13.586 1 94.5 94 GLU B O 1
ATOM 3054 N N . GLY B 1 95 ? -0.436 28.031 -14.828 1 93.94 95 GLY B N 1
ATOM 3055 C CA . GLY B 1 95 ? 0.77 27.688 -14.094 1 93.94 95 GLY B CA 1
ATOM 3056 C C . GLY B 1 95 ? 0.531 26.672 -13 1 93.94 95 GLY B C 1
ATOM 3057 O O . GLY B 1 95 ? 1.475 26.219 -12.344 1 93.94 95 GLY B O 1
ATOM 3058 N N . ASP B 1 96 ? -0.663 26.266 -12.852 1 94.31 96 ASP B N 1
ATOM 3059 C CA . ASP B 1 96 ? -0.97 25.406 -11.711 1 94.31 96 ASP B CA 1
ATOM 3060 C C . ASP B 1 96 ? -0.511 23.969 -11.969 1 94.31 96 ASP B C 1
ATOM 3062 O O . ASP B 1 96 ? -0.427 23.172 -11.039 1 94.31 96 ASP B O 1
ATOM 3066 N N . ASP B 1 97 ? -0.071 23.625 -13.266 1 95.25 97 ASP B N 1
ATOM 3067 C CA . ASP B 1 97 ? 0.431 22.297 -13.602 1 95.25 97 ASP B CA 1
ATOM 3068 C C . ASP B 1 97 ? 1.839 22.375 -14.188 1 95.25 97 ASP B C 1
ATOM 3070 O O . ASP B 1 97 ? 2.289 21.453 -14.859 1 95.25 97 ASP B O 1
ATOM 3074 N N . ASP B 1 98 ? 2.504 23.5 -13.977 1 95.94 98 ASP B N 1
ATOM 3075 C CA . ASP B 1 98 ? 3.811 23.719 -14.586 1 95.94 98 ASP B CA 1
ATOM 3076 C C . ASP B 1 98 ? 4.895 22.922 -13.875 1 95.94 98 ASP B C 1
ATOM 3078 O O . ASP B 1 98 ? 5.93 22.594 -14.469 1 95.94 98 ASP B O 1
ATOM 3082 N N . SER B 1 99 ? 4.688 22.75 -12.594 1 96.44 99 SER B N 1
ATOM 3083 C CA . SER B 1 99 ? 5.652 22 -11.789 1 96.44 99 SER B CA 1
ATOM 3084 C C . SER B 1 99 ? 4.945 21.125 -10.766 1 96.44 99 SER B C 1
ATOM 3086 O O . SER B 1 99 ? 3.805 21.391 -10.391 1 96.44 99 SER B O 1
ATOM 3088 N N . TRP B 1 100 ? 5.656 20.094 -10.336 1 96.81 100 TRP B N 1
ATOM 3089 C CA . TRP B 1 100 ? 5.051 19.094 -9.453 1 96.81 100 TRP B CA 1
ATOM 3090 C C . TRP B 1 100 ? 4.965 19.625 -8.023 1 96.81 100 TRP B C 1
ATOM 3092 O O . TRP B 1 100 ? 4.203 19.094 -7.207 1 96.81 100 TRP B O 1
ATOM 3102 N N . ASP B 1 101 ? 5.719 20.672 -7.688 1 97.88 101 ASP B N 1
ATOM 3103 C CA . ASP B 1 101 ? 5.824 21.125 -6.305 1 97.88 101 ASP B CA 1
ATOM 3104 C C . ASP B 1 101 ? 5.117 22.469 -6.109 1 97.88 101 ASP B C 1
ATOM 3106 O O . ASP B 1 101 ? 5.438 23.219 -5.184 1 97.88 101 ASP B O 1
ATOM 3110 N N . PHE B 1 102 ? 4.113 22.859 -7.062 1 98.06 102 PHE B N 1
ATOM 3111 C CA . PHE B 1 102 ? 3.293 24.047 -6.941 1 98.06 102 PHE B CA 1
ATOM 3112 C C . PHE B 1 102 ? 1.986 23.891 -7.711 1 98.06 102 PHE B C 1
ATOM 3114 O O . PHE B 1 102 ? 1.97 23.344 -8.812 1 98.06 102 PHE B O 1
ATOM 3121 N N . GLY B 1 103 ? 0.91 24.391 -7.113 1 97.75 103 GLY B N 1
ATOM 3122 C CA . GLY B 1 103 ? -0.383 24.266 -7.766 1 97.75 103 GLY B CA 1
ATOM 3123 C C . GLY B 1 103 ? -1.034 22.906 -7.531 1 97.75 103 GLY B C 1
ATOM 3124 O O . GLY B 1 103 ? -1.171 22.469 -6.387 1 97.75 103 GLY B O 1
ATOM 3125 N N . THR B 1 104 ? -1.401 22.25 -8.578 1 98.06 104 THR B N 1
ATOM 3126 C CA . THR B 1 104 ? -2.1 20.984 -8.492 1 98.06 104 THR B CA 1
ATOM 3127 C C . THR B 1 104 ? -1.259 19.953 -7.742 1 98.06 104 THR B C 1
ATOM 3129 O O . THR B 1 104 ? -0.116 19.688 -8.117 1 98.06 104 THR B O 1
ATOM 3132 N N . GLY B 1 105 ? -1.889 19.375 -6.656 1 98.12 105 GLY B N 1
ATOM 3133 C CA . GLY B 1 105 ? -1.178 18.406 -5.84 1 98.12 105 GLY B CA 1
ATOM 3134 C C . GLY B 1 105 ? -0.207 19.047 -4.863 1 98.12 105 GLY B C 1
ATOM 3135 O O . GLY B 1 105 ? 0.526 18.344 -4.164 1 98.12 105 GLY B O 1
ATOM 3136 N N . ALA B 1 106 ? -0.191 20.375 -4.832 1 98.5 106 ALA B N 1
ATOM 3137 C CA . ALA B 1 106 ? 0.771 21.109 -4.016 1 98.5 106 ALA B CA 1
ATOM 3138 C C . ALA B 1 106 ? 0.125 22.344 -3.377 1 98.5 106 ALA B C 1
ATOM 3140 O O . ALA B 1 106 ? 0.646 23.453 -3.488 1 98.5 106 ALA B O 1
ATOM 3141 N N . GLY B 1 107 ? -0.943 22.094 -2.621 1 98.12 107 GLY B N 1
ATOM 3142 C CA . GLY B 1 107 ? -1.695 23.188 -2.025 1 98.12 107 GLY B CA 1
ATOM 3143 C C . GLY B 1 107 ? -1.097 23.688 -0.721 1 98.12 107 GLY B C 1
ATOM 3144 O O . GLY B 1 107 ? -1.528 24.703 -0.182 1 98.12 107 GLY B O 1
ATOM 3145 N N . PHE B 1 108 ? -0.157 22.938 -0.139 1 98.62 108 PHE B N 1
ATOM 3146 C CA . PHE B 1 108 ? 0.656 23.281 1.021 1 98.62 108 PHE B CA 1
ATOM 3147 C C . PHE B 1 108 ? -0.219 23.5 2.25 1 98.62 108 PHE B C 1
ATOM 3149 O O . PHE B 1 108 ? 0.258 23.984 3.283 1 98.62 108 PHE B O 1
ATOM 3156 N N . TYR B 1 109 ? -1.536 23.188 2.131 1 98.81 109 TYR B N 1
ATOM 3157 C CA . TYR B 1 109 ? -2.516 23.266 3.209 1 98.81 109 TYR B CA 1
ATOM 3158 C C . TYR B 1 109 ? -2.559 24.672 3.807 1 98.81 109 TYR B C 1
ATOM 3160 O O . TYR B 1 109 ? -2.596 24.828 5.027 1 98.81 109 TYR B O 1
ATOM 3168 N N . VAL B 1 110 ? -2.498 25.719 2.928 1 98.69 110 VAL B N 1
ATOM 3169 C CA . VAL B 1 110 ? -2.627 27.125 3.295 1 98.69 110 VAL B CA 1
ATOM 3170 C C . VAL B 1 110 ? -3.812 27.75 2.559 1 98.69 110 VAL B C 1
ATOM 3172 O O . VAL B 1 110 ? -4.398 27.125 1.674 1 98.69 110 VAL B O 1
ATOM 3175 N N . ASP B 1 111 ? -4.199 28.953 3.014 1 98.56 111 ASP B N 1
ATOM 3176 C CA . ASP B 1 111 ? -5.102 29.797 2.242 1 98.56 111 ASP B CA 1
ATOM 3177 C C . ASP B 1 111 ? -4.332 30.875 1.475 1 98.56 111 ASP B C 1
ATOM 3179 O O . ASP B 1 111 ? -3.816 31.812 2.07 1 98.56 111 ASP B O 1
ATOM 3183 N N . ALA B 1 112 ? -4.297 30.672 0.178 1 98.12 112 ALA B N 1
ATOM 3184 C CA . ALA B 1 112 ? -3.605 31.641 -0.662 1 98.12 112 ALA B CA 1
ATOM 3185 C C . ALA B 1 112 ? -4.242 33.031 -0.533 1 98.12 112 ALA B C 1
ATOM 3187 O O . ALA B 1 112 ? -5.461 33.156 -0.383 1 98.12 112 ALA B O 1
ATOM 3188 N N . THR B 1 113 ? -3.424 34.062 -0.638 1 97.31 113 THR B N 1
ATOM 3189 C CA . THR B 1 113 ? -3.934 35.438 -0.535 1 97.31 113 THR B CA 1
ATOM 3190 C C . THR B 1 113 ? -3.711 36.188 -1.839 1 97.31 113 THR B C 1
ATOM 3192 O O . THR B 1 113 ? -4.277 37.281 -2.041 1 97.31 113 THR B O 1
ATOM 3195 N N . LYS B 1 114 ? -2.93 35.625 -2.744 1 96.12 114 LYS B N 1
ATOM 3196 C CA . LYS B 1 114 ? -2.588 36.312 -3.982 1 96.12 114 LYS B CA 1
ATOM 3197 C C . LYS B 1 114 ? -3.445 35.812 -5.145 1 96.12 114 LYS B C 1
ATOM 3199 O O . LYS B 1 114 ? -3.727 34.625 -5.25 1 96.12 114 LYS B O 1
ATOM 3204 N N . ASP B 1 115 ? -3.756 36.781 -5.961 1 95.38 115 ASP B N 1
ATOM 3205 C CA . ASP B 1 115 ? -4.41 36.438 -7.215 1 95.38 115 ASP B CA 1
ATOM 3206 C C . ASP B 1 115 ? -3.438 35.719 -8.156 1 95.38 115 ASP B C 1
ATOM 3208 O O . ASP B 1 115 ? -2.252 36.062 -8.203 1 95.38 115 ASP B O 1
ATOM 3212 N N . PRO B 1 116 ? -3.902 34.781 -8.836 1 96.69 116 PRO B N 1
ATOM 3213 C CA . PRO B 1 116 ? -5.273 34.25 -8.922 1 96.69 116 PRO B CA 1
ATOM 3214 C C . PRO B 1 116 ? -5.547 33.125 -7.945 1 96.69 116 PRO B C 1
ATOM 3216 O O . PRO B 1 116 ? -6.668 32.625 -7.883 1 96.69 116 PRO B O 1
ATOM 3219 N N . TRP B 1 117 ? -4.621 32.781 -7.109 1 97.62 117 TRP B N 1
ATOM 3220 C CA . TRP B 1 117 ? -4.656 31.578 -6.305 1 97.62 117 TRP B CA 1
ATOM 3221 C C . TRP B 1 117 ? -5.645 31.703 -5.152 1 97.62 117 TRP B C 1
ATOM 3223 O O . TRP B 1 117 ? -6.23 30.719 -4.707 1 97.62 117 TRP B O 1
ATOM 3233 N N . LYS B 1 118 ? -5.867 32.875 -4.711 1 97.25 118 LYS B N 1
ATOM 3234 C CA . LYS B 1 118 ? -6.664 33.156 -3.516 1 97.25 118 LYS B CA 1
ATOM 3235 C C . LYS B 1 118 ? -8.109 32.688 -3.707 1 97.25 118 LYS B C 1
ATOM 3237 O O . LYS B 1 118 ? -8.828 32.469 -2.732 1 97.25 118 LYS B O 1
ATOM 3242 N N . LYS B 1 119 ? -8.477 32.5 -4.906 1 96.5 119 LYS B N 1
ATOM 3243 C CA . LYS B 1 119 ? -9.859 32.156 -5.191 1 96.5 119 LYS B CA 1
ATOM 3244 C C . LYS B 1 119 ? -10.133 30.688 -4.832 1 96.5 119 LYS B C 1
ATOM 3246 O O . LYS B 1 119 ? -11.188 30.359 -4.285 1 96.5 119 LYS B O 1
ATOM 3251 N N . GLU B 1 120 ? -9.18 29.812 -5.133 1 97.56 120 GLU B N 1
ATOM 3252 C CA . GLU B 1 120 ? -9.508 28.391 -5.027 1 97.56 120 GLU B CA 1
ATOM 3253 C C . GLU B 1 120 ? -8.531 27.672 -4.102 1 97.56 120 GLU B C 1
ATOM 3255 O O . GLU B 1 120 ? -8.859 26.609 -3.543 1 97.56 120 GLU B O 1
ATOM 3260 N N . TYR B 1 121 ? -7.355 28.141 -3.969 1 98.25 121 TYR B N 1
ATOM 3261 C CA . TYR B 1 121 ? -6.348 27.453 -3.168 1 98.25 121 TYR B CA 1
ATOM 3262 C C . TYR B 1 121 ? -6.453 27.844 -1.701 1 98.25 121 TYR B C 1
ATOM 3264 O O . TYR B 1 121 ? -5.547 28.484 -1.156 1 98.25 121 TYR B O 1
ATOM 3272 N N . CYS B 1 122 ? -7.516 27.359 -1.075 1 98.5 122 CYS B N 1
ATOM 3273 C CA . CYS B 1 122 ? -7.828 27.609 0.327 1 98.5 122 CYS B CA 1
ATOM 3274 C C . CYS B 1 122 ? -7.93 26.297 1.106 1 98.5 122 CYS B C 1
ATOM 3276 O O . CYS B 1 122 ? -8.945 26.031 1.741 1 98.5 122 CYS B O 1
ATOM 3278 N N . MET B 1 123 ? -6.785 25.625 1.152 1 98.75 123 MET B N 1
ATOM 3279 C CA . MET B 1 123 ? -6.773 24.266 1.688 1 98.75 123 MET B CA 1
ATOM 3280 C C . MET B 1 123 ? -6.793 24.281 3.213 1 98.75 123 MET B C 1
ATOM 3282 O O . MET B 1 123 ? -7.281 23.344 3.842 1 98.75 123 MET B O 1
ATOM 3286 N N . GLN B 1 124 ? -6.246 25.312 3.834 1 98.81 124 GLN B N 1
ATOM 3287 C CA . GLN B 1 124 ? -6.324 25.391 5.289 1 98.81 124 GLN B CA 1
ATOM 3288 C C . GLN B 1 124 ? -7.773 25.438 5.758 1 98.81 124 GLN B C 1
ATOM 3290 O O . GLN B 1 124 ? -8.172 24.672 6.641 1 98.81 124 GLN B O 1
ATOM 3295 N N . THR B 1 125 ? -8.57 26.344 5.141 1 98.75 125 THR B N 1
ATOM 3296 C CA . THR B 1 125 ? -9.984 26.469 5.465 1 98.75 125 THR B CA 1
ATOM 3297 C C . THR B 1 125 ? -10.719 25.172 5.145 1 98.75 125 THR B C 1
ATOM 3299 O O . THR B 1 125 ? -11.539 24.703 5.941 1 98.75 125 THR B O 1
ATOM 3302 N N . TYR B 1 126 ? -10.367 24.578 4.059 1 98.69 126 TYR B N 1
ATOM 3303 C CA . TYR B 1 126 ? -11.039 23.359 3.641 1 98.69 126 TYR B CA 1
ATOM 3304 C C . TYR B 1 126 ? -10.812 22.234 4.652 1 98.69 126 TYR B C 1
ATOM 3306 O O . TYR B 1 126 ? -11.773 21.641 5.148 1 98.69 126 TYR B O 1
ATOM 3314 N N . VAL B 1 127 ? -9.57 22 5.059 1 98.81 127 VAL B N 1
ATOM 3315 C CA . VAL B 1 127 ? -9.219 20.812 5.836 1 98.81 127 VAL B CA 1
ATOM 3316 C C . VAL B 1 127 ? -9.516 21.062 7.312 1 98.81 127 VAL B C 1
ATOM 3318 O O . VAL B 1 127 ? -9.859 20.125 8.047 1 98.81 127 VAL B O 1
ATOM 3321 N N . SER B 1 128 ? -9.477 22.297 7.758 1 98.44 128 SER B N 1
ATOM 3322 C CA . SER B 1 128 ? -9.609 22.547 9.188 1 98.44 128 SER B CA 1
ATOM 3323 C C . SER B 1 128 ? -11.047 22.906 9.555 1 98.44 128 SER B C 1
ATOM 3325 O O . SER B 1 128 ? -11.461 22.75 10.703 1 98.44 128 SER B O 1
ATOM 3327 N N . LYS B 1 129 ? -11.859 23.375 8.602 1 98.31 129 LYS B N 1
ATOM 3328 C CA . LYS B 1 129 ? -13.18 23.891 8.953 1 98.31 129 LYS B CA 1
ATOM 3329 C C . LYS B 1 129 ? -14.266 23.219 8.125 1 98.31 129 LYS B C 1
ATOM 3331 O O . LYS B 1 129 ? -15.055 22.422 8.648 1 98.31 129 LYS B O 1
ATOM 3336 N N . GLU B 1 130 ? -14.219 23.406 6.832 1 98.44 130 GLU B N 1
ATOM 3337 C CA . GLU B 1 130 ? -15.336 22.984 5.984 1 98.44 130 GLU B CA 1
ATOM 3338 C C . GLU B 1 130 ? -15.5 21.469 5.988 1 98.44 130 GLU B C 1
ATOM 3340 O O . GLU B 1 130 ? -16.578 20.953 6.262 1 98.44 130 GLU B O 1
ATOM 3345 N N . LEU B 1 131 ? -14.422 20.797 5.699 1 98.56 131 LEU B N 1
ATOM 3346 C CA . LEU B 1 131 ? -14.492 19.344 5.547 1 98.56 131 LEU B CA 1
ATOM 3347 C C . LEU B 1 131 ? -14.898 18.672 6.859 1 98.56 131 LEU B C 1
ATOM 3349 O O . LEU B 1 131 ? -15.828 17.859 6.887 1 98.56 131 LEU B O 1
ATOM 3353 N N . PRO B 1 132 ? -14.281 18.984 7.984 1 98.5 132 PRO B N 1
ATOM 3354 C CA . PRO B 1 132 ? -14.711 18.359 9.234 1 98.5 132 PRO B CA 1
ATOM 3355 C C . PRO B 1 132 ? -16.172 18.609 9.555 1 98.5 132 PRO B C 1
ATOM 3357 O O . PRO B 1 132 ? -16.891 17.703 9.977 1 98.5 132 PRO B O 1
ATOM 3360 N N . GLN B 1 133 ? -16.609 19.844 9.336 1 97.62 133 GLN B N 1
ATOM 3361 C CA . GLN B 1 133 ? -18 20.188 9.625 1 97.62 133 GLN B CA 1
ATOM 3362 C C . GLN B 1 133 ? -18.953 19.328 8.805 1 97.62 133 GLN B C 1
ATOM 3364 O O . GLN B 1 133 ? -19.922 18.766 9.336 1 97.62 133 GLN B O 1
ATOM 3369 N N . GLN B 1 134 ? -18.656 19.234 7.551 1 97.88 134 GLN B N 1
ATOM 3370 C CA . GLN B 1 134 ? -19.516 18.469 6.656 1 97.88 134 GLN B CA 1
ATOM 3371 C C . GLN B 1 134 ? -19.469 16.984 6.98 1 97.88 134 GLN B C 1
ATOM 3373 O O . GLN B 1 134 ? -20.484 16.297 6.934 1 97.88 134 GLN B O 1
ATOM 3378 N N . LEU B 1 135 ? -18.297 16.453 7.324 1 97.94 135 LEU B N 1
ATOM 3379 C CA . LEU B 1 135 ? -18.125 15.047 7.656 1 97.94 135 LEU B CA 1
ATOM 3380 C C . LEU B 1 135 ? -18.922 14.688 8.906 1 97.94 135 LEU B C 1
ATOM 3382 O O . LEU B 1 135 ? -19.641 13.68 8.922 1 97.94 135 LEU B O 1
ATOM 3386 N N . PHE B 1 136 ? -18.859 15.5 9.922 1 97.62 136 PHE B N 1
ATOM 3387 C CA . PHE B 1 136 ? -19.5 15.195 11.195 1 97.62 136 PHE B CA 1
ATOM 3388 C C . PHE B 1 136 ? -21.016 15.336 11.094 1 97.62 136 PHE B C 1
ATOM 3390 O O . PHE B 1 136 ? -21.766 14.648 11.797 1 97.62 136 PHE B O 1
ATOM 3397 N N . GLU B 1 137 ? -21.453 16.219 10.195 1 96.69 137 GLU B N 1
ATOM 3398 C CA . GLU B 1 137 ? -22.875 16.359 9.953 1 96.69 137 GLU B CA 1
ATOM 3399 C C . GLU B 1 137 ? -23.438 15.148 9.227 1 96.69 137 GLU B C 1
ATOM 3401 O O . GLU B 1 137 ? -24.547 14.703 9.508 1 96.69 137 GLU B O 1
ATOM 3406 N N . GLU B 1 138 ? -22.656 14.641 8.359 1 96.56 138 GLU B N 1
ATOM 3407 C CA . GLU B 1 138 ? -23.141 13.547 7.52 1 96.56 138 GLU B CA 1
ATOM 3408 C C . GLU B 1 138 ? -22.953 12.195 8.203 1 96.56 138 GLU B C 1
ATOM 3410 O O . GLU B 1 138 ? -23.812 11.328 8.117 1 96.56 138 GLU B O 1
ATOM 3415 N N . PHE B 1 139 ? -21.812 12 8.797 1 96.62 139 PHE B N 1
ATOM 3416 C CA . PHE B 1 139 ? -21.484 10.734 9.445 1 96.62 139 PHE B CA 1
ATOM 3417 C C . PHE B 1 139 ? -21.562 10.867 10.961 1 96.62 139 PHE B C 1
ATOM 3419 O O . PHE B 1 139 ? -20.531 11.078 11.625 1 96.62 139 PHE B O 1
ATOM 3426 N N . LYS B 1 140 ? -22.688 10.539 11.477 1 94.81 140 LYS B N 1
ATOM 3427 C CA . LYS B 1 140 ? -22.969 10.766 12.891 1 94.81 140 LYS B CA 1
ATOM 3428 C C . LYS B 1 140 ? -22.156 9.812 13.773 1 94.81 140 LYS B C 1
ATOM 3430 O O . LYS B 1 140 ? -22 10.055 14.969 1 94.81 140 LYS B O 1
ATOM 3435 N N . VAL B 1 141 ? -21.609 8.812 13.164 1 97 141 VAL B N 1
ATOM 3436 C CA . VAL B 1 141 ? -20.828 7.832 13.906 1 97 141 VAL B CA 1
ATOM 3437 C C . VAL B 1 141 ? -19.484 8.438 14.297 1 97 141 VAL B C 1
ATOM 3439 O O . VAL B 1 141 ? -18.828 7.957 15.227 1 97 141 VAL B O 1
ATOM 3442 N N . LEU B 1 142 ? -19.078 9.469 13.641 1 98 142 LEU B N 1
ATOM 3443 C CA . LEU B 1 142 ? -17.797 10.109 13.922 1 98 142 LEU B CA 1
ATOM 3444 C C . LEU B 1 142 ? -17.906 11.047 15.117 1 98 142 LEU B C 1
ATOM 3446 O O . LEU B 1 142 ? -18.906 11.758 15.258 1 98 142 LEU B O 1
ATOM 3450 N N . ASN B 1 143 ? -16.906 11.039 15.93 1 97.88 143 ASN B N 1
ATOM 3451 C CA . ASN B 1 143 ? -16.875 11.891 17.109 1 97.88 143 ASN B CA 1
ATOM 3452 C C . ASN B 1 143 ? -16.125 13.195 16.844 1 97.88 143 ASN B C 1
ATOM 3454 O O . ASN B 1 143 ? -14.898 13.195 16.75 1 97.88 143 ASN B O 1
ATOM 3458 N N . SER B 1 144 ? -16.797 14.281 16.812 1 97.69 144 SER B N 1
ATOM 3459 C CA . SER B 1 144 ? -16.203 15.57 16.469 1 97.69 144 SER B CA 1
ATOM 3460 C C . SER B 1 144 ? -15.367 16.109 17.609 1 97.69 144 SER B C 1
ATOM 3462 O O . SER B 1 144 ? -14.594 17.062 17.438 1 97.69 144 SER B O 1
ATOM 3464 N N . LYS B 1 145 ? -15.414 15.492 18.781 1 97.25 145 LYS B N 1
ATOM 3465 C CA . LYS B 1 145 ? -14.672 15.961 19.953 1 97.25 145 LYS B CA 1
ATOM 3466 C C . LYS B 1 145 ? -13.391 15.156 20.156 1 97.25 145 LYS B C 1
ATOM 3468 O O . LYS B 1 145 ? -12.547 15.516 20.984 1 97.25 145 LYS B O 1
ATOM 3473 N N . ARG B 1 146 ? -13.25 14.07 19.484 1 98.12 146 ARG B N 1
ATOM 3474 C CA . ARG B 1 146 ? -12.07 13.211 19.547 1 98.12 146 ARG B CA 1
ATOM 3475 C C . ARG B 1 146 ? -11.375 13.125 18.203 1 98.12 146 ARG B C 1
ATOM 3477 O O . ARG B 1 146 ? -11.438 12.094 17.531 1 98.12 146 ARG B O 1
ATOM 3484 N N . VAL B 1 147 ? -10.617 14.203 17.875 1 98.81 147 VAL B N 1
ATOM 3485 C CA . VAL B 1 147 ? -9.992 14.359 16.562 1 98.81 147 VAL B CA 1
ATOM 3486 C C . VAL B 1 147 ? -8.492 14.594 16.734 1 98.81 147 VAL B C 1
ATOM 3488 O O . VAL B 1 147 ? -8.07 15.383 17.578 1 98.81 147 VAL B O 1
ATOM 3491 N N . SER B 1 148 ? -7.699 13.844 16.047 1 98.88 148 SER B N 1
ATOM 3492 C CA . SER B 1 148 ? -6.266 14.07 15.922 1 98.88 148 SER B CA 1
ATOM 3493 C C . SER B 1 148 ? -5.859 14.258 14.461 1 98.88 148 SER B C 1
ATOM 3495 O O . SER B 1 148 ? -6.68 14.078 13.562 1 98.88 148 SER B O 1
ATOM 3497 N N . ILE B 1 149 ? -4.594 14.648 14.234 1 98.94 149 ILE B N 1
ATOM 3498 C CA . ILE B 1 149 ? -4.172 14.977 12.875 1 98.94 149 ILE B CA 1
ATOM 3499 C C . ILE B 1 149 ? -2.744 14.484 12.648 1 98.94 149 ILE B C 1
ATOM 3501 O O . ILE B 1 149 ? -1.924 14.492 13.57 1 98.94 149 ILE B O 1
ATOM 3505 N N . SER B 1 150 ? -2.494 13.93 11.492 1 98.94 150 SER B N 1
ATOM 3506 C CA . SER B 1 150 ? -1.194 13.43 11.055 1 98.94 150 SER B CA 1
ATOM 3507 C C . SER B 1 150 ? -0.96 13.734 9.578 1 98.94 150 SER B C 1
ATOM 3509 O O . SER B 1 150 ? -1.826 14.305 8.914 1 98.94 150 SER B O 1
ATOM 3511 N N . GLY B 1 151 ? 0.259 13.469 9.109 1 98.94 151 GLY B N 1
ATOM 3512 C CA . GLY B 1 151 ? 0.54 13.695 7.699 1 98.94 151 GLY B CA 1
ATOM 3513 C C . GLY B 1 151 ? 1.967 13.359 7.312 1 98.94 151 GLY B C 1
ATOM 3514 O O . GLY B 1 151 ? 2.754 12.914 8.148 1 98.94 151 GLY B O 1
ATOM 3515 N N . HIS B 1 152 ? 2.25 13.484 6.031 1 98.94 152 HIS B N 1
ATOM 3516 C CA . HIS B 1 152 ? 3.543 13.148 5.445 1 98.94 152 HIS B CA 1
ATOM 3517 C C . HIS B 1 152 ? 4.07 14.297 4.582 1 98.94 152 HIS B C 1
ATOM 3519 O O . HIS B 1 152 ? 3.34 14.836 3.752 1 98.94 152 HIS B O 1
ATOM 3525 N N . SER B 1 153 ? 5.371 14.719 4.797 1 98.88 153 SER B N 1
ATOM 3526 C CA . SER B 1 153 ? 6.016 15.711 3.941 1 98.88 153 SER B CA 1
ATOM 3527 C C . SER B 1 153 ? 5.254 17.031 3.957 1 98.88 153 SER B C 1
ATOM 3529 O O . SER B 1 153 ? 5.039 17.625 5.02 1 98.88 153 SER B O 1
ATOM 3531 N N . MET B 1 154 ? 4.695 17.453 2.852 1 98.94 154 MET B N 1
ATOM 3532 C CA . MET B 1 154 ? 3.828 18.625 2.811 1 98.94 154 MET B CA 1
ATOM 3533 C C . MET B 1 154 ? 2.627 18.438 3.732 1 98.94 154 MET B C 1
ATOM 3535 O O . MET B 1 154 ? 2.201 19.391 4.398 1 98.94 154 MET B O 1
ATOM 3539 N N . GLY B 1 155 ? 2.143 17.203 3.754 1 98.94 155 GLY B N 1
ATOM 3540 C CA . GLY B 1 155 ? 1.03 16.906 4.645 1 98.94 155 GLY B CA 1
ATOM 3541 C C . GLY B 1 155 ? 1.409 16.969 6.113 1 98.94 155 GLY B C 1
ATOM 3542 O O . GLY B 1 155 ? 0.589 17.344 6.953 1 98.94 155 GLY B O 1
ATOM 3543 N N . GLY B 1 156 ? 2.668 16.578 6.391 1 98.94 156 GLY B N 1
ATOM 3544 C CA . GLY B 1 156 ? 3.17 16.781 7.742 1 98.94 156 GLY B CA 1
ATOM 3545 C C . GLY B 1 156 ? 3.256 18.25 8.125 1 98.94 156 GLY B C 1
ATOM 3546 O O . GLY B 1 156 ? 2.932 18.625 9.258 1 98.94 156 GLY B O 1
ATOM 3547 N N . HIS B 1 157 ? 3.691 19.109 7.207 1 98.88 157 HIS B N 1
ATOM 3548 C CA . HIS B 1 157 ? 3.635 20.547 7.391 1 98.88 157 HIS B CA 1
ATOM 3549 C C . HIS B 1 157 ? 2.223 21 7.742 1 98.88 157 HIS B C 1
ATOM 3551 O O . HIS B 1 157 ? 2.023 21.734 8.719 1 98.88 157 HIS B O 1
ATOM 3557 N N . GLY B 1 158 ? 1.282 20.547 6.945 1 98.94 158 GLY B N 1
ATOM 3558 C CA . GLY B 1 158 ? -0.111 20.875 7.188 1 98.94 158 GLY B CA 1
ATOM 3559 C C . GLY B 1 158 ? -0.598 20.453 8.562 1 98.94 158 GLY B C 1
ATOM 3560 O O . GLY B 1 158 ? -1.256 21.234 9.258 1 98.94 158 GLY B O 1
ATOM 3561 N N . ALA B 1 159 ? -0.278 19.266 8.953 1 98.94 159 ALA B N 1
ATOM 3562 C CA . ALA B 1 159 ? -0.708 18.75 10.25 1 98.94 159 ALA B CA 1
ATOM 3563 C C . ALA B 1 159 ? -0.158 19.594 11.398 1 98.94 159 ALA B C 1
ATOM 3565 O O . ALA B 1 159 ? -0.893 19.938 12.32 1 98.94 159 ALA B O 1
ATOM 3566 N N . LEU B 1 160 ? 1.122 19.938 11.289 1 98.88 160 LEU B N 1
ATOM 3567 C CA . LEU B 1 160 ? 1.767 20.703 12.359 1 98.88 160 LEU B CA 1
ATOM 3568 C C . LEU B 1 160 ? 1.172 22.094 12.469 1 98.88 160 LEU B C 1
ATOM 3570 O O . LEU B 1 160 ? 0.83 22.547 13.562 1 98.88 160 LEU B O 1
ATOM 3574 N N . ILE B 1 161 ? 0.979 22.766 11.344 1 98.81 161 ILE B N 1
ATOM 3575 C CA . ILE B 1 161 ? 0.52 24.141 11.445 1 98.81 161 ILE B CA 1
ATOM 3576 C C . ILE B 1 161 ? -0.947 24.172 11.867 1 98.81 161 ILE B C 1
ATOM 3578 O O . ILE B 1 161 ? -1.369 25.062 12.609 1 98.81 161 ILE B O 1
ATOM 3582 N N . LEU B 1 162 ? -1.745 23.234 11.398 1 98.75 162 LEU B N 1
ATOM 3583 C CA . LEU B 1 162 ? -3.148 23.219 11.797 1 98.75 162 LEU B CA 1
ATOM 3584 C C . LEU B 1 162 ? -3.287 22.922 13.289 1 98.75 162 LEU B C 1
ATOM 3586 O O . LEU B 1 162 ? -4.137 23.516 13.961 1 98.75 162 LEU B O 1
ATOM 3590 N N . PHE B 1 163 ? -2.492 22.047 13.805 1 98.69 163 PHE B N 1
ATOM 3591 C CA . PHE B 1 163 ? -2.498 21.781 15.242 1 98.69 163 PHE B CA 1
ATOM 3592 C C . PHE B 1 163 ? -2.129 23.047 16.016 1 98.69 163 PHE B C 1
ATOM 3594 O O . PHE B 1 163 ? -2.844 23.438 16.938 1 98.69 163 PHE B O 1
ATOM 3601 N N . LEU B 1 164 ? -1.074 23.719 15.633 1 98.19 164 LEU B N 1
ATOM 3602 C CA . LEU B 1 164 ? -0.522 24.844 16.375 1 98.19 164 LEU B CA 1
ATOM 3603 C C . LEU B 1 164 ? -1.43 26.062 16.266 1 98.19 164 LEU B C 1
ATOM 3605 O O . LEU B 1 164 ? -1.503 26.875 17.188 1 98.19 164 LEU B O 1
ATOM 3609 N N . LYS B 1 165 ? -2.189 26.141 15.164 1 97.62 165 LYS B N 1
ATOM 3610 C CA . LYS B 1 165 ? -3.053 27.297 14.93 1 97.62 165 LYS B CA 1
ATOM 3611 C C . LYS B 1 165 ? -4.418 27.094 15.578 1 97.62 165 LYS B C 1
ATOM 3613 O O . LYS B 1 165 ? -5.203 28.047 15.688 1 97.62 165 LYS B O 1
ATOM 3618 N N . ASN B 1 166 ? -4.691 25.875 15.953 1 96.5 166 ASN B N 1
ATOM 3619 C CA . ASN B 1 166 ? -6.008 25.562 16.5 1 96.5 166 ASN B CA 1
ATOM 3620 C C . ASN B 1 166 ? -5.902 24.844 17.844 1 96.5 166 ASN B C 1
ATOM 3622 O O . ASN B 1 166 ? -6.348 23.688 17.969 1 96.5 166 ASN B O 1
ATOM 3626 N N . PRO B 1 167 ? -5.426 25.562 18.875 1 95.56 167 PRO B N 1
ATOM 3627 C CA . PRO B 1 167 ? -5.277 24.906 20.172 1 95.56 167 PRO B CA 1
ATOM 3628 C C . PRO B 1 167 ? -6.59 24.312 20.688 1 95.56 167 PRO B C 1
ATOM 3630 O O . PRO B 1 167 ? -7.613 25 20.703 1 95.56 167 PRO B O 1
ATOM 3633 N N . GLY B 1 168 ? -6.547 23.016 20.984 1 94.69 168 GLY B N 1
ATOM 3634 C CA . GLY B 1 168 ? -7.703 22.344 21.562 1 94.69 168 GLY B CA 1
ATOM 3635 C C . GLY B 1 168 ? -8.531 21.609 20.531 1 94.69 168 GLY B C 1
ATOM 3636 O O . GLY B 1 168 ? -9.359 20.75 20.891 1 94.69 168 GLY B O 1
ATOM 3637 N N . LYS B 1 169 ? -8.328 21.891 19.281 1 96.56 169 LYS B N 1
ATOM 3638 C CA . LYS B 1 169 ? -9.125 21.25 18.234 1 96.56 169 LYS B CA 1
ATOM 3639 C C . LYS B 1 169 ? -8.727 19.797 18.047 1 96.56 169 LYS B C 1
ATOM 3641 O O . LYS B 1 169 ? -9.586 18.922 17.859 1 96.56 169 LYS B O 1
ATOM 3646 N N . TYR B 1 170 ? -7.426 19.578 18.062 1 98.25 170 TYR B N 1
ATOM 3647 C CA . TYR B 1 170 ? -6.891 18.234 17.875 1 98.25 170 TYR B CA 1
ATOM 3648 C C . TYR B 1 170 ? -6.301 17.719 19.188 1 98.25 170 TYR B C 1
ATOM 3650 O O . TYR B 1 170 ? -5.668 18.469 19.938 1 98.25 170 TYR B O 1
ATOM 3658 N N . LYS B 1 171 ? -6.5 16.438 19.438 1 97.94 171 LYS B N 1
ATOM 3659 C CA . LYS B 1 171 ? -6.027 15.844 20.688 1 97.94 171 LYS B CA 1
ATOM 3660 C C . LYS B 1 171 ? -4.527 15.586 20.641 1 97.94 171 LYS B C 1
ATOM 3662 O O . LYS B 1 171 ? -3.855 15.594 21.672 1 97.94 171 LYS B O 1
ATOM 3667 N N . SER B 1 172 ? -4.02 15.336 19.484 1 98.12 172 SER B N 1
ATOM 3668 C CA . SER B 1 172 ? -2.6 15.086 19.25 1 98.12 172 SER B CA 1
ATOM 3669 C C . SER B 1 172 ? -2.23 15.297 17.781 1 98.12 172 SER B C 1
ATOM 3671 O O . SER B 1 172 ? -3.111 15.383 16.922 1 98.12 172 SER B O 1
ATOM 3673 N N . VAL B 1 173 ? -0.888 15.453 17.547 1 98.81 173 VAL B N 1
ATOM 3674 C CA . VAL B 1 173 ? -0.391 15.594 16.172 1 98.81 173 VAL B CA 1
ATOM 3675 C C . VAL B 1 173 ? 0.838 14.703 15.984 1 98.81 173 VAL B C 1
ATOM 3677 O O . VAL B 1 173 ? 1.637 14.531 16.906 1 98.81 173 VAL B O 1
ATOM 3680 N N . SER B 1 174 ? 0.897 14.062 14.844 1 98.94 174 SER B N 1
ATOM 3681 C CA . SER B 1 174 ? 2.115 13.375 14.414 1 98.94 174 SER B CA 1
ATOM 3682 C C . SER B 1 174 ? 2.422 13.656 12.953 1 98.94 174 SER B C 1
ATOM 3684 O O . SER B 1 174 ? 1.575 14.18 12.219 1 98.94 174 SER B O 1
ATOM 3686 N N . ALA B 1 175 ? 3.65 13.375 12.562 1 98.94 175 ALA B N 1
ATOM 3687 C CA . ALA B 1 175 ? 4.031 13.633 11.172 1 98.94 175 ALA B CA 1
ATOM 3688 C C . ALA B 1 175 ? 5.203 12.758 10.75 1 98.94 175 ALA B C 1
ATOM 3690 O O . ALA B 1 175 ? 6.098 12.477 11.555 1 98.94 175 ALA B O 1
ATOM 3691 N N . PHE B 1 176 ? 5.137 12.359 9.5 1 98.94 176 PHE B N 1
ATOM 3692 C CA . PHE B 1 176 ? 6.238 11.672 8.836 1 98.94 176 PHE B CA 1
ATOM 3693 C C . PHE B 1 176 ? 6.984 12.617 7.902 1 98.94 176 PHE B C 1
ATOM 3695 O O . PHE B 1 176 ? 6.395 13.18 6.98 1 98.94 176 PHE B O 1
ATOM 3702 N N . ALA B 1 177 ? 8.258 12.828 8.125 1 98.94 177 ALA B N 1
ATOM 3703 C CA . ALA B 1 177 ? 9.141 13.625 7.27 1 98.94 177 ALA B CA 1
ATOM 3704 C C . ALA B 1 177 ? 8.492 14.961 6.926 1 98.94 177 ALA B C 1
ATOM 3706 O O . ALA B 1 177 ? 8.414 15.328 5.75 1 98.94 177 ALA B O 1
ATOM 3707 N N . PRO B 1 178 ? 8.07 15.648 7.918 1 98.94 178 PRO B N 1
ATOM 3708 C CA . PRO B 1 178 ? 7.367 16.906 7.645 1 98.94 178 PRO B CA 1
ATOM 3709 C C . PRO B 1 178 ? 8.305 18.016 7.188 1 98.94 178 PRO B C 1
ATOM 3711 O O . PRO B 1 178 ? 9.461 18.078 7.617 1 98.94 178 PRO B O 1
ATOM 3714 N N . ILE B 1 179 ? 7.762 18.859 6.34 1 98.94 179 ILE B N 1
ATOM 3715 C CA . ILE B 1 179 ? 8.383 20.172 6.168 1 98.94 179 ILE B CA 1
ATOM 3716 C C . ILE B 1 179 ? 8.148 21.016 7.414 1 98.94 179 ILE B C 1
ATOM 3718 O O . ILE B 1 179 ? 7.055 21.547 7.621 1 98.94 179 ILE B O 1
ATOM 3722 N N . CYS B 1 180 ? 9.195 21.234 8.188 1 98.94 180 CYS B N 1
ATOM 3723 C CA . CYS B 1 180 ? 9.016 21.828 9.508 1 98.94 180 CYS B CA 1
ATOM 3724 C C . CYS B 1 180 ? 9.258 23.328 9.469 1 98.94 180 CYS B C 1
ATOM 3726 O O . CYS B 1 180 ? 8.766 24.062 10.328 1 98.94 180 CYS B O 1
ATOM 3728 N N . ASN B 1 181 ? 10.016 23.781 8.508 1 98.88 181 ASN B N 1
ATOM 3729 C CA . ASN B 1 181 ? 10.43 25.188 8.438 1 98.88 181 ASN B CA 1
ATOM 3730 C C . ASN B 1 181 ? 10.43 25.703 7.004 1 98.88 181 ASN B C 1
ATOM 3732 O O . ASN B 1 181 ? 11.469 26.094 6.477 1 98.88 181 ASN B O 1
ATOM 3736 N N . PRO B 1 182 ? 9.25 25.891 6.457 1 98.69 182 PRO B N 1
ATOM 3737 C CA . PRO B 1 182 ? 9.133 26.188 5.027 1 98.69 182 PRO B CA 1
ATOM 3738 C C . PRO B 1 182 ? 9.742 27.547 4.664 1 98.69 182 PRO B C 1
ATOM 3740 O O . PRO B 1 182 ? 10.219 27.719 3.539 1 98.69 182 PRO B O 1
ATOM 3743 N N . ILE B 1 183 ? 9.812 28.5 5.527 1 98.25 183 ILE B N 1
ATOM 3744 C CA . ILE B 1 183 ? 10.367 29.812 5.191 1 98.25 183 ILE B CA 1
ATOM 3745 C C . ILE B 1 183 ? 11.852 29.688 4.863 1 98.25 183 ILE B C 1
ATOM 3747 O O . ILE B 1 183 ? 12.406 30.516 4.137 1 98.25 183 ILE B O 1
ATOM 3751 N N . ASN B 1 184 ? 12.453 28.562 5.25 1 98.31 184 ASN B N 1
ATOM 3752 C CA . ASN B 1 184 ? 13.898 28.422 5.113 1 98.31 184 ASN B CA 1
ATOM 3753 C C . ASN B 1 184 ? 14.266 27.297 4.152 1 98.31 184 ASN B C 1
ATOM 3755 O O . ASN B 1 184 ? 15.43 26.906 4.07 1 98.31 184 ASN B O 1
ATOM 3759 N N . CYS B 1 185 ? 13.367 26.734 3.48 1 98.38 185 CYS B N 1
ATOM 3760 C CA . CYS B 1 185 ? 13.703 25.703 2.5 1 98.38 185 CYS B CA 1
ATOM 3761 C C . CYS B 1 185 ? 13.125 26.047 1.132 1 98.38 185 CYS B C 1
ATOM 3763 O O . CYS B 1 185 ? 12.141 26.781 1.035 1 98.38 185 CYS B O 1
ATOM 3765 N N . PRO B 1 186 ? 13.625 25.484 0.045 1 98.12 186 PRO B N 1
ATOM 3766 C CA . PRO B 1 186 ? 13.203 25.844 -1.312 1 98.12 186 PRO B CA 1
ATOM 3767 C C . PRO B 1 186 ? 11.727 25.547 -1.57 1 98.12 186 PRO B C 1
ATOM 3769 O O . PRO B 1 186 ? 11.016 26.375 -2.125 1 98.12 186 PRO B O 1
ATOM 3772 N N . TRP B 1 187 ? 11.188 24.375 -1.125 1 98.12 187 TRP B N 1
ATOM 3773 C CA . TRP B 1 187 ? 9.789 24.031 -1.339 1 98.12 187 TRP B CA 1
ATOM 3774 C C . TRP B 1 187 ? 8.867 25.078 -0.727 1 98.12 187 TRP B C 1
ATOM 3776 O O . TRP B 1 187 ? 7.91 25.516 -1.367 1 98.12 187 TRP B O 1
ATOM 3786 N N . GLY B 1 188 ? 9.195 25.438 0.486 1 98.12 188 GLY B N 1
ATOM 3787 C CA . GLY B 1 188 ? 8.375 26.406 1.194 1 98.12 188 GLY B CA 1
ATOM 3788 C C . GLY B 1 188 ? 8.445 27.797 0.591 1 98.12 188 GLY B C 1
ATOM 3789 O O . GLY B 1 188 ? 7.418 28.453 0.435 1 98.12 188 GLY B O 1
ATOM 3790 N N . GLN B 1 189 ? 9.617 28.203 0.26 1 97.81 189 GLN B N 1
ATOM 3791 C CA . GLN B 1 189 ? 9.789 29.531 -0.334 1 97.81 189 GLN B CA 1
ATOM 3792 C C . GLN B 1 189 ? 9.047 29.641 -1.663 1 97.81 189 GLN B C 1
ATOM 3794 O O . GLN B 1 189 ? 8.375 30.641 -1.922 1 97.81 189 GLN B O 1
ATOM 3799 N N . LYS B 1 190 ? 9.133 28.609 -2.498 1 97.69 190 LYS B N 1
ATOM 3800 C CA . LYS B 1 190 ? 8.406 28.609 -3.766 1 97.69 190 LYS B CA 1
ATOM 3801 C C . LYS B 1 190 ? 6.898 28.688 -3.535 1 97.69 190 LYS B C 1
ATOM 3803 O O . LYS B 1 190 ? 6.219 29.516 -4.148 1 97.69 190 LYS B O 1
ATOM 3808 N N . ALA B 1 191 ? 6.398 27.891 -2.627 1 98.06 191 ALA B N 1
ATOM 3809 C CA . ALA B 1 191 ? 4.969 27.875 -2.334 1 98.06 191 ALA B CA 1
ATOM 3810 C C . ALA B 1 191 ? 4.508 29.219 -1.772 1 98.06 191 ALA B C 1
ATOM 3812 O O . ALA B 1 191 ? 3.512 29.781 -2.234 1 98.06 191 ALA B O 1
ATOM 3813 N N . PHE B 1 192 ? 5.242 29.766 -0.812 1 98.38 192 PHE B N 1
ATOM 3814 C CA . PHE B 1 192 ? 4.824 30.969 -0.112 1 98.38 192 PHE B CA 1
ATOM 3815 C C . PHE B 1 192 ? 4.93 32.188 -1.023 1 98.38 192 PHE B C 1
ATOM 3817 O O . PHE B 1 192 ? 4.09 33.094 -0.965 1 98.38 192 PHE B O 1
ATOM 3824 N N . VAL B 1 193 ? 5.961 32.25 -1.886 1 97.5 193 VAL B N 1
ATOM 3825 C CA . VAL B 1 193 ? 6.043 33.312 -2.867 1 97.5 193 VAL B CA 1
ATOM 3826 C C . VAL B 1 193 ? 4.82 33.281 -3.779 1 97.5 193 VAL B C 1
ATOM 3828 O O . VAL B 1 193 ? 4.234 34.312 -4.082 1 97.5 193 VAL B O 1
ATOM 3831 N N . GLY B 1 194 ? 4.461 32.094 -4.168 1 97 194 GLY B N 1
ATOM 3832 C CA . GLY B 1 194 ? 3.33 31.953 -5.074 1 97 194 GLY B CA 1
ATOM 3833 C C . GLY B 1 194 ? 1.998 32.25 -4.418 1 97 194 GLY B C 1
ATOM 3834 O O . GLY B 1 194 ? 1.222 33.062 -4.934 1 97 194 GLY B O 1
ATOM 3835 N N . TYR B 1 195 ? 1.75 31.719 -3.23 1 97.88 195 TYR B N 1
ATOM 3836 C CA . TYR B 1 195 ? 0.428 31.766 -2.617 1 97.88 195 TYR B CA 1
ATOM 3837 C C . TYR B 1 195 ? 0.249 33.031 -1.811 1 97.88 195 TYR B C 1
ATOM 3839 O O . TYR B 1 195 ? -0.873 33.531 -1.648 1 97.88 195 TYR B O 1
ATOM 3847 N N . PHE B 1 196 ? 1.379 33.625 -1.269 1 97.62 196 PHE B N 1
ATOM 3848 C CA . PHE B 1 196 ? 1.26 34.781 -0.375 1 97.62 196 PHE B CA 1
ATOM 3849 C C . PHE B 1 196 ? 1.942 36 -0.973 1 97.62 196 PHE B C 1
ATOM 3851 O O . PHE B 1 196 ? 1.676 37.125 -0.559 1 97.62 196 PHE B O 1
ATOM 3858 N N . GLY B 1 197 ? 2.822 35.812 -1.9 1 95 197 GLY B N 1
ATOM 3859 C CA . GLY B 1 197 ? 3.676 36.875 -2.361 1 95 197 GLY B CA 1
ATOM 3860 C C . GLY B 1 197 ? 4.992 36.969 -1.612 1 95 197 GLY B C 1
ATOM 3861 O O . GLY B 1 197 ? 5.129 36.406 -0.524 1 95 197 GLY B O 1
ATOM 3862 N N . SER B 1 198 ? 5.941 37.625 -2.166 1 88.5 198 SER B N 1
ATOM 3863 C CA . SER B 1 198 ? 7.316 37.625 -1.678 1 88.5 198 SER B CA 1
ATOM 3864 C C . SER B 1 198 ? 7.484 38.562 -0.488 1 88.5 198 SER B C 1
ATOM 3866 O O . SER B 1 198 ? 8.43 38.438 0.291 1 88.5 198 SER B O 1
ATOM 3868 N N . VAL B 1 199 ? 6.605 39.375 -0.18 1 83.81 199 VAL B N 1
ATOM 3869 C CA . VAL B 1 199 ? 6.906 40.469 0.742 1 83.81 199 VAL B CA 1
ATOM 3870 C C . VAL B 1 199 ? 6.195 40.219 2.072 1 83.81 199 VAL B C 1
ATOM 3872 O O . VAL B 1 199 ? 6.562 40.812 3.094 1 83.81 199 VAL B O 1
ATOM 3875 N N . ASP B 1 200 ? 5.309 39.344 2.119 1 85.19 200 ASP B N 1
ATOM 3876 C CA . ASP B 1 200 ? 4.484 39.188 3.312 1 85.19 200 ASP B CA 1
ATOM 3877 C C . ASP B 1 200 ? 5.113 38.219 4.293 1 85.19 200 ASP B C 1
ATOM 3879 O O . ASP B 1 200 ? 4.59 37.125 4.496 1 85.19 200 ASP B O 1
ATOM 3883 N N . GLN B 1 201 ? 6.043 38.625 5.066 1 89.69 201 GLN B N 1
ATOM 3884 C CA . GLN B 1 201 ? 6.809 37.75 5.957 1 89.69 201 GLN B CA 1
ATOM 3885 C C . GLN B 1 201 ? 5.977 37.344 7.164 1 89.69 201 GLN B C 1
ATOM 3887 O O . GLN B 1 201 ? 6.156 36.25 7.695 1 89.69 201 GLN B O 1
ATOM 3892 N N . ASP B 1 202 ? 5.102 38.188 7.535 1 93.88 202 ASP B N 1
ATOM 3893 C CA . ASP B 1 202 ? 4.246 37.875 8.664 1 93.88 202 ASP B CA 1
ATOM 3894 C C . ASP B 1 202 ? 3.326 36.688 8.328 1 93.88 202 ASP B C 1
ATOM 3896 O O . ASP B 1 202 ? 3.16 35.781 9.133 1 93.88 202 ASP B O 1
ATOM 3900 N N . THR B 1 203 ? 2.799 36.781 7.145 1 96.25 203 THR B N 1
ATOM 3901 C CA . THR B 1 203 ? 1.959 35.688 6.688 1 96.25 203 THR B CA 1
ATOM 3902 C C . THR B 1 203 ? 2.771 34.375 6.574 1 96.25 203 THR B C 1
ATOM 3904 O O . THR B 1 203 ? 2.277 33.312 6.898 1 96.25 203 THR B O 1
ATOM 3907 N N . TRP B 1 204 ? 4.012 34.531 6.129 1 98.06 204 TRP B N 1
ATOM 3908 C CA . TRP B 1 204 ? 4.879 33.375 6.039 1 98.06 204 TRP B CA 1
ATOM 3909 C C . TRP B 1 204 ? 5.062 32.719 7.41 1 98.06 204 TRP B C 1
ATOM 3911 O O . TRP B 1 204 ? 4.898 31.516 7.555 1 98.06 204 TRP B O 1
ATOM 3921 N N . LYS B 1 205 ? 5.359 33.531 8.398 1 98.06 205 LYS B N 1
ATOM 3922 C CA . LYS B 1 205 ? 5.613 33.062 9.75 1 98.06 205 LYS B CA 1
ATOM 3923 C C . LYS B 1 205 ? 4.371 32.375 10.328 1 98.06 205 LYS B C 1
ATOM 3925 O O . LYS B 1 205 ? 4.473 31.422 11.094 1 98.06 205 LYS B O 1
ATOM 3930 N N . GLU B 1 206 ? 3.203 32.844 9.953 1 97.56 206 GLU B N 1
ATOM 3931 C CA . GLU B 1 206 ? 1.939 32.312 10.453 1 97.56 206 GLU B CA 1
ATOM 3932 C C . GLU B 1 206 ? 1.631 30.953 9.828 1 97.56 206 GLU B C 1
ATOM 3934 O O . GLU B 1 206 ? 0.708 30.266 10.258 1 97.56 206 GLU B O 1
ATOM 3939 N N . ASN B 1 207 ? 2.441 30.609 8.82 1 98.56 207 ASN B N 1
ATOM 3940 C CA . ASN B 1 207 ? 2.221 29.328 8.141 1 98.56 207 ASN B CA 1
ATOM 3941 C C . ASN B 1 207 ? 3.475 28.453 8.164 1 98.56 207 ASN B C 1
ATOM 3943 O O . ASN B 1 207 ? 3.682 27.641 7.27 1 98.56 207 ASN B O 1
ATOM 3947 N N . ASP B 1 208 ? 4.289 28.688 9.148 1 98.81 208 ASP B N 1
ATOM 3948 C CA . ASP B 1 208 ? 5.512 27.922 9.391 1 98.81 208 ASP B CA 1
ATOM 3949 C C . ASP B 1 208 ? 5.508 27.297 10.781 1 98.81 208 ASP B C 1
ATOM 3951 O O . ASP B 1 208 ? 5.516 28.016 11.789 1 98.81 208 ASP B O 1
ATOM 3955 N N . ALA B 1 209 ? 5.605 25.984 10.82 1 98.75 209 ALA B N 1
ATOM 3956 C CA . ALA B 1 209 ? 5.457 25.266 12.086 1 98.75 209 ALA B CA 1
ATOM 3957 C C . ALA B 1 209 ? 6.539 25.672 13.078 1 98.75 209 ALA B C 1
ATOM 3959 O O . ALA B 1 209 ? 6.277 25.797 14.281 1 98.75 209 ALA B O 1
ATOM 3960 N N . THR B 1 210 ? 7.758 25.859 12.602 1 98.69 210 THR B N 1
ATOM 3961 C CA . THR B 1 210 ? 8.852 26.25 13.484 1 98.69 210 THR B CA 1
ATOM 3962 C C . THR B 1 210 ? 8.609 27.625 14.078 1 98.69 210 THR B C 1
ATOM 3964 O O . THR B 1 210 ? 8.789 27.828 15.281 1 98.69 210 THR B O 1
ATOM 3967 N N . GLU B 1 211 ? 8.133 28.547 13.25 1 98.38 211 GLU B N 1
ATOM 3968 C CA . GLU B 1 211 ? 7.812 29.891 13.711 1 98.38 211 GLU B CA 1
ATOM 3969 C C . GLU B 1 211 ? 6.617 29.875 14.664 1 98.38 211 GLU B C 1
ATOM 3971 O O . GLU B 1 211 ? 6.621 30.562 15.68 1 98.38 211 GLU B O 1
ATOM 3976 N N . LEU B 1 212 ? 5.613 29.141 14.305 1 98.44 212 LEU B N 1
ATOM 3977 C CA . LEU B 1 212 ? 4.422 29.031 15.141 1 98.44 212 LEU B CA 1
ATOM 3978 C C . LEU B 1 212 ? 4.766 28.453 16.516 1 98.44 212 LEU B C 1
ATOM 3980 O O . LEU B 1 212 ? 4.242 28.906 17.531 1 98.44 212 LEU B O 1
ATOM 3984 N N . LEU B 1 213 ? 5.625 27.453 16.547 1 97.56 213 LEU B N 1
ATOM 3985 C CA . LEU B 1 213 ? 6.016 26.828 17.797 1 97.56 213 LEU B CA 1
ATOM 3986 C C . LEU B 1 213 ? 6.641 27.859 18.75 1 97.56 213 LEU B C 1
ATOM 3988 O O . LEU B 1 213 ? 6.406 27.812 19.953 1 97.56 213 LEU B O 1
ATOM 3992 N N . GLY B 1 214 ? 7.395 28.734 18.203 1 96.19 214 GLY B N 1
ATOM 3993 C CA . GLY B 1 214 ? 8.078 29.75 19 1 96.19 214 GLY B CA 1
ATOM 39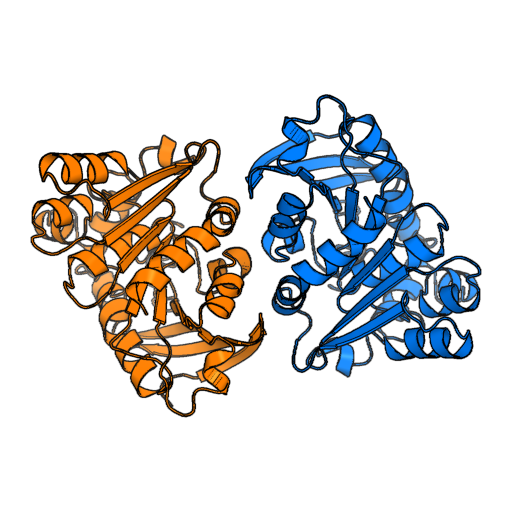94 C C . GLY B 1 214 ? 7.129 30.625 19.797 1 96.19 214 GLY B C 1
ATOM 3995 O O . GLY B 1 214 ? 7.512 31.203 20.812 1 96.19 214 GLY B O 1
ATOM 3996 N N . ARG B 1 215 ? 5.883 30.672 19.391 1 93.31 215 ARG B N 1
ATOM 3997 C CA . ARG B 1 215 ? 4.926 31.547 20.062 1 93.31 215 ARG B CA 1
ATOM 3998 C C . ARG B 1 215 ? 3.779 30.734 20.672 1 93.31 215 ARG B C 1
ATOM 4000 O O . ARG B 1 215 ? 2.83 31.312 21.219 1 93.31 215 ARG B O 1
ATOM 4007 N N . TYR B 1 216 ? 3.908 29.453 20.5 1 92.88 216 TYR B N 1
ATOM 4008 C CA . TYR B 1 216 ? 2.836 28.578 20.953 1 92.88 216 TYR B CA 1
ATOM 4009 C C . TYR B 1 216 ? 2.816 28.469 22.469 1 92.88 216 TYR B C 1
ATOM 4011 O O . TYR B 1 216 ? 3.861 28.281 23.109 1 92.88 216 TYR B O 1
ATOM 4019 N N . LYS B 1 217 ? 1.673 28.594 23.203 1 88.44 217 LYS B N 1
ATOM 4020 C CA . LYS B 1 217 ? 1.557 28.578 24.656 1 88.44 217 LYS B CA 1
ATOM 4021 C C . LYS B 1 217 ? 0.757 27.375 25.141 1 88.44 217 LYS B C 1
ATOM 4023 O O . LYS B 1 217 ? 0.66 27.141 26.344 1 88.44 217 LYS B O 1
ATOM 4028 N N . GLY B 1 218 ? 0.272 26.578 24.219 1 85.38 218 GLY B N 1
ATOM 4029 C CA . GLY B 1 218 ? -0.549 25.453 24.609 1 85.38 218 GLY B CA 1
ATOM 4030 C C . GLY B 1 218 ? 0.252 24.188 24.844 1 85.38 218 GLY B C 1
ATOM 4031 O O . GLY B 1 218 ? 1.483 24.203 24.766 1 85.38 218 GLY B O 1
ATOM 4032 N N . LYS B 1 219 ? -0.473 23.156 25.266 1 88.19 219 LYS B N 1
ATOM 4033 C CA . LYS B 1 219 ? 0.128 21.828 25.406 1 88.19 219 LYS B CA 1
ATOM 4034 C C . LYS B 1 219 ? 0.459 21.234 24.031 1 88.19 219 LYS B C 1
ATOM 4036 O O . LYS B 1 219 ? -0.36 21.281 23.109 1 88.19 219 LYS B O 1
ATOM 4041 N N . LEU B 1 220 ? 1.671 20.766 23.953 1 91.44 220 LEU B N 1
ATOM 4042 C CA . LEU B 1 220 ? 2.092 20.156 22.688 1 91.44 220 LEU B CA 1
ATOM 4043 C C . LEU B 1 220 ? 2.291 18.656 22.859 1 91.44 220 LEU B C 1
ATOM 4045 O O . LEU B 1 220 ? 3.178 18.219 23.594 1 91.44 220 LEU B O 1
ATOM 4049 N N . ASP B 1 221 ? 1.483 17.828 22.297 1 94.38 221 ASP B N 1
ATOM 4050 C CA . ASP B 1 221 ? 1.669 16.391 22.109 1 94.38 221 ASP B CA 1
ATOM 4051 C C . ASP B 1 221 ? 1.991 16.062 20.641 1 94.38 221 ASP B C 1
ATOM 4053 O O . ASP B 1 221 ? 1.103 16.078 19.797 1 94.38 221 ASP B O 1
ATOM 4057 N N . VAL B 1 222 ? 3.334 15.727 20.453 1 97.62 222 VAL B N 1
ATOM 4058 C CA . VAL B 1 222 ? 3.752 15.602 19.062 1 97.62 222 VAL B CA 1
ATOM 4059 C C . VAL B 1 222 ? 4.707 14.422 18.906 1 97.62 222 VAL B C 1
ATOM 4061 O O . VAL B 1 222 ? 5.539 14.172 19.781 1 97.62 222 VAL B O 1
ATOM 4064 N N . LEU B 1 223 ? 4.496 13.594 17.906 1 98.56 223 LEU B N 1
ATOM 4065 C CA . LEU B 1 223 ? 5.398 12.547 17.438 1 98.56 223 LEU B CA 1
ATOM 4066 C C . LEU B 1 223 ? 5.816 12.789 15.992 1 98.56 223 LEU B C 1
ATOM 4068 O O . LEU B 1 223 ? 4.965 12.906 15.109 1 98.56 223 LEU B O 1
ATOM 4072 N N . ILE B 1 224 ? 7.125 12.945 15.75 1 98.88 224 ILE B N 1
ATOM 4073 C CA . ILE B 1 224 ? 7.637 13.148 14.398 1 98.88 224 ILE B CA 1
ATOM 4074 C C . ILE B 1 224 ? 8.68 12.086 14.07 1 98.88 224 ILE B C 1
ATOM 4076 O O . ILE B 1 224 ? 9.594 11.836 14.867 1 98.88 224 ILE B O 1
ATOM 4080 N N . ASP B 1 225 ? 8.547 11.43 12.961 1 98.94 225 ASP B N 1
ATOM 4081 C CA . ASP B 1 225 ? 9.555 10.523 12.422 1 98.94 225 ASP B CA 1
ATOM 4082 C C . ASP B 1 225 ? 10.164 11.078 11.133 1 98.94 225 ASP B C 1
ATOM 4084 O O . ASP B 1 225 ? 9.445 11.562 10.266 1 98.94 225 ASP B O 1
ATOM 4088 N N . VAL B 1 226 ? 11.484 11.008 11.055 1 98.94 226 VAL B N 1
ATOM 4089 C CA . VAL B 1 226 ? 12.219 11.398 9.852 1 98.94 226 VAL B CA 1
ATOM 4090 C C . VAL B 1 226 ? 13.227 10.312 9.492 1 98.94 226 VAL B C 1
ATOM 4092 O O . VAL B 1 226 ? 13.984 9.844 10.344 1 98.94 226 VAL B O 1
ATOM 4095 N N . GLY B 1 227 ? 13.18 9.859 8.227 1 98.88 227 GLY B N 1
ATOM 4096 C CA . GLY B 1 227 ? 14.211 8.938 7.781 1 98.88 227 GLY B CA 1
ATOM 4097 C C . GLY B 1 227 ? 15.516 9.625 7.434 1 98.88 227 GLY B C 1
ATOM 4098 O O . GLY B 1 227 ? 15.531 10.594 6.676 1 98.88 227 GLY B O 1
ATOM 4099 N N . THR B 1 228 ? 16.656 9.086 7.879 1 98.81 228 THR B N 1
ATOM 4100 C CA . THR B 1 228 ? 17.938 9.727 7.633 1 98.81 228 THR B CA 1
ATOM 4101 C C . THR B 1 228 ? 18.422 9.438 6.219 1 98.81 228 THR B C 1
ATOM 4103 O O . THR B 1 228 ? 19.344 10.094 5.73 1 98.81 228 THR B O 1
ATOM 4106 N N . GLY B 1 229 ? 17.812 8.43 5.555 1 98.75 229 GLY B N 1
ATOM 4107 C CA . GLY B 1 229 ? 18.125 8.156 4.16 1 98.75 229 GLY B CA 1
ATOM 4108 C C . GLY B 1 229 ? 17.266 8.945 3.189 1 98.75 229 GLY B C 1
ATOM 4109 O O . GLY B 1 229 ? 17.375 8.773 1.975 1 98.75 229 GLY B O 1
ATOM 4110 N N . ASP B 1 230 ? 16.438 9.812 3.68 1 98.81 230 ASP B N 1
ATOM 4111 C CA . ASP B 1 230 ? 15.547 10.656 2.891 1 98.81 230 ASP B CA 1
ATOM 4112 C C . ASP B 1 230 ? 16.328 11.68 2.082 1 98.81 230 ASP B C 1
ATOM 4114 O O . ASP B 1 230 ? 16.984 12.562 2.652 1 98.81 230 ASP B O 1
ATOM 4118 N N . LYS B 1 231 ? 16.234 11.648 0.803 1 98.56 231 LYS B N 1
ATOM 4119 C CA . LYS B 1 231 ? 16.969 12.555 -0.065 1 98.56 231 LYS B CA 1
ATOM 4120 C C . LYS B 1 231 ? 16.531 14 0.151 1 98.56 231 LYS B C 1
ATOM 4122 O O . LYS B 1 231 ? 17.359 14.922 0.064 1 98.56 231 LYS B O 1
ATOM 4127 N N . PHE B 1 232 ? 15.297 14.234 0.471 1 98.81 232 PHE B N 1
ATOM 4128 C CA . PHE B 1 232 ? 14.797 15.586 0.673 1 98.81 232 PHE B CA 1
ATOM 4129 C C . PHE B 1 232 ? 15.25 16.141 2.018 1 98.81 232 PHE B C 1
ATOM 4131 O O . PHE B 1 232 ? 15.461 17.344 2.158 1 98.81 232 PHE B O 1
ATOM 4138 N N . TYR B 1 233 ? 15.359 15.211 3.002 1 98.81 233 TYR B N 1
ATOM 4139 C CA . TYR B 1 233 ? 15.969 15.602 4.27 1 98.81 233 TYR B CA 1
ATOM 4140 C C . TYR B 1 233 ? 17.406 16.062 4.062 1 98.81 233 TYR B C 1
ATOM 4142 O O . TYR B 1 233 ? 17.781 17.141 4.527 1 98.81 233 TYR B O 1
ATOM 4150 N N . LYS B 1 234 ? 18.141 15.359 3.27 1 98.69 234 LYS B N 1
ATOM 4151 C CA . LYS B 1 234 ? 19.547 15.656 3.014 1 98.69 234 LYS B CA 1
ATOM 4152 C C . LYS B 1 234 ? 19.703 16.938 2.199 1 98.69 234 LYS B C 1
ATOM 4154 O O . LYS B 1 234 ? 20.688 17.656 2.344 1 98.69 234 LYS B O 1
ATOM 4159 N N . GLN B 1 235 ? 18.719 17.25 1.442 1 98.56 235 GLN B N 1
ATOM 4160 C CA . GLN B 1 235 ? 18.734 18.438 0.585 1 98.56 235 GLN B CA 1
ATOM 4161 C C . GLN B 1 235 ? 18.281 19.672 1.348 1 98.56 235 GLN B C 1
ATOM 4163 O O . GLN B 1 235 ? 18.219 20.766 0.786 1 98.56 235 GLN B O 1
ATOM 4168 N N . GLY B 1 236 ? 17.812 19.484 2.555 1 98.69 236 GLY B N 1
ATOM 4169 C CA . GLY B 1 236 ? 17.438 20.625 3.381 1 98.69 236 GLY B CA 1
ATOM 4170 C C . GLY B 1 236 ? 16.016 21.094 3.146 1 98.69 236 GLY B C 1
ATOM 4171 O O . GLY B 1 236 ? 15.688 22.25 3.387 1 98.69 236 GLY B O 1
ATOM 4172 N N . GLN B 1 237 ? 15.156 20.172 2.682 1 98.81 237 GLN B N 1
ATOM 4173 C CA . GLN B 1 237 ? 13.773 20.531 2.393 1 98.81 237 GLN B CA 1
ATOM 4174 C C . GLN B 1 237 ? 12.914 20.453 3.646 1 98.81 237 GLN B C 1
ATOM 4176 O O . GLN B 1 237 ? 11.898 21.141 3.762 1 98.81 237 GLN B O 1
ATOM 4181 N N . LEU B 1 238 ? 13.266 19.594 4.629 1 98.94 238 LEU B N 1
ATOM 4182 C CA . LEU B 1 238 ? 12.367 19.281 5.734 1 98.94 238 LEU B CA 1
ATOM 4183 C C . LEU B 1 238 ? 12.727 20.094 6.977 1 98.94 238 LEU B C 1
ATOM 4185 O O . LEU B 1 238 ? 11.836 20.562 7.691 1 98.94 238 LEU B O 1
ATOM 4189 N N . LEU B 1 239 ? 13.969 20.188 7.324 1 98.88 239 LEU B N 1
ATOM 4190 C CA . LEU B 1 239 ? 14.562 21 8.383 1 98.88 239 LEU B CA 1
ATOM 4191 C C . LEU B 1 239 ? 13.93 20.672 9.734 1 98.88 239 LEU B C 1
ATOM 4193 O O . LEU B 1 239 ? 13.508 21.578 10.461 1 98.88 239 LEU B O 1
ATOM 4197 N N . PRO B 1 240 ? 13.844 19.344 10.102 1 98.88 240 PRO B N 1
ATOM 4198 C CA . PRO B 1 240 ? 13.258 18.953 11.391 1 98.88 240 PRO B CA 1
ATOM 4199 C C . PRO B 1 240 ? 14.055 19.469 12.586 1 98.88 240 PRO B C 1
ATOM 4201 O O . PRO B 1 240 ? 13.484 19.75 13.641 1 98.88 240 PRO B O 1
ATOM 4204 N N . GLU B 1 241 ? 15.375 19.688 12.406 1 98.62 241 GLU B N 1
ATOM 4205 C CA . GLU B 1 241 ? 16.234 20.141 13.492 1 98.62 241 GLU B CA 1
ATOM 4206 C C . GLU B 1 241 ? 15.844 21.547 13.945 1 98.62 241 GLU B C 1
ATOM 4208 O O . GLU B 1 241 ? 15.953 21.875 15.133 1 98.62 241 GLU B O 1
ATOM 4213 N N . ASN B 1 242 ? 15.367 22.375 13.008 1 98.75 242 ASN B N 1
ATOM 4214 C CA . ASN B 1 242 ? 14.938 23.719 13.383 1 98.75 242 ASN B CA 1
ATOM 4215 C C . ASN B 1 242 ? 13.75 23.672 14.336 1 98.75 242 ASN B C 1
ATOM 4217 O O . ASN B 1 242 ? 13.695 24.438 15.305 1 98.75 242 ASN B O 1
ATOM 4221 N N . PHE B 1 243 ? 12.797 22.781 14.055 1 98.62 243 PHE B N 1
ATOM 4222 C CA . PHE B 1 243 ? 11.641 22.594 14.93 1 98.62 243 PHE B CA 1
ATOM 4223 C C . PHE B 1 243 ? 12.078 22.062 16.297 1 98.62 243 PHE B C 1
ATOM 4225 O O . PHE B 1 243 ? 11.625 22.562 17.328 1 98.62 243 PHE B O 1
ATOM 4232 N N . ASP B 1 244 ? 12.992 21.109 16.266 1 97.88 244 ASP B N 1
ATOM 4233 C CA . ASP B 1 244 ? 13.492 20.484 17.484 1 97.88 244 ASP B CA 1
ATOM 4234 C C . ASP B 1 244 ? 14.266 21.5 18.328 1 97.88 244 ASP B C 1
ATOM 4236 O O . ASP B 1 244 ? 14.125 21.531 19.562 1 97.88 244 ASP B O 1
ATOM 4240 N N . GLU B 1 245 ? 15.062 22.312 17.719 1 97.44 245 GLU B N 1
ATOM 4241 C CA . GLU B 1 245 ? 15.844 23.312 18.438 1 97.44 245 GLU B CA 1
ATOM 4242 C C . GLU B 1 245 ? 14.93 24.344 19.094 1 97.44 245 GLU B C 1
ATOM 4244 O O . GLU B 1 245 ? 15.195 24.797 20.203 1 97.44 245 GLU B O 1
ATOM 4249 N N . THR B 1 246 ? 13.906 24.719 18.359 1 96.94 246 THR B N 1
ATOM 4250 C CA . THR B 1 246 ? 12.938 25.641 18.922 1 96.94 246 THR B CA 1
ATOM 4251 C C . THR B 1 246 ? 12.273 25.047 20.156 1 96.94 246 THR B C 1
ATOM 4253 O O . THR B 1 246 ? 12.117 25.719 21.172 1 96.94 246 THR B O 1
ATOM 4256 N N . ALA B 1 247 ? 11.891 23.781 20.078 1 95.5 247 ALA B N 1
ATOM 4257 C CA . ALA B 1 247 ? 11.305 23.094 21.219 1 95.5 247 ALA B CA 1
ATOM 4258 C C . ALA B 1 247 ? 12.266 23.062 22.406 1 95.5 247 ALA B C 1
ATOM 4260 O O . ALA B 1 247 ? 11.852 23.266 23.547 1 95.5 247 ALA B O 1
ATOM 4261 N N . ALA B 1 248 ? 13.531 22.812 22.109 1 94.19 248 ALA B N 1
ATOM 4262 C CA . ALA B 1 248 ? 14.555 22.797 23.141 1 94.19 248 ALA B CA 1
ATOM 4263 C C . ALA B 1 248 ? 14.688 24.156 23.828 1 94.19 248 ALA B C 1
ATOM 4265 O O . ALA B 1 248 ? 14.766 24.234 25.062 1 94.19 248 ALA B O 1
ATOM 4266 N N . HIS B 1 249 ? 14.75 25.156 23.047 1 94.44 249 HIS B N 1
ATOM 4267 C CA . HIS B 1 249 ? 14.906 26.516 23.547 1 94.44 249 HIS B CA 1
ATOM 4268 C C . HIS B 1 249 ? 13.734 26.906 24.453 1 94.44 249 HIS B C 1
ATOM 4270 O O . HIS B 1 249 ? 13.914 27.641 25.422 1 94.44 249 HIS B O 1
ATOM 4276 N N . LEU B 1 250 ? 12.594 26.375 24.125 1 92.88 250 LEU B N 1
ATOM 4277 C CA . LEU B 1 250 ? 11.391 26.688 24.875 1 92.88 250 LEU B CA 1
ATOM 4278 C C . LEU B 1 250 ? 11.258 25.781 26.094 1 92.88 250 LEU B C 1
ATOM 4280 O O . LEU B 1 250 ? 10.383 25.984 26.938 1 92.88 250 LEU B O 1
ATOM 4284 N N . GLY B 1 251 ? 12.07 24.719 26.203 1 90.5 251 GLY B N 1
ATOM 4285 C CA . GLY B 1 251 ? 12.023 23.797 27.328 1 90.5 251 GLY B CA 1
ATOM 4286 C C . GLY B 1 251 ? 10.836 22.844 27.266 1 90.5 251 GLY B C 1
ATOM 4287 O O . GLY B 1 251 ? 10.344 22.391 28.297 1 90.5 251 GLY B O 1
ATOM 4288 N N . ILE B 1 252 ? 10.375 22.594 26.047 1 88.25 252 ILE B N 1
ATOM 4289 C CA . ILE B 1 252 ? 9.148 21.797 25.953 1 88.25 252 ILE B CA 1
ATOM 4290 C C .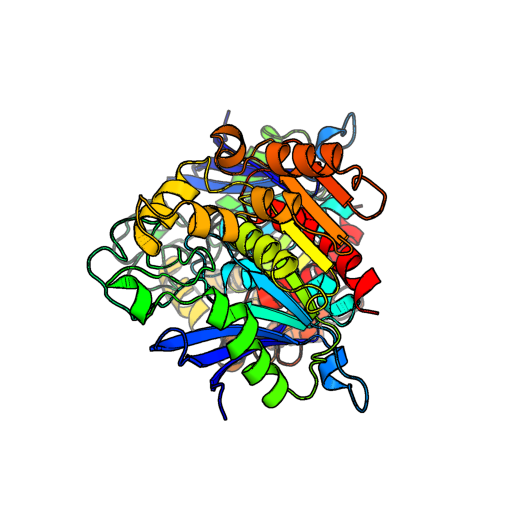 ILE B 1 252 ? 9.477 20.391 25.469 1 88.25 252 ILE B C 1
ATOM 4292 O O . ILE B 1 252 ? 8.586 19.562 25.281 1 88.25 252 ILE B O 1
ATOM 4296 N N . ARG B 1 253 ? 10.805 20.234 25.328 1 87.5 253 ARG B N 1
ATOM 4297 C CA . ARG B 1 253 ? 11.164 18.844 25.078 1 87.5 253 ARG B CA 1
ATOM 4298 C C . ARG B 1 253 ? 10.828 17.969 26.281 1 87.5 253 ARG B C 1
ATOM 4300 O O . ARG B 1 253 ? 11.008 18.375 27.438 1 87.5 253 ARG B O 1
ATOM 4307 N N . GLY B 1 254 ? 10.195 16.922 26.078 1 83.81 254 GLY B N 1
ATOM 4308 C CA . GLY B 1 254 ? 9.805 16.031 27.172 1 83.81 254 GLY B CA 1
ATOM 4309 C C . GLY B 1 254 ? 9.023 14.82 26.688 1 83.81 254 GLY B C 1
ATOM 4310 O O . GLY B 1 254 ? 9.125 14.422 25.531 1 83.81 254 GLY B O 1
ATOM 4311 N N . PRO B 1 255 ? 8.297 14.266 27.625 1 85 255 PRO B N 1
ATOM 4312 C CA . PRO B 1 255 ? 7.59 13.016 27.328 1 85 255 PRO B CA 1
ATOM 4313 C C . PRO B 1 255 ? 6.523 13.18 26.25 1 85 255 PRO B C 1
ATOM 4315 O O . PRO B 1 255 ? 6.168 12.203 25.578 1 85 255 PRO B O 1
ATOM 4318 N N . HIS B 1 256 ? 6.117 14.422 26.031 1 88.75 256 HIS B N 1
ATOM 4319 C CA . HIS B 1 256 ? 5.039 14.656 25.078 1 88.75 256 HIS B CA 1
ATOM 4320 C C . HIS B 1 256 ? 5.582 15.156 23.75 1 88.75 256 HIS B C 1
ATOM 4322 O O . HIS B 1 256 ? 4.816 15.57 22.875 1 88.75 256 HIS B O 1
ATOM 4328 N N . TYR B 1 257 ? 6.871 15.281 23.656 1 94.88 257 TYR B N 1
ATOM 4329 C CA . TYR B 1 257 ? 7.582 15.672 22.453 1 94.88 257 TYR B CA 1
ATOM 4330 C C . TYR B 1 257 ? 8.555 14.586 22.016 1 94.88 257 TYR B C 1
ATOM 4332 O O . TYR B 1 257 ? 9.578 14.359 22.672 1 94.88 257 TYR B O 1
ATOM 4340 N N . LYS B 1 258 ? 8.227 13.969 20.875 1 95.44 258 LYS B N 1
ATOM 4341 C CA . LYS B 1 258 ? 9.094 12.898 20.375 1 95.44 258 LYS B CA 1
ATOM 4342 C C . LYS B 1 258 ? 9.508 13.156 18.938 1 95.44 258 LYS B C 1
ATOM 4344 O O . LYS B 1 258 ? 8.664 13.219 18.031 1 95.44 258 LYS B O 1
ATOM 4349 N N . MET B 1 259 ? 10.703 13.414 18.734 1 97.12 259 MET B N 1
ATOM 4350 C CA . MET B 1 259 ? 11.32 13.469 17.406 1 97.12 259 MET B CA 1
ATOM 4351 C C . MET B 1 259 ? 12.266 12.289 17.203 1 97.12 259 MET B C 1
ATOM 4353 O O . MET B 1 259 ? 13.258 12.156 17.922 1 97.12 259 MET B O 1
ATOM 4357 N N . ARG B 1 260 ? 11.992 11.445 16.297 1 97.94 260 ARG B N 1
ATOM 4358 C CA . ARG B 1 260 ? 12.797 10.25 16.047 1 97.94 260 ARG B CA 1
ATOM 4359 C C . ARG B 1 260 ? 13.414 10.289 14.656 1 97.94 260 ARG B C 1
ATOM 4361 O O . ARG B 1 260 ? 12.727 10.562 13.672 1 97.94 260 ARG B O 1
ATOM 4368 N N . PHE B 1 261 ? 14.648 10.062 14.57 1 98.75 261 PHE B N 1
ATOM 4369 C CA . PHE B 1 261 ? 15.367 9.906 13.312 1 98.75 261 PHE B CA 1
ATOM 4370 C C . PHE B 1 261 ? 15.617 8.43 13.016 1 98.75 261 PHE B C 1
ATOM 4372 O O . PHE B 1 261 ? 16.359 7.762 13.742 1 98.75 261 PHE B O 1
ATOM 4379 N N . GLN B 1 262 ? 14.961 7.945 11.961 1 98.81 262 GLN B N 1
ATOM 4380 C CA . GLN B 1 262 ? 14.992 6.531 11.609 1 98.81 262 GLN B CA 1
ATOM 4381 C C . GLN B 1 262 ? 16.078 6.246 10.578 1 98.81 262 GLN B C 1
ATOM 4383 O O . GLN B 1 262 ? 15.977 6.672 9.422 1 98.81 262 GLN B O 1
ATOM 4388 N N . GLU B 1 263 ? 17.047 5.477 10.961 1 98.62 263 GLU B N 1
ATOM 4389 C CA . GLU B 1 263 ? 18.266 5.27 10.18 1 98.62 263 GLU B CA 1
ATOM 4390 C C . GLU B 1 263 ? 17.953 4.605 8.844 1 98.62 263 GLU B C 1
ATOM 4392 O O . GLU B 1 263 ? 17.25 3.594 8.797 1 98.62 263 GLU B O 1
ATOM 4397 N N . GLU B 1 264 ? 18.344 5.176 7.793 1 98.44 264 GLU B N 1
ATOM 4398 C CA . GLU B 1 264 ? 18.406 4.664 6.426 1 98.44 264 GLU B CA 1
ATOM 4399 C C . GLU B 1 264 ? 17.031 4.746 5.75 1 98.44 264 GLU B C 1
ATOM 4401 O O . GLU B 1 264 ? 16.922 4.578 4.531 1 98.44 264 GLU B O 1
ATOM 4406 N N . TYR B 1 265 ? 15.977 4.973 6.516 1 98.88 265 TYR B N 1
ATOM 4407 C CA . TYR B 1 265 ? 14.656 5.074 5.898 1 98.88 265 TYR B CA 1
ATOM 4408 C C . TYR B 1 265 ? 14.578 6.281 4.973 1 98.88 265 TYR B C 1
ATOM 4410 O O . TYR B 1 265 ? 15.172 7.324 5.254 1 98.88 265 TYR B O 1
ATOM 4418 N N . ASP B 1 266 ? 13.859 6.156 3.875 1 98.81 266 ASP B N 1
ATOM 4419 C CA . ASP B 1 266 ? 13.789 7.215 2.875 1 98.81 266 ASP B CA 1
ATOM 4420 C C . ASP B 1 266 ? 12.508 8.031 3.035 1 98.81 266 ASP B C 1
ATOM 4422 O O . ASP B 1 266 ? 12.047 8.258 4.156 1 98.81 266 ASP B O 1
ATOM 4426 N N . HIS B 1 267 ? 12.016 8.672 1.954 1 98.75 267 HIS B N 1
ATOM 4427 C CA . HIS B 1 267 ? 10.875 9.578 1.997 1 98.75 267 HIS B CA 1
ATOM 4428 C C . HIS B 1 267 ? 9.602 8.883 1.546 1 98.75 267 HIS B C 1
ATOM 4430 O O . HIS B 1 267 ? 8.539 9.5 1.472 1 98.75 267 HIS B O 1
ATOM 4436 N N . SER B 1 268 ? 9.648 7.555 1.201 1 98.56 268 SER B N 1
ATOM 4437 C CA . SER B 1 268 ? 8.57 6.84 0.528 1 98.56 268 SER B CA 1
ATOM 4438 C C . SER B 1 268 ? 7.539 6.328 1.526 1 98.56 268 SER B C 1
ATOM 4440 O O . SER B 1 268 ? 7.691 6.512 2.736 1 98.56 268 SER B O 1
ATOM 4442 N N . TYR B 1 269 ? 6.52 5.734 1.034 1 98.75 269 TYR B N 1
ATOM 4443 C CA . TYR B 1 269 ? 5.496 5.145 1.888 1 98.75 269 TYR B CA 1
ATOM 4444 C C . TYR B 1 269 ? 5.984 3.84 2.508 1 98.75 269 TYR B C 1
ATOM 4446 O O . TYR B 1 269 ? 5.348 3.301 3.416 1 98.75 269 TYR B O 1
ATOM 4454 N N . TYR B 1 270 ? 7.227 3.33 2.039 1 98.88 270 TYR B N 1
ATOM 4455 C CA . TYR B 1 270 ? 7.836 2.229 2.775 1 98.88 270 TYR B CA 1
ATOM 4456 C C . TYR B 1 270 ? 8.297 2.684 4.156 1 98.88 270 TYR B C 1
ATOM 4458 O O . TYR B 1 270 ? 8.258 1.912 5.117 1 98.88 270 TYR B O 1
ATOM 4466 N N . PHE B 1 271 ? 8.711 3.955 4.184 1 98.88 271 PHE B N 1
ATOM 4467 C CA . PHE B 1 271 ? 9.023 4.574 5.465 1 98.88 271 PHE B CA 1
ATOM 4468 C C . PHE B 1 271 ? 7.758 4.758 6.297 1 98.88 271 PHE B C 1
ATOM 4470 O O . PHE B 1 271 ? 7.691 4.305 7.441 1 98.88 271 PHE B O 1
ATOM 4477 N N . VAL B 1 272 ? 6.676 5.293 5.809 1 98.94 272 VAL B N 1
ATOM 4478 C CA . VAL B 1 272 ? 5.434 5.59 6.516 1 98.94 272 VAL B CA 1
ATOM 4479 C C . VAL B 1 272 ? 4.824 4.297 7.051 1 98.94 272 VAL B C 1
ATOM 4481 O O . VAL B 1 272 ? 4.527 4.191 8.242 1 98.94 272 VAL B O 1
ATOM 4484 N N . SER B 1 273 ? 4.715 3.32 6.152 1 98.88 273 SER B N 1
ATOM 4485 C CA . SER B 1 273 ? 4.07 2.072 6.551 1 98.88 273 SER B CA 1
ATOM 4486 C C . SER B 1 273 ? 4.859 1.365 7.645 1 98.88 273 SER B C 1
ATOM 4488 O O . SER B 1 273 ? 4.277 0.708 8.516 1 98.88 273 SER B O 1
ATOM 4490 N N . SER B 1 274 ? 6.211 1.516 7.66 1 98.88 274 SER B N 1
ATOM 4491 C CA . SER B 1 274 ? 7.062 0.84 8.633 1 98.88 274 SER B CA 1
ATOM 4492 C C . SER B 1 274 ? 6.77 1.314 10.047 1 98.88 274 SER B C 1
ATOM 4494 O O . SER B 1 274 ? 6.918 0.553 11.008 1 98.88 274 SER B O 1
ATOM 4496 N N . PHE B 1 275 ? 6.277 2.574 10.164 1 98.88 275 PHE B N 1
ATOM 4497 C CA . PHE B 1 275 ? 6.09 3.123 11.5 1 98.88 275 PHE B CA 1
ATOM 4498 C C . PHE B 1 275 ? 4.641 3.549 11.711 1 98.88 275 PHE B C 1
ATOM 4500 O O . PHE B 1 275 ? 4.336 4.273 12.664 1 98.88 275 PHE B O 1
ATOM 4507 N N . ALA B 1 276 ? 3.709 3.127 10.828 1 98.88 276 ALA B N 1
ATOM 4508 C CA . ALA B 1 276 ? 2.291 3.469 10.922 1 98.88 276 ALA B CA 1
ATOM 4509 C C . ALA B 1 276 ? 1.699 2.998 12.25 1 98.88 276 ALA B C 1
ATOM 4511 O O . ALA B 1 276 ? 0.91 3.713 12.867 1 98.88 276 ALA B O 1
ATOM 4512 N N . GLU B 1 277 ? 2.105 1.823 12.695 1 98.81 277 GLU B N 1
ATOM 4513 C CA . GLU B 1 277 ? 1.604 1.289 13.953 1 98.81 277 GLU B CA 1
ATOM 4514 C C . GLU B 1 277 ? 1.935 2.219 15.117 1 98.81 277 GLU B C 1
ATOM 4516 O O . GLU B 1 277 ? 1.078 2.498 15.961 1 98.81 277 GLU B O 1
ATOM 4521 N N . ASP B 1 278 ? 3.18 2.709 15.156 1 98.81 278 ASP B N 1
ATOM 4522 C CA . ASP B 1 278 ? 3.617 3.611 16.219 1 98.81 278 ASP B CA 1
ATOM 4523 C C . ASP B 1 278 ? 2.746 4.863 16.266 1 98.81 278 ASP B C 1
ATOM 4525 O O . ASP B 1 278 ? 2.357 5.312 17.344 1 98.81 278 ASP B O 1
ATOM 4529 N N . HIS B 1 279 ? 2.445 5.387 15.102 1 98.94 279 HIS B N 1
ATOM 4530 C CA . HIS B 1 279 ? 1.713 6.645 15.055 1 98.94 279 HIS B CA 1
ATOM 4531 C C . HIS B 1 279 ? 0.247 6.445 15.422 1 98.94 279 HIS B C 1
ATOM 4533 O O . HIS B 1 279 ? -0.342 7.281 16.109 1 98.94 279 HIS B O 1
ATOM 4539 N N . ILE B 1 280 ? -0.352 5.348 14.977 1 98.94 280 ILE B N 1
ATOM 4540 C CA . ILE B 1 280 ? -1.734 5.074 15.352 1 98.94 280 ILE B CA 1
ATOM 4541 C C . ILE B 1 280 ? -1.818 4.832 16.859 1 98.94 280 ILE B C 1
ATOM 4543 O O . ILE B 1 280 ? -2.719 5.344 17.531 1 98.94 280 ILE B O 1
ATOM 4547 N N . GLU B 1 281 ? -0.863 4.035 17.406 1 98.69 281 GLU B N 1
ATOM 4548 C CA . GLU B 1 281 ? -0.824 3.805 18.844 1 98.69 281 GLU B CA 1
ATOM 4549 C C . GLU B 1 281 ? -0.658 5.113 19.609 1 98.69 281 GLU B C 1
ATOM 4551 O O . GLU B 1 281 ? -1.308 5.324 20.641 1 98.69 281 GLU B O 1
ATOM 4556 N N . TYR B 1 282 ? 0.231 5.926 19.109 1 98.5 282 TYR B N 1
ATOM 4557 C CA . TYR B 1 282 ? 0.439 7.234 19.719 1 98.5 282 TYR B CA 1
ATOM 4558 C C . TYR B 1 282 ? -0.871 8.008 19.812 1 98.5 282 TYR B C 1
ATOM 4560 O O . TYR B 1 282 ? -1.254 8.461 20.891 1 98.5 282 TYR B O 1
ATOM 4568 N N . HIS B 1 283 ? -1.606 8.141 18.688 1 98.69 283 HIS B N 1
ATOM 4569 C CA . HIS B 1 283 ? -2.852 8.898 18.672 1 98.69 283 HIS B CA 1
ATOM 4570 C C . HIS B 1 283 ? -3.91 8.242 19.547 1 98.69 283 HIS B C 1
ATOM 4572 O O . HIS B 1 283 ? -4.719 8.938 20.172 1 98.69 283 HIS B O 1
ATOM 4578 N N . SER B 1 284 ? -3.918 6.918 19.594 1 98.5 284 SER B N 1
ATOM 4579 C CA . SER B 1 284 ? -4.922 6.199 20.375 1 98.5 284 SER B CA 1
ATOM 4580 C C . SER B 1 284 ? -4.852 6.586 21.859 1 98.5 284 SER B C 1
ATOM 4582 O O . SER B 1 284 ? -5.875 6.598 22.547 1 98.5 284 SER B O 1
ATOM 4584 N N . GLN B 1 285 ? -3.688 6.969 22.375 1 97.38 285 GLN B N 1
ATOM 4585 C CA . GLN B 1 285 ? -3.496 7.348 23.781 1 97.38 285 GLN B CA 1
ATOM 4586 C C . GLN B 1 285 ? -4.262 8.625 24.109 1 97.38 285 GLN B C 1
ATOM 4588 O O . GLN B 1 285 ? -4.641 8.844 25.266 1 97.38 285 GLN B O 1
ATOM 4593 N N . PHE B 1 286 ? -4.512 9.422 23.094 1 97.62 286 PHE B N 1
ATOM 4594 C CA . PHE B 1 286 ? -5.141 10.719 23.312 1 97.62 286 PHE B CA 1
ATOM 4595 C C . PHE B 1 286 ? -6.609 10.68 22.906 1 97.62 286 PHE B C 1
ATOM 4597 O O . PHE B 1 286 ? -7.402 11.516 23.359 1 97.62 286 PHE B O 1
ATOM 4604 N N . LEU B 1 287 ? -6.922 9.727 22.094 1 97.69 287 LEU B N 1
ATOM 4605 C CA . LEU B 1 287 ? -8.258 9.672 21.516 1 97.69 287 LEU B CA 1
ATOM 4606 C C . LEU B 1 287 ? -9.195 8.844 22.391 1 97.69 287 LEU B C 1
ATOM 4608 O O . LEU B 1 287 ? -10.414 8.891 22.219 1 97.69 287 LEU B O 1
ATOM 4612 N N . PHE B 1 288 ? -8.68 8.047 23.312 1 93.81 288 PHE B N 1
ATOM 4613 C CA . PHE B 1 288 ? -9.484 7.211 24.203 1 93.81 288 PHE B CA 1
ATOM 4614 C C . PHE B 1 288 ? -9.133 7.473 25.656 1 93.81 288 PHE B C 1
ATOM 4616 O O . PHE B 1 288 ? -8.016 7.879 25.969 1 93.81 288 PHE B O 1
#

Sequence (576 aa):
MPFKTEQKIRNFGGYLLKLSHDSDAVKGRMNINLYLPPQAENAQHETIPVLFWLSGLTCTPDNCADKGFLQPWAAKKGIAIVYPDTSPRQAKIEGDDDSWDFGTGAGFYVDATKDPWKKEYCMQTYVSKELPQQLFEEFKVLNSKRVSISGHSMGGHGALILFLKNPGKYKSVSAFAPICNPINCPWGQKAFVGYFGSVDQDTWKENDATELLGRYKGKLDVLIDVG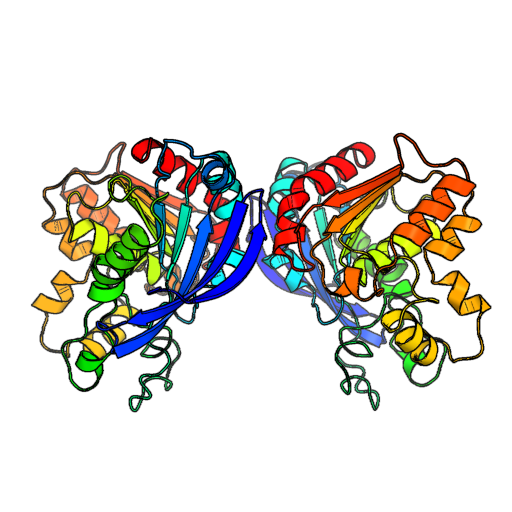TGDKFYKQGQLLPENFDETAAHLGIRGPHYKMRFQEEYDHSYYFVSSFAEDHIEYHSQFLFMPFKTEQKIRNFGGYLLKLSHDSDAVKGRMNINLYLPPQAENAQHETIPVLFWLSGLTCTPDNCADKGFLQPWAAKKGIAIVYPDTSPRQAKIEGDDDSWDFGTGAGFYVDATKDPWKKEYCMQTYVSKELPQQLFEEFKVLNSKRVSISGHSMGGHGALILFLKNPGKYKSVSAFAPICNPINCPWGQKAFVGYFGSVDQDTWKENDATELLGRYKGKLDVLIDVGTGDKFYKQGQLLPENFDETAAHLGIRGPHYKMRFQEEYDHSYYFVSSFAEDHIEYHSQFLF

Radius of gyration: 25.36 Å; Cα contacts (8 Å, |Δi|>4): 1408; chains: 2; bounding box: 53×78×60 Å

Organism: NCBI:txid1051890

Solvent-accessible surface area (backbone atoms only — not comparable to full-atom values): 28391 Å² total; per-residue (Å²): 122,80,58,46,78,77,42,82,38,39,34,47,78,18,33,39,32,35,31,33,31,75,35,79,49,35,66,39,68,44,51,32,29,39,36,38,18,40,55,64,78,68,38,82,85,55,58,31,28,34,36,38,38,31,48,25,64,61,33,48,30,54,51,50,74,51,30,22,57,45,58,62,48,23,30,75,72,38,33,25,38,38,21,46,47,34,42,52,78,77,72,82,49,91,64,25,80,73,42,64,70,32,39,44,20,28,35,64,46,36,61,26,71,22,86,79,41,37,65,30,40,19,39,34,52,29,66,71,44,52,48,51,53,53,47,42,70,70,39,68,53,45,29,83,85,27,26,30,33,24,20,28,28,43,7,9,27,27,25,47,36,54,45,71,73,33,78,81,61,42,62,33,36,33,24,37,47,26,30,23,35,26,85,76,13,66,62,32,39,54,40,42,36,62,27,55,36,83,77,46,59,67,61,49,40,75,68,15,39,34,55,42,54,73,70,56,84,71,90,68,45,40,41,35,42,31,30,70,45,10,66,52,52,76,69,43,47,18,43,55,63,59,35,50,50,47,34,52,75,69,63,59,61,46,98,43,40,43,79,42,77,39,81,56,15,36,81,51,48,49,34,46,32,51,47,22,56,60,53,47,54,54,45,48,64,59,53,98,121,80,60,46,79,75,43,83,38,40,36,46,76,17,34,39,33,35,32,33,32,76,36,79,49,36,65,39,70,44,50,30,30,38,37,39,18,40,54,64,78,68,39,82,84,55,58,29,28,35,36,38,40,30,48,25,64,61,34,48,31,56,51,50,75,51,31,22,56,48,58,64,48,23,31,74,72,39,33,24,38,37,21,47,46,34,41,52,78,78,74,83,50,92,65,26,79,73,42,64,72,32,40,44,20,26,35,67,46,35,61,25,72,23,86,78,41,38,66,31,41,18,38,33,52,28,66,71,45,53,49,52,53,52,47,42,68,71,38,68,52,45,31,83,85,27,26,30,33,24,18,30,28,44,7,10,28,29,24,48,35,52,44,72,74,34,79,80,62,41,63,36,36,34,25,38,47,27,32,23,36,26,84,76,13,66,63,31,40,56,42,42,36,62,27,55,36,84,77,45,58,67,62,48,41,77,70,16,39,33,54,44,54,74,71,56,85,71,89,67,46,40,44,37,42,32,30,69,45,9,65,50,52,76,69,44,48,19,43,56,64,58,35,50,48,47,34,51,76,69,63,60,62,45,97,42,41,44,80,43,76,39,82,56,16,35,80,50,46,49,35,46,34,51,46,22,55,59,53,47,54,56,46,49,66,59,53,100

InterPro domains:
  IPR000801 Esterase-like [PF00756] (23-281)
  IPR014186 S-formylglutathione hydrolase [PTHR10061] (4-287)
  IPR014186 S-formylglutathione hydrolase [TIGR02821] (9-286)
  IPR029058 Alpha/Beta hydrolase fold [G3DSA:3.40.50.1820] (4-288)
  IPR029058 Alpha/Beta hydrolase fold [SSF53474] (7-287)